Protein AF-A0A5C5VBX7-F1 (afdb_monomer_lite)

Secondary structure (DSSP, 8-state):
-------------HHHHHHHHHHHHTTS-GGGTTTEEEEE-TTS-GGGHHHHHHHHHHHHHHT----BHHHHSPEESSSSEEEEETTTTT--HHHHHHHGGG-TT-SSSS-SEEEHHHHHHHTTBTTT-SHHHHHHH-GGG---BHHHHHHHTT------TTTGGG-EEEEESS-SSBSSS-EEEEEEE-SSSEEEEEEE-SS-STTT-TTT-TTS-S--SEEEEEEEEEEE-TTT--EEEEEEEEEEETTSBEESEE-TTTB--TT-GGG-SSEETBHHHHHHTTTSSPPPS--HHHHHHHTT-----TT-HHHHHHHHHHHSS--HHHHHHHHHHHHHHHHHHHSS-HHHHHHHHHHHHHHHSSPB-HHHHHHHHTS-HHHHHHHHHHHHHSSSPPPHHHHHHTTT--B-HHHHHHHHHHHHHHHHHHHTT-

Organism: NCBI:txid1938618

Structure (mmCIF, N/CA/C/O backbone):
data_AF-A0A5C5VBX7-F1
#
_entry.id   AF-A0A5C5VBX7-F1
#
loop_
_atom_site.group_PDB
_atom_site.id
_atom_site.type_symbol
_atom_site.label_atom_id
_atom_site.label_alt_id
_atom_site.label_comp_id
_atom_site.label_asym_id
_atom_site.label_entity_id
_atom_site.label_seq_id
_atom_site.pdbx_PDB_ins_code
_atom_site.Cartn_x
_atom_site.Cartn_y
_atom_site.Cartn_z
_atom_site.occupancy
_atom_site.B_iso_or_equiv
_atom_site.auth_seq_id
_atom_site.auth_comp_id
_atom_site.auth_asym_id
_atom_site.auth_atom_id
_atom_site.pdbx_PDB_model_num
ATOM 1 N N . MET A 1 1 ? 29.864 34.421 -25.376 1.00 41.03 1 MET A N 1
ATOM 2 C CA . MET A 1 1 ? 28.891 33.392 -25.796 1.00 41.03 1 MET A CA 1
ATOM 3 C C . MET A 1 1 ? 29.434 32.044 -25.350 1.00 41.03 1 MET A C 1
ATOM 5 O O . MET A 1 1 ? 30.362 31.555 -25.977 1.00 41.03 1 MET A O 1
ATOM 9 N N . LEU A 1 2 ? 28.966 31.514 -24.212 1.00 32.12 2 LEU A N 1
ATOM 10 C CA . LEU A 1 2 ? 29.294 30.143 -23.803 1.00 32.12 2 LEU A CA 1
ATOM 11 C C . LEU A 1 2 ? 28.450 29.164 -24.636 1.00 32.12 2 LEU A C 1
ATOM 13 O O . LEU A 1 2 ? 27.270 29.450 -24.852 1.00 32.12 2 LEU A O 1
ATOM 17 N N . PRO A 1 3 ? 29.011 28.035 -25.095 1.00 45.09 3 PRO A N 1
ATOM 18 C CA . PRO A 1 3 ? 28.238 27.025 -25.795 1.00 45.09 3 PRO A CA 1
ATOM 19 C C . PRO A 1 3 ? 27.308 26.339 -24.790 1.00 45.09 3 PRO A C 1
ATOM 21 O O . PRO A 1 3 ? 27.755 25.787 -23.786 1.00 45.09 3 PRO A O 1
ATOM 24 N N . ILE A 1 4 ? 26.004 26.393 -25.059 1.00 43.44 4 ILE A N 1
ATOM 25 C CA . ILE A 1 4 ? 25.012 25.556 -24.387 1.00 43.44 4 ILE A CA 1
ATOM 26 C C . ILE A 1 4 ? 25.310 24.124 -24.835 1.00 43.44 4 ILE A C 1
ATOM 28 O O . ILE A 1 4 ? 25.002 23.742 -25.963 1.00 43.44 4 ILE A O 1
ATOM 32 N N . ALA A 1 5 ? 25.979 23.355 -23.978 1.00 42.88 5 ALA A N 1
ATOM 33 C CA . ALA A 1 5 ? 26.100 21.919 -24.152 1.00 42.88 5 ALA A CA 1
ATOM 34 C C . ALA A 1 5 ? 24.689 21.329 -24.059 1.00 42.88 5 ALA A C 1
ATOM 36 O O . ALA A 1 5 ? 24.068 21.321 -22.996 1.00 42.88 5 ALA A O 1
ATOM 37 N N . MET A 1 6 ? 24.163 20.898 -25.201 1.00 39.47 6 MET A N 1
ATOM 38 C CA . MET A 1 6 ? 22.913 20.160 -25.297 1.00 39.47 6 MET A CA 1
ATOM 39 C C . MET A 1 6 ? 23.151 18.800 -24.627 1.00 39.47 6 MET A C 1
ATOM 41 O O . MET A 1 6 ? 23.728 17.899 -25.233 1.00 39.47 6 MET A O 1
ATOM 45 N N . LEU A 1 7 ? 22.787 18.665 -23.347 1.00 40.69 7 LEU A N 1
ATOM 46 C CA . LEU A 1 7 ? 22.714 17.355 -22.708 1.00 40.69 7 LEU A CA 1
ATOM 47 C C . LEU A 1 7 ? 21.612 16.575 -23.432 1.00 40.69 7 LEU A C 1
ATOM 49 O O . LEU A 1 7 ? 20.428 16.874 -23.280 1.00 40.69 7 LEU A O 1
ATOM 53 N N . LEU A 1 8 ? 22.002 15.597 -24.247 1.00 45.06 8 LEU A N 1
ATOM 54 C CA . LEU A 1 8 ? 21.080 14.573 -24.716 1.00 45.06 8 LEU A CA 1
ATOM 55 C C . LEU A 1 8 ? 20.598 13.815 -23.479 1.00 45.06 8 LEU A C 1
ATOM 57 O O . LEU A 1 8 ? 21.381 13.138 -22.814 1.00 45.06 8 LEU A O 1
ATOM 61 N N . ALA A 1 9 ? 19.321 13.974 -23.141 1.00 54.25 9 ALA A N 1
ATOM 62 C CA . ALA A 1 9 ? 18.688 13.178 -22.105 1.00 54.25 9 ALA A CA 1
ATOM 63 C C . ALA A 1 9 ? 18.659 11.722 -22.586 1.00 54.25 9 ALA A C 1
ATOM 65 O O . ALA A 1 9 ? 17.887 11.372 -23.479 1.00 54.25 9 ALA A O 1
ATOM 66 N N . VAL A 1 10 ? 19.535 10.885 -22.033 1.00 61.38 10 VAL A N 1
ATOM 67 C CA . VAL A 1 10 ? 19.459 9.436 -22.223 1.00 61.38 10 VAL A CA 1
ATOM 68 C C . VAL A 1 10 ? 18.149 8.978 -21.586 1.00 61.38 10 VAL A C 1
ATOM 70 O O . VAL A 1 10 ? 17.918 9.222 -20.401 1.00 61.38 10 VAL A O 1
ATOM 73 N N . ALA A 1 11 ? 17.259 8.384 -22.382 1.00 74.12 11 ALA A N 1
ATOM 74 C CA . ALA A 1 11 ? 15.988 7.877 -21.881 1.00 74.12 11 ALA A CA 1
ATOM 75 C C . ALA A 1 11 ? 16.240 6.754 -20.865 1.00 74.12 11 ALA A C 1
ATOM 77 O O . ALA A 1 11 ? 17.064 5.874 -21.112 1.00 74.12 11 ALA A O 1
ATOM 78 N N . ALA A 1 12 ? 15.525 6.778 -19.738 1.00 76.88 12 ALA A N 1
ATOM 79 C CA . ALA A 1 12 ? 15.598 5.711 -18.750 1.00 76.88 12 ALA A CA 1
ATOM 80 C C . ALA A 1 12 ? 15.018 4.415 -19.340 1.00 76.88 12 ALA A C 1
ATOM 82 O O . ALA A 1 12 ? 13.825 4.323 -19.627 1.00 76.88 12 ALA A O 1
ATOM 83 N N . THR A 1 13 ? 15.882 3.427 -19.531 1.00 83.06 13 THR A N 1
ATOM 84 C CA . THR A 1 13 ? 15.557 2.042 -19.884 1.00 83.06 13 THR A CA 1
ATOM 85 C C . THR A 1 13 ? 16.009 1.101 -18.763 1.00 83.06 13 THR A C 1
ATOM 87 O O . THR A 1 13 ? 16.899 1.470 -17.985 1.00 83.06 13 THR A O 1
ATOM 90 N N . PRO A 1 14 ? 15.496 -0.144 -18.706 1.00 82.81 14 PRO A N 1
ATOM 91 C CA . PRO A 1 14 ? 15.979 -1.152 -17.763 1.00 82.81 14 PRO A CA 1
ATOM 92 C C . PRO A 1 14 ? 17.506 -1.333 -17.784 1.00 82.81 14 PRO A C 1
ATOM 94 O O . PRO A 1 14 ? 18.115 -1.533 -16.736 1.00 82.81 14 PRO A O 1
ATOM 97 N N . ALA A 1 15 ? 18.145 -1.217 -18.956 1.00 82.88 15 ALA A N 1
ATOM 98 C CA . ALA A 1 15 ? 19.600 -1.304 -19.080 1.00 82.88 15 ALA A CA 1
ATOM 99 C C . ALA A 1 15 ? 20.304 -0.110 -18.416 1.00 82.88 15 ALA A C 1
ATOM 101 O O . ALA A 1 15 ? 21.187 -0.300 -17.581 1.00 82.88 15 ALA A O 1
ATOM 102 N N . THR A 1 16 ? 19.866 1.117 -18.715 1.00 89.94 16 THR A N 1
ATOM 103 C CA . THR A 1 16 ? 20.460 2.327 -18.116 1.00 89.94 16 THR A CA 1
ATOM 104 C C . THR A 1 16 ? 20.242 2.396 -16.602 1.00 89.94 16 THR A C 1
ATOM 106 O O . THR A 1 16 ? 21.104 2.879 -15.871 1.00 89.94 16 THR A O 1
ATOM 109 N N . GLU A 1 17 ? 19.121 1.869 -16.101 1.00 93.25 17 GLU A N 1
ATOM 110 C CA . GLU A 1 17 ? 18.861 1.793 -14.664 1.00 93.25 17 GLU A CA 1
ATOM 111 C C . GLU A 1 17 ? 19.711 0.726 -13.977 1.00 93.25 17 GLU A C 1
ATOM 113 O O . GLU A 1 17 ? 20.200 0.966 -12.876 1.00 93.25 17 GLU A O 1
ATOM 118 N N . ALA A 1 18 ? 19.958 -0.417 -14.626 1.00 94.00 18 ALA A N 1
ATOM 119 C CA . ALA A 1 18 ? 20.890 -1.419 -14.117 1.00 94.00 18 ALA A CA 1
ATOM 120 C C . ALA A 1 18 ? 22.324 -0.868 -14.025 1.00 94.00 18 ALA A C 1
ATOM 122 O O . ALA A 1 18 ? 23.011 -1.095 -13.027 1.00 94.00 18 ALA A O 1
ATOM 123 N N . GLU A 1 19 ? 22.770 -0.099 -15.021 1.00 95.31 19 GLU A N 1
ATOM 124 C CA . GLU A 1 19 ? 24.070 0.579 -14.990 1.00 95.31 19 GLU A CA 1
ATOM 125 C C . GLU A 1 19 ? 24.149 1.623 -13.869 1.00 95.31 19 GLU A C 1
ATOM 127 O O . GLU A 1 19 ? 25.114 1.622 -13.100 1.00 95.31 19 GLU A O 1
ATOM 132 N N . ALA A 1 20 ? 23.121 2.467 -13.723 1.00 96.69 20 ALA A N 1
ATOM 133 C CA . ALA A 1 20 ? 23.041 3.454 -12.647 1.00 96.69 20 ALA A CA 1
ATOM 134 C C . ALA A 1 20 ? 23.026 2.792 -11.257 1.00 96.69 20 ALA A C 1
ATOM 136 O O . ALA A 1 20 ? 23.752 3.225 -10.360 1.00 96.69 20 ALA A O 1
ATOM 137 N N . ALA A 1 21 ? 22.276 1.698 -11.093 1.00 97.69 21 ALA A N 1
ATOM 138 C CA . ALA A 1 21 ? 22.244 0.899 -9.871 1.00 97.69 21 ALA A CA 1
ATOM 139 C C . ALA A 1 21 ? 23.619 0.301 -9.539 1.00 97.69 21 ALA A C 1
ATOM 141 O O . ALA A 1 21 ? 24.077 0.372 -8.398 1.00 97.69 21 ALA A O 1
ATOM 142 N N . LEU A 1 22 ? 24.320 -0.261 -10.530 1.00 97.50 22 LEU A N 1
ATOM 143 C CA . LEU A 1 22 ? 25.671 -0.797 -10.348 1.00 97.50 22 LEU A CA 1
ATOM 144 C C . LEU A 1 22 ? 26.681 0.300 -9.994 1.00 97.50 22 LEU A C 1
ATOM 146 O O . LEU A 1 22 ? 27.523 0.089 -9.120 1.00 97.50 22 LEU A O 1
ATOM 150 N N . ALA A 1 23 ? 26.601 1.461 -10.647 1.00 97.94 23 ALA A N 1
ATOM 151 C CA . ALA A 1 23 ? 27.464 2.604 -10.368 1.00 97.94 23 ALA A CA 1
ATOM 152 C C . ALA A 1 23 ? 27.245 3.149 -8.950 1.00 97.94 23 ALA A C 1
ATOM 154 O O . ALA A 1 23 ? 28.217 3.388 -8.235 1.00 97.94 23 ALA A O 1
ATOM 155 N N . HIS A 1 24 ? 25.988 3.280 -8.518 1.00 98.31 24 HIS A N 1
ATOM 156 C CA . HIS A 1 24 ? 25.652 3.690 -7.156 1.00 98.31 24 HIS A CA 1
ATOM 157 C C . HIS A 1 24 ? 26.093 2.641 -6.125 1.00 98.31 24 HIS A C 1
ATOM 159 O O . HIS A 1 24 ? 26.745 2.979 -5.142 1.00 98.31 24 HIS A O 1
ATOM 165 N N . ARG A 1 25 ? 25.860 1.344 -6.380 1.00 97.94 25 ARG A N 1
ATOM 166 C CA . ARG A 1 25 ? 26.237 0.264 -5.449 1.00 97.94 25 ARG A CA 1
ATOM 167 C C . ARG A 1 25 ? 27.747 0.187 -5.198 1.00 97.94 25 ARG A C 1
ATOM 169 O O . ARG A 1 25 ? 28.163 -0.157 -4.099 1.00 97.94 25 ARG A O 1
ATOM 176 N N . ARG A 1 26 ? 28.576 0.534 -6.188 1.00 98.00 26 ARG A N 1
ATOM 177 C CA . ARG A 1 26 ? 30.047 0.569 -6.053 1.00 98.00 26 ARG A CA 1
ATOM 178 C C . ARG A 1 26 ? 30.557 1.616 -5.055 1.00 98.00 26 ARG A C 1
ATOM 180 O O . ARG A 1 26 ? 31.740 1.585 -4.733 1.00 98.00 26 ARG A O 1
ATOM 187 N N . GLN A 1 27 ? 29.701 2.520 -4.579 1.00 97.81 27 GLN A N 1
ATOM 188 C CA . GLN A 1 27 ? 30.035 3.478 -3.520 1.00 97.81 27 GLN A CA 1
ATOM 189 C C . GLN A 1 27 ? 30.039 2.831 -2.123 1.00 97.81 27 GLN A C 1
ATOM 191 O O . GLN A 1 27 ? 30.579 3.418 -1.190 1.00 97.81 27 GLN A O 1
ATOM 196 N N . PHE A 1 28 ? 29.478 1.624 -1.988 1.00 97.81 28 PHE A N 1
ATOM 197 C CA . PHE A 1 28 ? 29.408 0.867 -0.738 1.00 97.81 28 PHE A CA 1
ATOM 198 C C . PHE A 1 28 ? 30.426 -0.285 -0.716 1.00 97.81 28 PHE A C 1
ATOM 200 O O . PHE A 1 28 ? 30.777 -0.811 -1.785 1.00 97.81 28 PHE A O 1
ATOM 207 N N . PRO A 1 29 ? 30.869 -0.727 0.477 1.00 98.12 29 PRO A N 1
ATOM 208 C CA . PRO A 1 29 ? 31.749 -1.883 0.611 1.00 98.12 29 PRO A CA 1
ATOM 209 C C . PRO A 1 29 ? 31.143 -3.154 -0.024 1.00 98.12 29 PRO A C 1
ATOM 211 O O . PRO A 1 29 ? 29.933 -3.372 0.098 1.00 98.12 29 PRO A O 1
ATOM 214 N N . PRO A 1 30 ? 31.936 -4.007 -0.705 1.00 98.00 30 PRO A N 1
ATOM 215 C CA . PRO A 1 30 ? 31.435 -5.220 -1.363 1.00 98.00 30 PRO A CA 1
ATOM 216 C C . PRO A 1 30 ? 30.645 -6.171 -0.456 1.00 98.00 30 PRO A C 1
ATOM 218 O O . PRO A 1 30 ? 29.683 -6.795 -0.902 1.00 98.00 30 PRO A O 1
ATOM 221 N N . GLU A 1 31 ? 31.018 -6.262 0.817 1.00 97.62 31 GLU A N 1
ATOM 222 C CA . GLU A 1 31 ? 30.337 -7.052 1.842 1.00 97.62 31 GLU A CA 1
ATOM 223 C C . GLU A 1 31 ? 28.913 -6.559 2.152 1.00 97.62 31 GLU A C 1
ATOM 225 O O . GLU A 1 31 ? 28.099 -7.317 2.679 1.00 97.62 31 GLU A O 1
ATOM 230 N N . GLU A 1 32 ? 28.580 -5.321 1.778 1.00 97.56 32 GLU A N 1
ATOM 231 C CA . GLU A 1 32 ? 27.259 -4.722 1.986 1.00 97.56 32 GLU A CA 1
ATOM 232 C C . GLU A 1 32 ? 26.348 -4.831 0.756 1.00 97.56 32 GLU A C 1
ATOM 234 O O . GLU A 1 32 ? 25.147 -4.576 0.835 1.00 97.56 32 GLU A O 1
ATOM 239 N N . TRP A 1 33 ? 26.872 -5.262 -0.397 1.00 96.75 33 TRP A N 1
ATOM 240 C CA . TRP A 1 33 ? 26.118 -5.274 -1.657 1.00 96.75 33 TRP A CA 1
ATOM 241 C C . TRP A 1 33 ? 24.852 -6.137 -1.626 1.00 96.75 33 TRP A C 1
ATOM 243 O O . TRP A 1 33 ? 23.956 -5.904 -2.435 1.00 96.75 33 TRP A O 1
ATOM 253 N N . GLY A 1 34 ? 24.767 -7.105 -0.709 1.00 96.62 34 GLY A N 1
ATOM 254 C CA . GLY A 1 34 ? 23.581 -7.939 -0.495 1.00 96.62 34 GLY A CA 1
ATOM 255 C C . GLY A 1 34 ? 22.394 -7.220 0.160 1.00 96.62 34 GLY A C 1
ATOM 256 O O . GLY A 1 34 ? 21.308 -7.795 0.190 1.00 96.62 34 GLY A O 1
ATOM 257 N N . TYR A 1 35 ? 22.580 -5.993 0.660 1.00 98.12 35 TYR A N 1
ATOM 258 C CA . TYR A 1 35 ? 21.538 -5.192 1.317 1.00 98.12 35 TYR A CA 1
ATOM 259 C C . TYR A 1 35 ? 21.018 -4.035 0.459 1.00 98.12 35 TYR A C 1
ATOM 261 O O . TYR A 1 35 ? 19.981 -3.464 0.784 1.00 98.12 35 TYR A O 1
ATOM 269 N N . HIS A 1 36 ? 21.706 -3.686 -0.631 1.00 98.31 36 HIS A N 1
ATOM 270 C CA . HIS A 1 36 ? 21.347 -2.545 -1.472 1.00 98.31 36 HIS A CA 1
ATOM 271 C C . HIS A 1 36 ? 20.587 -2.987 -2.723 1.00 98.31 36 HIS A C 1
ATOM 273 O O . HIS A 1 36 ? 21.157 -3.637 -3.605 1.00 98.31 36 HIS A O 1
ATOM 279 N N . TYR A 1 37 ? 19.327 -2.566 -2.821 1.00 98.56 37 TYR A N 1
ATOM 280 C CA . TYR A 1 37 ? 18.447 -2.821 -3.962 1.00 98.56 37 TYR A CA 1
ATOM 281 C C . TYR A 1 37 ? 17.889 -1.514 -4.511 1.00 98.56 37 TYR A C 1
ATOM 283 O O . TYR A 1 37 ? 17.983 -0.459 -3.878 1.00 98.56 37 TYR A O 1
ATOM 291 N N . TYR A 1 38 ? 17.327 -1.588 -5.715 1.00 98.75 38 TYR A N 1
ATOM 292 C CA . TYR A 1 38 ? 16.844 -0.416 -6.424 1.00 98.75 38 TYR A CA 1
ATOM 293 C C . TYR A 1 38 ? 15.434 -0.635 -6.956 1.00 98.75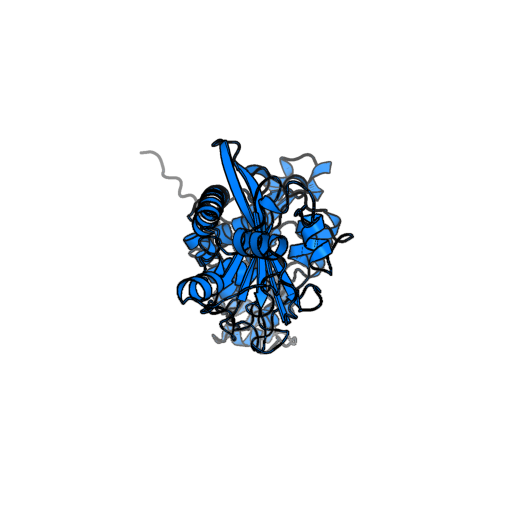 38 TYR A C 1
ATOM 295 O O . TYR A 1 38 ? 15.117 -1.714 -7.451 1.00 98.75 38 TYR A O 1
ATOM 303 N N . LEU A 1 39 ? 14.603 0.401 -6.871 1.00 98.75 39 LEU A N 1
ATOM 304 C CA . LEU A 1 39 ? 13.226 0.406 -7.344 1.00 98.75 39 LEU A CA 1
ATOM 305 C C . LEU A 1 39 ? 13.112 1.314 -8.571 1.00 98.75 39 LEU A C 1
ATOM 307 O O . LEU A 1 39 ? 13.376 2.513 -8.492 1.00 98.75 39 LEU A O 1
ATOM 311 N N . SER A 1 40 ? 12.727 0.734 -9.702 1.00 98.44 40 SER A N 1
ATOM 312 C CA . SER A 1 40 ? 12.572 1.420 -10.984 1.00 98.44 40 SER A CA 1
ATOM 313 C C . SER A 1 40 ? 11.154 1.941 -11.181 1.00 98.44 40 SER A C 1
ATOM 315 O O . SER A 1 40 ? 10.183 1.186 -11.102 1.00 98.44 40 SER A O 1
ATOM 317 N N . CYS A 1 41 ? 11.042 3.218 -11.529 1.00 98.25 41 CYS A N 1
ATOM 318 C CA . CYS A 1 41 ? 9.816 3.844 -12.007 1.00 98.25 41 CYS A CA 1
ATOM 319 C C . CYS A 1 41 ? 9.771 3.951 -13.543 1.00 98.25 41 CYS A C 1
ATOM 321 O O . CYS A 1 41 ? 8.756 4.391 -14.076 1.00 98.25 41 CYS A O 1
ATOM 323 N N . ALA A 1 42 ? 10.825 3.564 -14.275 1.00 96.25 42 ALA A N 1
ATOM 324 C CA . ALA A 1 42 ? 10.929 3.784 -15.725 1.00 96.25 42 ALA A CA 1
ATOM 325 C C . ALA A 1 42 ? 9.882 3.022 -16.559 1.00 96.25 42 ALA A C 1
ATOM 327 O O . ALA A 1 42 ? 9.554 3.443 -17.670 1.00 96.25 42 ALA A O 1
ATOM 328 N N . ALA A 1 43 ? 9.316 1.941 -16.015 1.00 94.38 43 ALA A N 1
ATOM 329 C CA . ALA A 1 43 ? 8.203 1.216 -16.631 1.00 94.38 43 ALA A CA 1
ATOM 330 C C . ALA A 1 43 ? 6.902 2.044 -16.694 1.00 94.38 43 ALA A C 1
ATOM 332 O O . ALA A 1 43 ? 6.040 1.777 -17.532 1.00 94.38 43 ALA A O 1
ATOM 333 N N . ALA A 1 44 ? 6.753 3.073 -15.853 1.00 96.56 44 ALA A N 1
ATOM 334 C CA . ALA A 1 44 ? 5.647 4.018 -15.951 1.00 96.56 44 ALA A CA 1
ATOM 335 C C . ALA A 1 44 ? 5.902 5.060 -17.054 1.00 96.56 44 ALA A C 1
ATOM 337 O O . ALA A 1 44 ? 7.040 5.468 -17.309 1.00 96.56 44 ALA A O 1
ATOM 338 N N . ALA A 1 45 ? 4.824 5.535 -17.688 1.00 95.75 45 ALA A N 1
ATOM 339 C CA . ALA A 1 45 ? 4.900 6.681 -18.593 1.00 95.75 45 ALA A CA 1
ATOM 340 C C . ALA A 1 45 ? 5.491 7.908 -17.860 1.00 95.75 45 ALA A C 1
ATOM 342 O O . ALA A 1 45 ? 5.220 8.056 -16.665 1.00 95.75 45 ALA A O 1
ATOM 343 N N . PRO A 1 46 ? 6.288 8.770 -18.524 1.00 95.19 46 PRO A N 1
ATOM 344 C CA . PRO A 1 46 ? 7.014 9.872 -17.880 1.00 95.19 46 PRO A CA 1
ATOM 345 C C . PRO A 1 46 ? 6.169 10.738 -16.936 1.00 95.19 46 PRO A C 1
ATOM 347 O O . PRO A 1 46 ? 6.574 11.029 -15.814 1.00 95.19 46 PRO A O 1
ATOM 350 N N . GLU A 1 47 ? 4.953 11.077 -17.351 1.00 96.50 47 GLU A N 1
ATOM 351 C CA . GLU A 1 47 ? 3.968 11.859 -16.600 1.00 96.50 47 GLU A CA 1
ATOM 352 C C . GLU A 1 47 ? 3.441 11.171 -15.325 1.00 96.50 47 GLU A C 1
ATOM 354 O O . GLU A 1 47 ? 2.745 11.790 -14.524 1.00 96.50 47 GLU A O 1
ATOM 359 N N . HIS A 1 48 ? 3.754 9.891 -15.123 1.00 97.81 48 HIS A N 1
ATOM 360 C CA . HIS A 1 48 ? 3.275 9.061 -14.017 1.00 97.81 48 HIS A CA 1
ATOM 361 C C . HIS A 1 48 ? 4.392 8.556 -13.097 1.00 97.81 48 HIS A C 1
ATOM 363 O O . HIS A 1 48 ? 4.105 7.922 -12.078 1.00 97.81 48 HIS A O 1
ATOM 369 N N . GLN A 1 49 ? 5.655 8.826 -13.43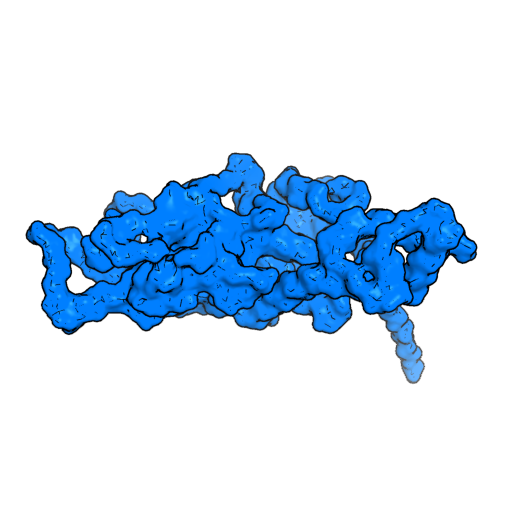3 1.00 97.81 49 GLN A N 1
ATOM 370 C CA . GLN A 1 49 ? 6.816 8.347 -12.676 1.00 97.81 49 GLN A CA 1
ATOM 371 C C . GLN A 1 49 ? 6.885 8.977 -11.281 1.00 97.81 49 GLN A C 1
ATOM 373 O O . GLN A 1 49 ? 7.152 8.277 -10.306 1.00 97.81 49 GLN A O 1
ATOM 378 N N . ALA A 1 50 ? 6.575 10.273 -11.165 1.00 97.94 50 ALA A N 1
ATOM 379 C CA . ALA A 1 50 ? 6.553 10.973 -9.881 1.00 97.94 50 ALA A CA 1
ATOM 380 C C . ALA A 1 50 ? 5.475 10.414 -8.934 1.00 97.94 50 ALA A C 1
ATOM 382 O O . ALA A 1 50 ? 5.764 10.140 -7.771 1.00 97.94 50 ALA A O 1
ATOM 383 N N . ASP A 1 51 ? 4.264 10.167 -9.443 1.00 98.31 51 ASP A N 1
ATOM 384 C CA . ASP A 1 51 ? 3.182 9.548 -8.665 1.00 98.31 51 ASP A CA 1
ATOM 385 C C . ASP A 1 51 ? 3.565 8.144 -8.181 1.00 98.31 51 ASP A C 1
ATOM 387 O O . ASP A 1 51 ? 3.275 7.772 -7.046 1.00 98.31 51 ASP A O 1
ATOM 391 N N . LEU A 1 52 ? 4.223 7.350 -9.034 1.00 98.75 52 LEU A N 1
ATOM 392 C CA . LEU A 1 52 ? 4.690 6.019 -8.650 1.00 98.75 52 LEU A CA 1
ATOM 393 C C . LEU A 1 52 ? 5.760 6.097 -7.551 1.00 98.75 52 LEU A C 1
ATOM 395 O O . LEU A 1 52 ? 5.698 5.333 -6.589 1.00 98.75 52 LEU A O 1
ATOM 399 N N . ALA A 1 53 ? 6.691 7.050 -7.647 1.00 98.75 53 ALA A N 1
ATOM 400 C CA . ALA A 1 53 ? 7.690 7.283 -6.609 1.00 98.75 53 ALA A CA 1
ATOM 401 C C . ALA A 1 53 ? 7.048 7.690 -5.268 1.00 98.75 53 ALA A C 1
ATOM 403 O O . ALA A 1 53 ? 7.470 7.214 -4.216 1.00 98.75 53 ALA A O 1
ATOM 404 N N . VAL A 1 54 ? 6.005 8.527 -5.290 1.00 98.81 54 VAL A N 1
ATOM 405 C CA . VAL A 1 54 ? 5.215 8.882 -4.096 1.00 98.81 54 VAL A CA 1
ATOM 406 C C . VAL A 1 54 ? 4.554 7.642 -3.488 1.00 98.81 54 VAL A C 1
ATOM 408 O O . VAL A 1 54 ? 4.704 7.388 -2.292 1.00 98.81 54 VAL A O 1
ATOM 411 N N . ALA A 1 55 ? 3.865 6.848 -4.311 1.00 98.81 55 ALA A N 1
ATOM 412 C CA . ALA A 1 55 ? 3.149 5.654 -3.871 1.00 98.81 55 ALA A CA 1
ATOM 413 C C . ALA A 1 55 ? 4.080 4.610 -3.237 1.00 98.81 55 ALA A C 1
ATOM 415 O O . ALA A 1 55 ? 3.786 4.082 -2.164 1.00 98.81 55 ALA A O 1
ATOM 416 N N . VAL A 1 56 ? 5.221 4.330 -3.876 1.00 98.75 56 VAL A N 1
ATOM 417 C CA . VAL A 1 56 ? 6.165 3.324 -3.375 1.00 98.75 56 VAL A CA 1
ATOM 418 C C . VAL A 1 56 ? 6.885 3.802 -2.116 1.00 98.75 56 VAL A C 1
ATOM 420 O O . VAL A 1 56 ? 7.096 2.999 -1.214 1.00 98.75 56 VAL A O 1
ATOM 423 N N . LYS A 1 57 ? 7.189 5.104 -1.984 1.00 98.81 57 LYS A N 1
ATOM 424 C CA . LYS A 1 57 ? 7.741 5.657 -0.736 1.00 98.81 57 LYS A CA 1
ATOM 425 C C . LYS A 1 57 ? 6.794 5.456 0.441 1.00 98.81 57 LYS A C 1
ATOM 427 O O . LYS A 1 57 ? 7.242 5.009 1.492 1.00 98.81 57 LYS A O 1
ATOM 432 N N . LEU A 1 58 ? 5.500 5.727 0.246 1.00 98.69 58 LEU A N 1
ATOM 433 C CA . LEU A 1 58 ? 4.482 5.485 1.267 1.00 98.69 58 LEU A CA 1
ATOM 434 C C . LEU A 1 58 ? 4.457 4.007 1.681 1.00 98.69 58 LEU A C 1
ATOM 436 O O . LEU A 1 58 ? 4.606 3.699 2.861 1.00 98.69 58 LEU A O 1
ATOM 440 N N . MET A 1 59 ? 4.317 3.090 0.719 1.00 98.62 59 MET A N 1
ATOM 441 C CA . MET A 1 59 ? 4.158 1.667 1.034 1.00 98.62 59 MET A CA 1
ATOM 442 C C . MET A 1 59 ? 5.423 1.024 1.609 1.00 98.62 59 MET A C 1
ATOM 444 O O . MET A 1 59 ? 5.319 0.222 2.538 1.00 98.62 59 MET A O 1
ATOM 448 N N . VAL A 1 60 ? 6.614 1.388 1.126 1.00 98.69 60 VAL A N 1
ATOM 449 C CA . VAL A 1 60 ? 7.886 0.887 1.677 1.00 98.69 60 VAL A CA 1
ATOM 450 C C . VAL A 1 60 ? 8.079 1.366 3.118 1.00 98.69 60 VAL A C 1
ATOM 452 O O . VAL A 1 60 ? 8.396 0.563 3.994 1.00 98.69 60 VAL A O 1
ATOM 455 N N . ALA A 1 61 ? 7.812 2.644 3.406 1.00 98.31 61 ALA A N 1
ATOM 456 C CA . ALA A 1 61 ? 7.952 3.176 4.759 1.00 98.31 61 ALA A CA 1
ATOM 457 C C . ALA A 1 61 ? 6.919 2.583 5.739 1.00 98.31 61 ALA A C 1
ATOM 459 O O . ALA A 1 61 ? 7.253 2.331 6.904 1.00 98.31 61 ALA A O 1
ATOM 460 N N . SER A 1 62 ? 5.686 2.334 5.275 1.00 97.12 62 SER A N 1
ATOM 461 C CA . SER A 1 62 ? 4.622 1.689 6.062 1.00 97.12 62 SER A CA 1
ATOM 462 C C . SER A 1 62 ? 4.853 0.193 6.291 1.00 97.12 62 SER A C 1
ATOM 464 O O . SER A 1 62 ? 4.414 -0.334 7.305 1.00 97.12 62 SER A O 1
ATOM 466 N N . SER A 1 63 ? 5.569 -0.500 5.401 1.00 97.00 63 SER A N 1
ATOM 467 C CA . SER A 1 63 ? 5.947 -1.917 5.570 1.00 97.00 63 SER A CA 1
ATOM 468 C C . SER A 1 63 ? 7.288 -2.107 6.292 1.00 97.00 63 SER A C 1
ATOM 470 O O . SER A 1 63 ? 7.878 -3.183 6.260 1.00 97.00 63 SER A O 1
ATOM 472 N N . SER A 1 64 ? 7.778 -1.071 6.977 1.00 96.75 64 SER A N 1
ATOM 473 C CA . SER A 1 64 ? 9.011 -1.100 7.760 1.00 96.75 64 SER A CA 1
ATOM 474 C C . SER A 1 64 ? 8.751 -0.716 9.219 1.00 96.75 64 SER A C 1
ATOM 476 O O . SER A 1 64 ? 8.109 0.297 9.504 1.00 96.75 64 SER A O 1
ATOM 478 N N . LEU A 1 65 ? 9.322 -1.476 10.162 1.00 94.00 65 LEU A N 1
ATOM 479 C CA . LEU A 1 65 ? 9.307 -1.149 11.597 1.00 94.00 65 LEU A CA 1
ATOM 480 C C . LEU A 1 65 ? 10.355 -0.093 11.992 1.00 94.00 65 LEU A C 1
ATOM 482 O O . LEU A 1 65 ? 10.398 0.331 13.147 1.00 94.00 65 LEU A O 1
ATOM 486 N N . GLN A 1 66 ? 11.187 0.365 11.054 1.00 96.56 66 GLN A N 1
ATOM 487 C CA . GLN A 1 66 ? 12.190 1.397 11.300 1.00 96.56 66 GLN A CA 1
ATOM 488 C C . GLN A 1 66 ? 11.525 2.717 11.728 1.00 96.56 66 GLN A C 1
ATOM 490 O O . GLN A 1 66 ? 10.732 3.268 10.958 1.00 96.56 66 GLN A O 1
ATOM 495 N N . PRO A 1 67 ? 11.855 3.266 12.912 1.00 96.38 67 PRO A N 1
ATOM 496 C CA . PRO A 1 67 ? 11.274 4.524 13.374 1.00 96.38 67 PRO A CA 1
ATOM 497 C C . PRO A 1 67 ? 11.829 5.763 12.660 1.00 96.38 67 PRO A C 1
ATOM 499 O O . PRO A 1 67 ? 11.168 6.792 12.659 1.00 96.38 67 PRO A O 1
ATOM 502 N N . ILE A 1 68 ? 13.029 5.712 12.077 1.00 98.12 68 ILE A N 1
ATOM 503 C CA . ILE A 1 68 ? 13.653 6.889 11.453 1.00 98.12 68 ILE A CA 1
ATOM 504 C C . ILE A 1 68 ? 13.206 7.030 9.994 1.00 98.12 68 ILE A C 1
ATOM 506 O O . ILE A 1 68 ? 13.500 6.155 9.178 1.00 98.12 68 ILE A O 1
ATOM 510 N N . VAL A 1 69 ? 12.537 8.139 9.660 1.00 98.19 69 VAL A N 1
ATOM 511 C CA . VAL A 1 69 ? 11.959 8.397 8.324 1.00 98.19 69 VAL A CA 1
ATOM 512 C C . VAL A 1 69 ? 13.016 8.321 7.224 1.00 98.19 69 VAL A C 1
ATOM 514 O O . VAL A 1 69 ? 12.810 7.676 6.198 1.00 98.19 69 VAL A O 1
ATOM 517 N N . GLU A 1 70 ? 14.183 8.910 7.455 1.00 97.75 70 GLU A N 1
ATOM 518 C CA . GLU A 1 70 ? 15.292 8.960 6.504 1.00 97.75 70 GLU A CA 1
ATOM 519 C C . GLU A 1 70 ? 15.874 7.572 6.200 1.00 97.75 70 GLU A C 1
ATOM 521 O O . GLU A 1 70 ? 16.468 7.375 5.143 1.00 97.75 70 GLU A O 1
ATOM 526 N N . ARG A 1 71 ? 15.671 6.601 7.101 1.00 98.00 71 ARG A N 1
ATOM 527 C CA . ARG A 1 71 ? 16.110 5.206 6.942 1.00 98.00 71 ARG A CA 1
ATOM 528 C C . ARG A 1 71 ? 15.034 4.312 6.322 1.00 98.00 71 ARG A C 1
ATOM 530 O O . ARG A 1 71 ? 15.359 3.287 5.742 1.00 98.00 71 ARG A O 1
ATOM 537 N N . CYS A 1 72 ? 13.754 4.674 6.408 1.00 97.38 72 CYS A N 1
ATOM 538 C CA . CYS A 1 72 ? 12.681 3.881 5.794 1.00 97.38 72 CYS A CA 1
ATOM 539 C C . CYS A 1 72 ? 12.108 4.462 4.498 1.00 97.38 72 CYS A C 1
ATOM 541 O O . CYS A 1 72 ? 11.237 3.848 3.886 1.00 97.38 72 CYS A O 1
ATOM 543 N N . THR A 1 73 ? 12.598 5.622 4.060 1.00 98.31 73 THR A N 1
ATOM 544 C CA . THR A 1 73 ? 12.158 6.261 2.818 1.00 98.31 73 THR A CA 1
ATOM 545 C C . THR A 1 73 ? 13.106 5.903 1.668 1.00 98.31 73 THR A C 1
ATOM 547 O O . THR A 1 73 ? 14.298 6.198 1.768 1.00 98.31 73 THR A O 1
ATOM 550 N N . PRO A 1 74 ? 12.610 5.329 0.554 1.00 98.62 74 PRO A N 1
ATOM 551 C CA . PRO A 1 74 ? 13.397 5.148 -0.666 1.00 98.62 74 PRO A CA 1
ATOM 552 C C . PRO A 1 74 ? 14.051 6.449 -1.162 1.00 98.62 74 PRO A C 1
ATOM 554 O O . PRO A 1 74 ? 13.383 7.478 -1.299 1.00 98.62 74 PRO A O 1
ATOM 557 N N . GLN A 1 75 ? 15.346 6.397 -1.482 1.00 98.19 75 GLN A N 1
ATOM 558 C CA . GLN A 1 75 ? 16.156 7.569 -1.847 1.00 98.19 75 GLN A CA 1
ATOM 559 C C . GLN A 1 75 ? 16.362 7.669 -3.360 1.00 98.19 75 GLN A C 1
ATOM 561 O O . GLN A 1 75 ? 16.650 6.672 -4.005 1.00 98.19 75 GLN A O 1
ATOM 566 N N . HIS A 1 76 ? 16.254 8.855 -3.961 1.00 97.88 76 HIS A N 1
ATOM 567 C CA . HIS A 1 76 ? 16.507 8.992 -5.402 1.00 97.88 76 HIS A CA 1
ATOM 568 C C . HIS A 1 76 ? 17.996 8.841 -5.735 1.00 97.88 76 HIS A C 1
ATOM 570 O O . HIS A 1 76 ? 18.832 9.573 -5.215 1.00 97.88 76 HIS A O 1
ATOM 576 N N . VAL A 1 77 ? 18.295 7.948 -6.677 1.00 98.06 77 VAL A N 1
ATOM 577 C CA . VAL A 1 77 ? 19.599 7.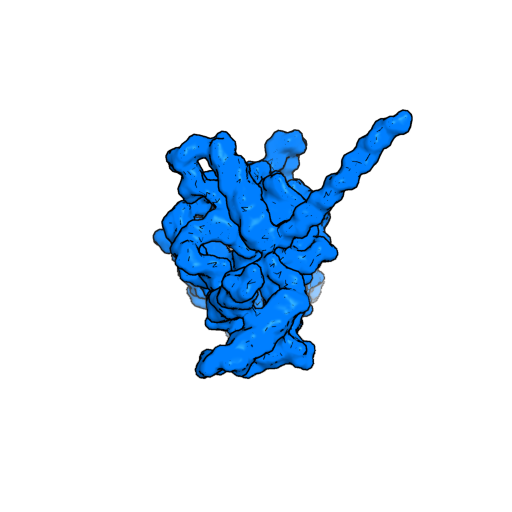832 -7.354 1.00 98.06 77 VAL A CA 1
ATOM 578 C C . VAL A 1 77 ? 19.552 8.580 -8.682 1.00 98.06 77 VAL A C 1
ATOM 580 O O . VAL A 1 77 ? 20.485 9.283 -9.060 1.00 98.06 77 VAL A O 1
ATOM 583 N N . THR A 1 78 ? 18.425 8.446 -9.381 1.00 97.00 78 THR A N 1
ATOM 584 C CA . THR A 1 78 ? 18.063 9.206 -10.580 1.00 97.00 78 THR A CA 1
ATOM 585 C C . THR A 1 78 ? 16.593 9.644 -10.450 1.00 97.00 78 THR A C 1
ATOM 587 O O . THR A 1 78 ? 15.916 9.260 -9.488 1.00 97.00 78 THR A O 1
ATOM 590 N N . PRO A 1 79 ? 16.041 10.427 -11.395 1.00 95.69 79 PRO A N 1
ATOM 591 C CA . PRO A 1 79 ? 14.616 10.757 -11.376 1.00 95.69 79 PRO A CA 1
ATOM 592 C C . PRO A 1 79 ? 13.681 9.534 -11.384 1.00 95.69 79 PRO A C 1
ATOM 594 O O . PRO A 1 79 ? 12.585 9.622 -10.837 1.00 95.69 79 PRO A O 1
ATOM 597 N N . THR A 1 80 ? 14.106 8.400 -11.957 1.00 96.94 80 THR A N 1
ATOM 598 C CA . THR A 1 80 ? 13.288 7.177 -12.068 1.00 96.94 80 THR A CA 1
ATOM 599 C C . THR A 1 80 ? 13.779 6.017 -11.212 1.00 96.94 80 THR A C 1
ATOM 601 O O . THR A 1 80 ? 13.044 5.050 -11.059 1.00 96.94 80 THR A O 1
ATOM 604 N N . LEU A 1 81 ? 14.979 6.100 -10.637 1.00 98.50 81 LEU A N 1
ATOM 605 C CA . LEU A 1 81 ? 15.577 5.021 -9.859 1.00 98.50 81 LEU A CA 1
ATOM 606 C C . LEU A 1 81 ? 15.682 5.414 -8.388 1.00 98.50 81 LEU A C 1
ATOM 608 O O . LEU A 1 81 ? 16.343 6.398 -8.044 1.00 98.50 81 LEU A O 1
ATOM 612 N N . LEU A 1 82 ? 15.064 4.616 -7.524 1.00 98.81 82 LEU A N 1
ATOM 613 C CA . LEU A 1 82 ? 15.127 4.754 -6.074 1.00 98.81 82 LEU A CA 1
ATOM 614 C C . LEU A 1 82 ? 16.054 3.684 -5.490 1.00 98.81 82 LEU A C 1
ATOM 616 O O . LEU A 1 82 ? 16.088 2.567 -5.987 1.00 98.81 82 LEU A O 1
ATOM 620 N N . HIS A 1 83 ? 16.778 4.000 -4.429 1.00 98.81 83 HIS A N 1
ATOM 621 C CA . HIS A 1 83 ? 17.608 3.093 -3.644 1.00 98.81 83 HIS A CA 1
ATOM 622 C C . HIS A 1 83 ? 16.905 2.750 -2.333 1.00 98.81 83 HIS A C 1
ATOM 624 O O . HIS A 1 83 ? 16.280 3.610 -1.708 1.00 98.81 83 HIS A O 1
ATOM 630 N N . ILE A 1 84 ? 17.030 1.487 -1.935 1.00 98.75 84 ILE A N 1
ATOM 631 C CA . ILE A 1 84 ? 16.656 0.991 -0.615 1.00 98.75 84 ILE A CA 1
ATOM 632 C C . ILE A 1 84 ? 17.821 0.207 -0.003 1.00 98.75 84 ILE A C 1
ATOM 634 O O . ILE A 1 84 ? 18.556 -0.499 -0.702 1.00 98.75 84 ILE A O 1
ATOM 638 N N . ASP A 1 85 ? 17.960 0.306 1.316 1.00 98.62 85 ASP A N 1
ATOM 639 C CA . ASP A 1 85 ? 18.830 -0.550 2.117 1.00 98.62 85 ASP A CA 1
ATOM 640 C C . ASP A 1 85 ? 17.966 -1.413 3.040 1.00 98.62 85 ASP A C 1
ATOM 642 O O . ASP A 1 85 ? 17.215 -0.903 3.874 1.00 98.62 85 ASP A O 1
ATOM 646 N N . LEU A 1 86 ? 18.062 -2.734 2.886 1.00 98.44 86 LEU A N 1
ATOM 647 C CA . LEU A 1 86 ? 17.258 -3.676 3.664 1.00 98.44 86 LEU A CA 1
ATOM 648 C C . LEU A 1 86 ? 17.514 -3.563 5.173 1.00 98.44 86 LEU A C 1
ATOM 650 O O . LEU A 1 86 ? 16.601 -3.785 5.963 1.00 98.44 86 LEU A O 1
ATOM 654 N N . ARG A 1 87 ? 18.729 -3.191 5.597 1.00 97.81 87 ARG A N 1
ATOM 655 C CA . ARG A 1 87 ? 19.076 -3.031 7.021 1.00 97.81 87 ARG A CA 1
ATOM 656 C C . ARG A 1 87 ? 18.389 -1.813 7.610 1.00 97.81 87 ARG A C 1
ATOM 658 O O . ARG A 1 87 ? 17.846 -1.886 8.711 1.00 97.81 87 ARG A O 1
ATOM 665 N N . ASP A 1 88 ? 18.391 -0.715 6.860 1.00 97.94 88 ASP A N 1
ATOM 666 C CA . ASP A 1 88 ? 17.720 0.514 7.262 1.00 97.94 88 ASP A CA 1
ATOM 667 C C . ASP A 1 88 ? 16.205 0.312 7.315 1.00 97.94 88 ASP A C 1
ATOM 669 O O . ASP A 1 88 ? 15.572 0.752 8.272 1.00 97.94 88 ASP A O 1
ATOM 673 N N . LEU A 1 89 ? 15.640 -0.464 6.387 1.00 98.06 89 LEU A N 1
ATOM 674 C CA . LEU A 1 89 ? 14.236 -0.881 6.423 1.00 98.06 89 LEU A CA 1
ATOM 675 C C . LEU A 1 89 ? 13.922 -1.927 7.501 1.00 98.06 89 LEU A C 1
ATOM 677 O O . LEU A 1 89 ? 12.748 -2.168 7.784 1.00 98.06 89 LEU A O 1
ATOM 681 N N . GLN A 1 90 ? 14.941 -2.528 8.119 1.00 96.81 90 GLN A N 1
ATOM 682 C CA . GLN A 1 90 ? 14.818 -3.688 9.009 1.00 96.81 90 GLN A CA 1
ATOM 683 C C . GLN A 1 90 ? 14.156 -4.903 8.338 1.00 96.81 90 GLN A C 1
ATOM 685 O O . GLN A 1 90 ? 13.550 -5.740 9.004 1.00 96.81 90 GLN A O 1
ATOM 690 N N . TRP A 1 91 ? 14.290 -5.022 7.019 1.00 97.50 91 TRP A N 1
ATOM 691 C CA . TRP A 1 91 ? 13.822 -6.173 6.261 1.00 97.50 91 TRP A CA 1
ATOM 692 C C . TRP A 1 91 ? 14.864 -7.285 6.287 1.00 97.50 91 TRP A C 1
ATOM 694 O O . TRP A 1 91 ? 16.046 -7.074 6.004 1.00 97.50 91 TRP A O 1
ATOM 704 N N . ASN A 1 92 ? 14.423 -8.502 6.597 1.00 95.62 92 ASN A N 1
ATOM 705 C CA . ASN A 1 92 ? 15.294 -9.667 6.552 1.00 95.62 92 ASN A CA 1
ATOM 706 C C . ASN A 1 92 ? 15.668 -9.985 5.083 1.00 95.62 92 ASN A C 1
ATOM 708 O O . ASN A 1 92 ? 14.773 -10.155 4.252 1.00 95.62 92 ASN A O 1
ATOM 712 N N . PRO A 1 93 ? 16.963 -10.119 4.731 1.00 96.00 93 PRO A N 1
ATOM 713 C CA . PRO A 1 93 ? 17.370 -10.420 3.354 1.00 96.00 93 PRO A CA 1
ATOM 714 C C . PRO A 1 93 ? 16.822 -11.743 2.798 1.00 96.00 93 PRO A C 1
ATOM 716 O O . PRO A 1 93 ? 16.582 -11.858 1.597 1.00 96.00 93 PRO A O 1
ATOM 719 N N . GLY A 1 94 ? 16.624 -12.750 3.651 1.00 95.94 94 GLY A N 1
ATOM 720 C CA . GLY A 1 94 ? 16.030 -14.033 3.273 1.00 95.94 94 GLY A CA 1
ATOM 721 C C . GLY A 1 94 ? 14.540 -13.927 2.952 1.00 95.94 94 GLY A C 1
ATOM 722 O O . GLY A 1 94 ? 14.061 -14.610 2.049 1.00 95.94 94 GLY A O 1
ATOM 723 N N . ASP A 1 95 ? 13.825 -13.040 3.639 1.00 96.56 95 ASP A N 1
ATOM 724 C CA . ASP A 1 95 ? 12.428 -12.723 3.344 1.00 96.56 95 ASP A CA 1
ATOM 725 C C . ASP A 1 95 ? 12.291 -11.889 2.075 1.00 96.56 95 ASP A C 1
ATOM 727 O O . ASP A 1 95 ? 11.461 -12.197 1.225 1.00 96.56 95 ASP A O 1
ATOM 731 N N . TRP A 1 96 ? 13.170 -10.904 1.885 1.00 97.38 96 TRP A N 1
ATOM 732 C CA . TRP A 1 96 ? 13.256 -10.157 0.633 1.00 97.38 96 TRP A CA 1
ATOM 733 C C . TRP A 1 96 ? 13.499 -11.080 -0.567 1.00 97.38 96 TRP A C 1
ATOM 735 O O . TRP A 1 96 ? 12.818 -10.975 -1.584 1.00 97.38 96 TRP A O 1
ATOM 745 N N . LYS A 1 97 ? 14.410 -12.052 -0.435 1.00 96.38 97 LYS A N 1
ATOM 746 C CA . LYS A 1 97 ? 14.637 -13.070 -1.470 1.00 96.38 97 LYS A CA 1
ATOM 747 C C . LYS A 1 97 ? 13.384 -13.901 -1.770 1.00 96.38 97 LYS A C 1
ATOM 749 O O . LYS A 1 97 ? 13.195 -14.275 -2.922 1.00 96.38 97 LYS A O 1
ATOM 754 N N . GLN A 1 98 ? 12.567 -14.212 -0.763 1.00 95.31 98 GLN A N 1
ATOM 755 C CA . GLN A 1 98 ? 11.306 -14.932 -0.967 1.00 95.31 98 GLN A CA 1
ATOM 756 C C . GLN A 1 98 ? 10.298 -14.075 -1.731 1.00 95.31 98 GLN A C 1
ATOM 758 O O . GLN A 1 98 ? 9.724 -14.571 -2.688 1.00 95.31 98 GLN A O 1
ATOM 763 N N . VAL A 1 99 ? 10.168 -12.787 -1.397 1.00 96.00 99 VAL A N 1
ATOM 764 C CA . VAL A 1 99 ? 9.327 -11.852 -2.167 1.00 96.00 99 VAL A CA 1
ATOM 765 C C . VAL A 1 99 ? 9.772 -11.797 -3.631 1.00 96.00 99 VAL A C 1
ATOM 767 O O . VAL A 1 99 ? 8.950 -11.870 -4.536 1.00 96.00 99 VAL A O 1
ATOM 770 N N . LEU A 1 100 ? 11.080 -11.726 -3.890 1.00 96.62 100 LEU A N 1
ATOM 771 C CA . LEU A 1 100 ? 11.614 -11.675 -5.255 1.00 96.62 100 LEU A CA 1
ATOM 772 C C . LEU A 1 100 ? 11.491 -12.984 -6.044 1.00 96.62 100 LEU A C 1
ATOM 774 O O . LEU A 1 100 ? 11.738 -12.962 -7.249 1.00 96.62 100 LEU A O 1
ATOM 778 N N . ALA A 1 101 ? 11.131 -14.104 -5.410 1.00 94.31 101 ALA A N 1
ATOM 779 C CA . ALA A 1 101 ? 10.985 -15.381 -6.106 1.00 94.31 101 ALA A CA 1
ATOM 780 C C . ALA A 1 101 ? 9.889 -15.335 -7.184 1.00 94.31 101 ALA A C 1
ATOM 782 O O . ALA A 1 101 ? 10.029 -16.003 -8.207 1.00 94.31 101 ALA A O 1
ATOM 783 N N . ASP A 1 102 ? 8.872 -14.494 -6.981 1.00 91.69 102 ASP A N 1
ATOM 784 C CA . ASP A 1 102 ? 7.733 -14.329 -7.887 1.00 91.69 102 ASP A CA 1
ATOM 785 C C . ASP A 1 102 ? 7.894 -13.128 -8.839 1.00 91.69 102 ASP A C 1
ATOM 787 O O . ASP A 1 102 ? 6.950 -12.736 -9.522 1.00 91.69 102 ASP A O 1
ATOM 791 N N . TYR A 1 103 ? 9.078 -12.503 -8.899 1.00 96.38 103 TYR A N 1
ATOM 792 C CA . TYR A 1 103 ? 9.310 -11.328 -9.742 1.00 96.38 103 TYR A CA 1
ATOM 793 C C . TYR A 1 103 ? 9.408 -11.699 -11.237 1.00 96.38 103 TYR A C 1
ATOM 795 O O . TYR A 1 103 ? 10.411 -12.287 -11.650 1.00 96.38 103 TYR A O 1
ATOM 803 N N . PRO A 1 104 ? 8.454 -11.287 -12.100 1.00 95.69 104 PRO A N 1
ATOM 804 C CA . PRO A 1 104 ? 8.328 -11.841 -13.454 1.00 95.69 104 PRO A CA 1
ATOM 805 C C . PRO A 1 104 ? 9.149 -11.093 -14.519 1.00 95.69 104 PRO A C 1
ATOM 807 O O . PRO A 1 104 ? 9.006 -11.344 -15.712 1.00 95.69 104 PRO A O 1
ATOM 810 N N . TYR A 1 105 ? 9.978 -10.119 -14.124 1.00 95.12 105 TYR A N 1
ATOM 811 C CA . TYR A 1 105 ? 10.660 -9.215 -15.063 1.00 95.12 105 TYR A CA 1
ATOM 812 C C . TYR A 1 105 ? 12.185 -9.419 -15.128 1.00 95.12 105 TYR A C 1
ATOM 814 O O . TYR A 1 105 ? 12.912 -8.597 -15.696 1.00 95.12 105 TYR A O 1
ATOM 822 N N . SER A 1 106 ? 12.706 -10.499 -14.539 1.00 90.44 106 SER A N 1
ATOM 823 C CA . SER A 1 106 ? 14.140 -10.806 -14.519 1.00 90.44 106 SER A CA 1
ATOM 824 C C . SER A 1 106 ? 14.395 -12.306 -14.460 1.00 90.44 106 SER A C 1
ATOM 826 O O . SER A 1 106 ? 13.834 -12.992 -13.621 1.00 90.44 106 SER A O 1
ATOM 828 N N . ASP A 1 107 ? 15.309 -12.802 -15.299 1.00 84.06 107 ASP A N 1
ATOM 829 C CA . ASP A 1 107 ? 15.785 -14.193 -15.225 1.00 84.06 107 ASP A CA 1
ATOM 830 C C . ASP A 1 107 ? 16.762 -14.416 -14.054 1.00 84.06 107 ASP A C 1
ATOM 832 O O . ASP A 1 107 ? 17.062 -15.547 -13.673 1.00 84.06 107 ASP A O 1
ATOM 836 N N . ALA A 1 108 ? 17.308 -13.337 -13.480 1.00 86.81 108 ALA A N 1
ATOM 837 C CA . ALA A 1 108 ? 18.164 -13.430 -12.306 1.00 86.81 108 ALA A CA 1
ATOM 838 C C . ALA A 1 108 ? 17.324 -13.728 -11.059 1.00 86.81 108 ALA A C 1
ATOM 840 O O . ALA A 1 108 ? 16.394 -12.985 -10.764 1.00 86.81 108 ALA A O 1
ATOM 841 N N . GLN A 1 109 ? 17.733 -14.734 -10.278 1.00 81.19 109 GLN A N 1
ATOM 842 C CA . GLN A 1 109 ? 17.087 -15.111 -9.009 1.00 81.19 109 GLN A CA 1
ATOM 843 C C . GLN A 1 109 ? 17.065 -13.973 -7.971 1.00 81.19 109 GLN A C 1
ATOM 845 O O . GLN A 1 109 ? 16.233 -13.957 -7.071 1.00 81.19 109 GLN A O 1
ATOM 850 N N . LEU A 1 110 ? 18.024 -13.050 -8.057 1.00 90.00 110 LEU A N 1
ATOM 851 C CA . LEU A 1 110 ? 18.141 -11.882 -7.188 1.00 90.00 110 LEU A CA 1
ATOM 852 C C . LEU A 1 110 ? 18.368 -10.645 -8.065 1.00 90.00 110 LEU A C 1
ATOM 854 O O . LEU A 1 110 ? 19.519 -10.237 -8.262 1.00 90.00 110 LEU A O 1
ATOM 858 N N . PRO A 1 111 ? 17.303 -10.079 -8.659 1.00 93.81 111 PRO A N 1
ATOM 859 C CA . PRO A 1 111 ? 17.412 -8.861 -9.448 1.00 93.81 111 PRO A CA 1
ATOM 860 C C . PRO A 1 111 ? 17.924 -7.702 -8.585 1.00 93.81 111 PRO A C 1
ATOM 862 O O . PRO A 1 111 ? 17.429 -7.453 -7.489 1.00 93.81 111 PRO A O 1
ATOM 865 N N . LEU A 1 112 ? 18.906 -6.959 -9.102 1.00 96.19 112 LEU A N 1
ATOM 866 C CA . LEU A 1 112 ? 19.391 -5.739 -8.447 1.00 96.19 112 LEU A CA 1
ATOM 867 C C . LEU A 1 112 ? 18.366 -4.597 -8.535 1.00 96.19 112 LEU A C 1
ATOM 869 O O . LEU A 1 112 ? 18.248 -3.792 -7.612 1.00 96.19 112 LEU A O 1
ATOM 873 N N . VAL A 1 113 ? 17.656 -4.529 -9.662 1.00 97.88 113 VAL A N 1
ATOM 874 C CA . VAL A 1 113 ? 16.633 -3.525 -9.956 1.00 97.88 113 VAL A CA 1
ATOM 875 C C . VAL A 1 113 ? 15.284 -4.223 -10.043 1.00 97.88 113 VAL A C 1
ATOM 877 O O . VAL A 1 113 ? 15.098 -5.139 -10.846 1.00 97.88 113 VAL A O 1
ATOM 880 N N . VAL A 1 114 ? 14.349 -3.770 -9.221 1.00 98.25 114 VAL A N 1
ATOM 881 C CA . VAL A 1 114 ? 12.982 -4.273 -9.118 1.00 98.25 114 VAL A CA 1
ATOM 882 C C . VAL A 1 114 ? 12.041 -3.176 -9.585 1.00 98.25 114 VAL A C 1
ATOM 884 O O . VAL A 1 114 ? 12.245 -2.000 -9.295 1.00 98.25 114 VAL A O 1
ATOM 887 N N . ARG A 1 115 ? 10.995 -3.527 -10.319 1.00 98.12 115 ARG A N 1
ATOM 888 C CA . ARG A 1 115 ? 9.961 -2.569 -10.703 1.00 98.12 115 ARG A CA 1
ATOM 889 C C . ARG A 1 115 ? 9.188 -2.070 -9.484 1.00 98.12 115 ARG A C 1
ATOM 891 O O . ARG A 1 115 ? 8.651 -2.861 -8.710 1.00 98.12 115 ARG A O 1
ATOM 898 N N . ALA A 1 116 ? 9.113 -0.749 -9.336 1.00 98.75 116 ALA A N 1
ATOM 899 C CA . ALA A 1 116 ? 8.453 -0.105 -8.208 1.00 98.75 116 ALA A CA 1
ATOM 900 C C . ALA A 1 116 ? 6.940 -0.363 -8.192 1.00 98.75 116 ALA A C 1
ATOM 902 O O . ALA A 1 116 ? 6.370 -0.513 -7.119 1.00 98.75 116 ALA A O 1
ATOM 903 N N . ASP A 1 117 ? 6.291 -0.440 -9.358 1.00 98.31 117 ASP A N 1
ATOM 904 C CA . ASP A 1 117 ? 4.853 -0.714 -9.469 1.00 98.31 117 ASP A CA 1
ATOM 905 C C . ASP A 1 117 ? 4.498 -2.161 -9.112 1.00 98.31 117 ASP A C 1
ATOM 907 O O . ASP A 1 117 ? 3.486 -2.392 -8.458 1.00 98.31 117 ASP A O 1
ATOM 911 N N . TRP A 1 118 ? 5.356 -3.119 -9.470 1.00 98.19 118 TRP A N 1
ATOM 912 C CA . TRP A 1 118 ? 5.205 -4.506 -9.030 1.00 98.19 118 TRP A CA 1
ATOM 913 C C . TRP A 1 118 ? 5.364 -4.625 -7.511 1.00 98.19 118 TRP A C 1
ATOM 915 O O . TRP A 1 118 ? 4.483 -5.167 -6.849 1.00 98.19 118 TRP A O 1
ATOM 925 N N . LEU A 1 119 ? 6.431 -4.052 -6.934 1.00 98.56 119 LEU A N 1
ATOM 926 C CA . LEU A 1 119 ? 6.623 -4.097 -5.480 1.00 98.56 119 LEU A CA 1
ATOM 927 C C . LEU A 1 119 ? 5.466 -3.403 -4.753 1.00 98.56 119 LEU A C 1
ATOM 929 O O . LEU A 1 119 ? 5.005 -3.891 -3.727 1.00 98.56 119 LEU A O 1
ATOM 933 N N . LEU A 1 120 ? 4.966 -2.289 -5.295 1.00 98.62 120 LEU A N 1
ATOM 934 C CA . LEU A 1 120 ? 3.808 -1.592 -4.745 1.00 98.62 120 LEU A CA 1
ATOM 935 C C . LEU A 1 120 ? 2.601 -2.526 -4.589 1.00 98.62 120 LEU A C 1
ATOM 937 O O . LEU A 1 120 ? 1.951 -2.485 -3.546 1.00 98.62 120 LEU A O 1
ATOM 941 N N . LEU A 1 121 ? 2.314 -3.369 -5.586 1.00 97.69 121 LEU A N 1
ATOM 942 C CA . LEU A 1 121 ? 1.239 -4.358 -5.496 1.00 97.69 121 LEU A CA 1
ATOM 943 C C . LEU A 1 121 ? 1.519 -5.439 -4.459 1.00 97.69 121 LEU A C 1
ATOM 945 O O . LEU A 1 121 ? 0.659 -5.688 -3.622 1.00 97.69 121 LEU A O 1
ATOM 949 N N . GLN A 1 122 ? 2.726 -6.005 -4.448 1.00 97.94 122 GLN A N 1
ATOM 950 C CA . GLN A 1 122 ? 3.105 -7.027 -3.464 1.00 97.94 122 GLN A CA 1
ATOM 951 C C . GLN A 1 122 ? 2.944 -6.526 -2.017 1.00 97.94 122 GLN A C 1
ATOM 953 O O . GLN A 1 122 ? 2.542 -7.264 -1.123 1.00 97.94 122 GLN A O 1
ATOM 958 N N . LEU A 1 123 ? 3.210 -5.239 -1.776 1.00 98.38 123 LEU A N 1
ATOM 959 C CA . LEU A 1 123 ? 3.035 -4.620 -0.459 1.00 98.38 123 LEU A CA 1
ATOM 960 C C . LEU A 1 123 ? 1.594 -4.197 -0.152 1.00 98.38 123 LEU A C 1
ATOM 962 O O . LEU A 1 123 ? 1.319 -3.833 0.991 1.00 98.38 123 LEU A O 1
ATOM 966 N N . SER A 1 124 ? 0.697 -4.176 -1.140 1.00 98.00 124 SER A N 1
ATOM 967 C CA . SER A 1 124 ? -0.652 -3.618 -0.992 1.00 98.00 124 SER A CA 1
ATOM 968 C C . SER A 1 124 ? -1.800 -4.594 -1.213 1.00 98.00 124 SER A C 1
ATOM 970 O O . SER A 1 124 ? -2.926 -4.247 -0.870 1.00 98.00 124 SER A O 1
ATOM 972 N N . ASP A 1 125 ? -1.558 -5.798 -1.717 1.00 97.50 125 ASP A N 1
ATOM 973 C CA . ASP A 1 125 ? -2.607 -6.797 -1.900 1.00 97.50 125 ASP A CA 1
ATOM 974 C C . ASP A 1 125 ? -2.137 -8.165 -1.406 1.00 97.50 125 ASP A C 1
ATOM 976 O O . ASP A 1 125 ? -1.408 -8.873 -2.097 1.00 97.50 125 ASP A O 1
ATOM 980 N N . GLN A 1 126 ? -2.570 -8.559 -0.208 1.00 95.38 126 GLN A N 1
ATOM 981 C CA . GLN A 1 126 ? -2.216 -9.865 0.348 1.00 95.38 126 GLN A CA 1
ATOM 982 C C . GLN A 1 126 ? -2.824 -11.049 -0.407 1.00 95.38 126 GLN A C 1
ATOM 984 O O . GLN A 1 126 ? -2.393 -12.182 -0.206 1.00 95.38 126 GLN A O 1
ATOM 989 N N . THR A 1 127 ? -3.780 -10.812 -1.310 1.00 95.50 127 THR A N 1
ATOM 990 C CA . THR A 1 127 ? -4.272 -11.875 -2.196 1.00 95.50 127 THR A CA 1
ATOM 991 C C . THR A 1 127 ? -3.237 -12.276 -3.255 1.00 95.50 127 THR A C 1
ATOM 993 O O . THR A 1 127 ? -3.340 -13.369 -3.807 1.00 95.50 127 THR A O 1
ATOM 996 N N . GLU A 1 128 ? -2.222 -11.437 -3.504 1.00 92.38 128 GLU A N 1
ATOM 997 C CA . GLU A 1 128 ? -1.090 -11.733 -4.398 1.00 92.38 128 GLU A CA 1
ATOM 998 C C . GLU A 1 128 ? 0.041 -12.493 -3.682 1.00 92.38 128 GLU A C 1
ATOM 1000 O O . GLU A 1 128 ? 0.836 -13.169 -4.329 1.00 92.38 128 GLU A O 1
ATOM 1005 N N . GLY A 1 129 ? 0.120 -12.405 -2.349 1.00 93.31 129 GLY A N 1
ATOM 1006 C CA . GLY A 1 129 ? 1.170 -13.036 -1.554 1.00 93.31 129 GLY A CA 1
ATOM 1007 C C . GLY A 1 129 ? 1.321 -12.433 -0.157 1.00 93.31 129 GLY A C 1
ATOM 1008 O O . GLY A 1 129 ? 0.623 -11.503 0.236 1.00 93.31 129 GLY A O 1
ATOM 1009 N N . ASP A 1 130 ? 2.277 -12.938 0.622 1.00 95.00 130 ASP A N 1
ATOM 1010 C CA . ASP A 1 130 ? 2.472 -12.526 2.020 1.00 95.00 130 ASP A CA 1
ATOM 1011 C C . ASP A 1 130 ? 3.493 -11.388 2.214 1.00 95.00 130 ASP A C 1
ATOM 1013 O O . ASP A 1 130 ? 3.825 -11.049 3.355 1.00 95.00 130 ASP A O 1
ATOM 1017 N N . ALA A 1 131 ? 3.971 -10.766 1.129 1.00 97.19 131 ALA A N 1
ATOM 1018 C CA . ALA A 1 131 ? 5.078 -9.806 1.145 1.00 97.19 131 ALA A CA 1
ATOM 1019 C C . ALA A 1 131 ? 4.882 -8.663 2.158 1.00 97.19 131 ALA A C 1
ATOM 1021 O O . ALA A 1 131 ? 5.828 -8.305 2.861 1.00 97.19 131 ALA A O 1
ATOM 1022 N N . TYR A 1 132 ? 3.659 -8.136 2.298 1.00 97.50 132 TYR A N 1
ATOM 1023 C CA . TYR A 1 132 ? 3.357 -7.082 3.270 1.00 97.50 132 TYR A CA 1
ATOM 1024 C C . TYR A 1 132 ? 3.688 -7.484 4.719 1.00 97.50 132 TYR A C 1
ATOM 1026 O O . TYR A 1 132 ? 4.463 -6.800 5.387 1.00 97.50 132 TYR A O 1
ATOM 1034 N N . PHE A 1 133 ? 3.150 -8.606 5.214 1.00 97.00 133 PHE A N 1
ATOM 1035 C CA . PHE A 1 133 ? 3.438 -9.064 6.582 1.00 97.00 133 PHE A CA 1
ATOM 1036 C C . PHE A 1 133 ? 4.837 -9.650 6.711 1.00 97.00 133 PHE A C 1
ATOM 1038 O O . PHE A 1 133 ? 5.480 -9.481 7.746 1.00 97.00 133 PHE A O 1
ATOM 1045 N N . ARG A 1 134 ? 5.331 -10.299 5.659 1.00 96.62 134 ARG A N 1
ATOM 1046 C CA . ARG A 1 134 ? 6.667 -10.883 5.625 1.00 96.62 134 ARG A CA 1
ATOM 1047 C C . ARG A 1 134 ? 7.747 -9.834 5.820 1.00 96.62 134 ARG A C 1
ATOM 1049 O O . ARG A 1 134 ? 8.639 -10.042 6.635 1.00 96.62 134 ARG A O 1
ATOM 1056 N N . LEU A 1 135 ? 7.669 -8.710 5.117 1.00 96.75 135 LEU A N 1
ATOM 1057 C CA . LEU A 1 135 ? 8.662 -7.647 5.259 1.00 96.75 135 LEU A CA 1
ATOM 1058 C C . LEU A 1 135 ? 8.456 -6.821 6.535 1.00 96.75 135 LEU A C 1
ATOM 1060 O O . LEU A 1 135 ? 9.432 -6.332 7.098 1.00 96.75 135 LEU A O 1
ATOM 1064 N N . LEU A 1 136 ? 7.221 -6.731 7.039 1.00 95.25 136 LEU A N 1
ATOM 1065 C CA . LEU A 1 136 ? 6.934 -6.038 8.294 1.00 95.25 136 LEU A CA 1
ATOM 1066 C C . LEU A 1 136 ? 7.415 -6.817 9.535 1.00 95.25 136 LEU A C 1
ATOM 1068 O O . LEU A 1 136 ? 7.925 -6.203 10.469 1.00 95.25 136 LEU A O 1
ATOM 1072 N N . PHE A 1 137 ? 7.271 -8.149 9.565 1.00 94.12 137 PHE A N 1
ATOM 1073 C CA . PHE A 1 137 ? 7.500 -8.963 10.775 1.00 94.12 137 PHE A CA 1
ATOM 1074 C C . PHE A 1 137 ? 8.579 -10.049 10.652 1.00 94.12 137 PHE A C 1
ATOM 1076 O O . PHE A 1 137 ? 9.081 -10.528 11.675 1.00 94.12 137 PHE A O 1
ATOM 1083 N N . GLY A 1 138 ? 8.953 -10.431 9.432 1.00 87.06 138 GLY A N 1
ATOM 1084 C CA . GLY A 1 138 ? 9.851 -11.549 9.143 1.00 87.06 138 GLY A CA 1
ATOM 1085 C C . GLY A 1 138 ? 9.135 -12.905 9.049 1.00 87.06 138 GLY A C 1
ATOM 1086 O O . GLY A 1 138 ? 8.201 -13.192 9.800 1.00 87.06 138 GLY A O 1
ATOM 1087 N N . GLY A 1 139 ? 9.591 -13.765 8.135 1.00 74.19 139 GLY A N 1
ATOM 1088 C CA . GLY A 1 139 ? 8.909 -14.988 7.687 1.00 74.19 139 GLY A CA 1
ATOM 1089 C C . GLY A 1 139 ? 8.634 -16.039 8.766 1.00 74.19 139 GLY A C 1
ATOM 1090 O O . GLY A 1 139 ? 7.601 -16.703 8.721 1.00 74.19 139 GLY A O 1
ATOM 1091 N N . ASP A 1 140 ? 9.492 -16.154 9.784 1.00 78.00 140 ASP A N 1
ATOM 1092 C CA . ASP A 1 140 ? 9.288 -17.099 10.899 1.00 78.00 140 ASP A CA 1
ATOM 1093 C C . ASP A 1 140 ? 8.197 -16.640 11.887 1.00 78.00 140 ASP A C 1
ATOM 1095 O O . ASP A 1 140 ? 7.818 -17.382 12.795 1.00 78.00 140 ASP A O 1
ATOM 1099 N N . ARG A 1 141 ? 7.709 -15.401 11.744 1.00 78.62 141 ARG A N 1
ATOM 1100 C CA . ARG A 1 141 ? 6.754 -14.751 12.654 1.00 78.62 141 ARG A CA 1
ATOM 1101 C C . ARG A 1 141 ? 5.551 -14.171 11.925 1.00 78.62 141 ARG A C 1
ATOM 1103 O O . ARG A 1 141 ? 4.941 -13.230 12.422 1.00 78.62 141 ARG A O 1
ATOM 1110 N N . LEU A 1 142 ? 5.200 -14.720 10.764 1.00 92.00 142 LEU A N 1
ATOM 1111 C CA . LEU A 1 142 ? 3.985 -14.311 10.067 1.00 92.00 142 LEU A CA 1
ATOM 1112 C C . LEU A 1 142 ? 2.768 -14.548 10.974 1.00 92.00 142 LEU A C 1
ATOM 1114 O O . LEU A 1 142 ? 2.486 -15.706 11.315 1.00 92.00 142 LEU A O 1
ATOM 1118 N N . PRO A 1 143 ? 2.059 -13.485 11.390 1.00 94.75 143 PRO A N 1
ATOM 1119 C CA . PRO A 1 143 ? 0.922 -13.641 12.274 1.00 94.75 143 PRO A CA 1
ATOM 1120 C C . PRO A 1 143 ? -0.211 -14.336 11.520 1.00 94.75 143 PRO A C 1
ATOM 1122 O O . PRO A 1 143 ? -0.442 -14.081 10.340 1.00 94.75 143 PRO A O 1
ATOM 1125 N N . LYS A 1 144 ? -0.908 -15.242 12.207 1.00 95.31 144 LYS A N 1
ATOM 1126 C CA . LYS A 1 144 ? -2.075 -15.961 11.662 1.00 95.31 144 LYS A CA 1
ATOM 1127 C C . LYS A 1 144 ? -3.358 -15.582 12.380 1.00 95.31 144 LYS A C 1
ATOM 1129 O O . LYS A 1 144 ? -4.444 -15.721 11.819 1.00 95.31 144 LYS A O 1
ATOM 1134 N N . GLN A 1 145 ? -3.229 -15.122 13.618 1.00 97.38 145 GLN A N 1
ATOM 1135 C CA . GLN A 1 145 ? -4.313 -14.576 14.410 1.00 97.38 145 GLN A CA 1
ATOM 1136 C C . GLN A 1 145 ? -4.090 -13.079 14.614 1.00 97.38 145 GLN A C 1
ATOM 1138 O O . GLN A 1 145 ? -2.956 -12.609 14.717 1.00 97.38 145 GLN A O 1
ATOM 1143 N N . ARG A 1 146 ? -5.190 -12.340 14.735 1.00 97.00 146 ARG A N 1
ATOM 1144 C CA . ARG A 1 146 ? -5.224 -10.941 15.168 1.00 97.00 146 ARG A CA 1
ATOM 1145 C C . ARG A 1 146 ? -4.387 -10.728 16.421 1.00 97.00 146 ARG A C 1
ATOM 1147 O O . ARG A 1 146 ? -3.638 -9.765 16.503 1.00 97.00 146 ARG A O 1
ATOM 1154 N N . ASP A 1 147 ? -4.515 -11.628 17.385 1.00 95.25 147 ASP A N 1
ATOM 1155 C CA . ASP A 1 147 ? -3.824 -11.528 18.666 1.00 95.25 147 ASP A CA 1
ATOM 1156 C C . ASP A 1 147 ? -2.304 -11.573 18.488 1.00 95.25 147 ASP A C 1
ATOM 1158 O O . ASP A 1 147 ? -1.616 -10.700 19.008 1.00 95.25 147 ASP A O 1
ATOM 1162 N N . ASP A 1 148 ? -1.801 -12.492 17.657 1.00 95.00 148 ASP A N 1
ATOM 1163 C CA . ASP A 1 148 ? -0.377 -12.565 17.312 1.00 95.00 148 ASP A CA 1
ATOM 1164 C C . ASP A 1 148 ? 0.097 -11.264 16.638 1.00 95.00 148 ASP A C 1
ATOM 1166 O O . ASP A 1 148 ? 1.172 -10.750 16.941 1.00 95.00 148 ASP A O 1
ATOM 1170 N N . TRP A 1 149 ? -0.713 -10.709 15.727 1.00 95.62 149 TRP A N 1
ATOM 1171 C CA . TRP A 1 149 ? -0.406 -9.463 15.015 1.00 95.62 149 TRP A CA 1
ATOM 1172 C C . TRP A 1 149 ? -0.337 -8.257 15.961 1.00 95.62 149 TRP A C 1
ATOM 1174 O O . TRP A 1 149 ? 0.615 -7.475 15.911 1.00 95.62 149 TRP A O 1
ATOM 1184 N N . LEU A 1 150 ? -1.311 -8.133 16.866 1.00 94.38 150 LEU A N 1
ATOM 1185 C CA . LEU A 1 150 ? -1.348 -7.081 17.882 1.00 94.38 150 LEU A CA 1
ATOM 1186 C C . LEU A 1 150 ? -0.177 -7.209 18.869 1.00 94.38 150 LEU A C 1
ATOM 1188 O O . LEU A 1 150 ? 0.413 -6.194 19.246 1.00 94.38 150 LEU A O 1
ATOM 1192 N N . ASP A 1 151 ? 0.212 -8.432 19.232 1.00 92.38 151 ASP A N 1
ATOM 1193 C CA . ASP A 1 151 ? 1.338 -8.690 20.133 1.00 92.38 151 ASP A CA 1
ATOM 1194 C C . ASP A 1 151 ? 2.687 -8.346 19.477 1.00 92.38 151 ASP A C 1
ATOM 1196 O O . ASP A 1 151 ? 3.542 -7.718 20.110 1.00 92.38 151 ASP A O 1
ATOM 1200 N N . LEU A 1 152 ? 2.871 -8.660 18.186 1.00 92.44 152 LEU A N 1
ATOM 1201 C CA . LEU A 1 152 ? 4.049 -8.242 17.409 1.00 92.44 152 LEU A CA 1
ATOM 1202 C C . LEU A 1 152 ? 4.195 -6.714 17.359 1.00 92.44 152 LEU A C 1
ATOM 1204 O O . LEU A 1 152 ? 5.314 -6.193 17.380 1.00 92.44 152 LEU A O 1
ATOM 1208 N N . LEU A 1 153 ? 3.069 -6.000 17.348 1.00 92.12 153 LEU A N 1
ATOM 1209 C CA . LEU A 1 153 ? 3.000 -4.539 17.382 1.00 92.12 153 LEU A CA 1
ATOM 1210 C C . LEU A 1 153 ? 2.960 -3.958 18.805 1.00 92.12 153 LEU A C 1
ATOM 1212 O O . LEU A 1 153 ? 2.907 -2.738 18.968 1.00 92.12 153 LEU A O 1
ATOM 1216 N N . LYS A 1 154 ? 3.051 -4.810 19.835 1.00 90.25 154 LYS A N 1
ATOM 1217 C CA . LYS A 1 154 ? 3.066 -4.434 21.258 1.00 90.25 154 LYS A CA 1
ATOM 1218 C C . LYS A 1 154 ? 1.842 -3.611 21.670 1.00 90.25 154 LYS A C 1
ATOM 1220 O O . LYS A 1 154 ? 1.957 -2.665 22.455 1.00 90.25 154 LYS A O 1
ATOM 1225 N N . VAL A 1 155 ? 0.676 -3.951 21.126 1.00 90.00 155 VAL A N 1
ATOM 1226 C CA . VAL A 1 155 ? -0.597 -3.354 21.536 1.00 90.00 155 VAL A CA 1
ATOM 1227 C C . VAL A 1 155 ? -0.975 -3.910 22.906 1.00 90.00 155 VAL A C 1
ATOM 1229 O O . VAL A 1 155 ? -1.037 -5.124 23.092 1.00 90.00 155 VAL A O 1
ATOM 1232 N N . SER A 1 156 ? -1.216 -3.029 23.878 1.00 81.88 156 SER A N 1
ATOM 1233 C CA . SER A 1 156 ? -1.612 -3.454 25.221 1.00 81.88 156 SER A CA 1
ATOM 1234 C C . SER A 1 156 ? -3.083 -3.861 25.226 1.00 81.88 156 SER A C 1
ATOM 1236 O O . SER A 1 156 ? -3.949 -3.042 24.922 1.00 81.88 156 SER A O 1
ATOM 1238 N N . ARG A 1 157 ? -3.358 -5.128 25.558 1.00 77.94 157 ARG A N 1
ATOM 1239 C CA . ARG A 1 157 ? -4.714 -5.713 25.574 1.00 77.94 157 ARG A CA 1
ATOM 1240 C C . ARG A 1 157 ? -5.111 -6.292 26.932 1.00 77.94 157 ARG A C 1
ATOM 1242 O O . ARG A 1 157 ? -6.267 -6.675 27.115 1.00 77.94 157 ARG A O 1
ATOM 1249 N N . GLU A 1 158 ? -4.163 -6.395 27.864 1.00 64.88 158 GLU A N 1
ATOM 1250 C CA . GLU A 1 158 ? -4.406 -6.953 29.192 1.00 64.88 158 GLU A CA 1
ATOM 1251 C C . GLU A 1 158 ? -5.353 -6.057 29.992 1.00 64.88 158 GLU A C 1
ATOM 1253 O O . GLU A 1 158 ? -5.171 -4.841 30.065 1.00 64.88 158 GLU A O 1
ATOM 1258 N N . ARG A 1 159 ? -6.350 -6.687 30.622 1.00 54.19 159 ARG A N 1
ATOM 1259 C CA . ARG A 1 159 ? -7.198 -6.029 31.614 1.00 54.19 159 ARG A CA 1
ATOM 1260 C C . ARG A 1 159 ? -6.420 -5.926 32.922 1.00 54.19 159 ARG A C 1
ATOM 1262 O O . ARG A 1 159 ? -6.079 -6.952 33.509 1.00 54.19 159 ARG A O 1
ATOM 1269 N N . GLY A 1 160 ? -6.110 -4.714 33.364 1.00 50.22 160 GLY A N 1
ATOM 1270 C CA . GLY A 1 160 ? -5.256 -4.471 34.526 1.00 50.22 160 GLY A CA 1
ATOM 1271 C C . GLY A 1 160 ? -5.275 -3.012 34.977 1.00 50.22 160 GLY A C 1
ATOM 1272 O O . GLY A 1 160 ? -5.575 -2.110 34.190 1.00 50.22 160 GLY A O 1
ATOM 1273 N N . GLU A 1 161 ? -4.970 -2.785 36.261 1.00 42.62 161 GLU A N 1
ATOM 1274 C CA . GLU A 1 161 ? -5.038 -1.468 36.905 1.00 42.62 161 GLU A CA 1
ATOM 1275 C C . GLU A 1 161 ? -4.160 -0.437 36.167 1.00 42.62 161 GLU A C 1
ATOM 1277 O O . GLU A 1 161 ? -2.935 -0.447 36.264 1.00 42.62 161 GLU A O 1
ATOM 1282 N N . GLY A 1 162 ? -4.804 0.451 35.400 1.00 53.72 162 GLY A N 1
ATOM 1283 C CA . GLY A 1 162 ? -4.187 1.610 34.746 1.00 53.72 162 GLY A CA 1
ATOM 1284 C C . GLY A 1 162 ? -4.369 1.682 33.225 1.00 53.72 162 GLY A C 1
ATOM 1285 O O . GLY A 1 162 ? -4.612 2.772 32.713 1.00 53.72 162 GLY A O 1
ATOM 1286 N N . PHE A 1 163 ? -4.311 0.557 32.500 1.00 55.72 163 PHE A N 1
ATOM 1287 C CA . PHE A 1 163 ? -4.418 0.557 31.028 1.00 55.72 163 PHE A CA 1
ATOM 1288 C C . PHE A 1 163 ? -5.860 0.483 30.521 1.00 55.72 163 PHE A C 1
ATOM 1290 O O . PHE A 1 163 ? -6.179 1.140 29.531 1.00 55.72 163 PHE A O 1
ATOM 1297 N N . ASP A 1 164 ? -6.751 -0.221 31.228 1.00 63.41 164 ASP A N 1
ATOM 1298 C CA . ASP A 1 164 ? -8.180 -0.254 30.877 1.00 63.41 164 ASP A CA 1
ATOM 1299 C C . ASP A 1 164 ? -8.826 1.136 30.949 1.00 63.41 164 ASP A C 1
ATOM 1301 O O . ASP A 1 164 ? -9.711 1.444 30.160 1.00 63.41 164 ASP A O 1
ATOM 1305 N N . ALA A 1 165 ? -8.337 2.016 31.830 1.00 66.69 165 ALA A N 1
ATOM 1306 C CA . ALA A 1 165 ? -8.833 3.388 31.949 1.00 66.69 165 ALA A CA 1
ATOM 1307 C C . ALA A 1 165 ? -8.519 4.267 30.722 1.00 66.69 165 ALA A C 1
ATOM 1309 O O . ALA A 1 165 ? -9.115 5.330 30.562 1.00 66.69 165 ALA A O 1
ATOM 1310 N N . LEU A 1 166 ? -7.568 3.851 29.877 1.00 77.12 166 LEU A N 1
ATOM 1311 C CA . LEU A 1 166 ? -7.214 4.540 28.633 1.00 77.12 166 LEU A CA 1
ATOM 1312 C C . LEU A 1 166 ? -7.881 3.914 27.406 1.00 77.12 166 LEU A C 1
ATOM 1314 O O . LEU A 1 166 ? -7.739 4.454 26.311 1.00 77.12 166 LEU A O 1
ATOM 1318 N N . ARG A 1 167 ? -8.590 2.793 27.574 1.00 85.44 167 ARG A N 1
ATOM 1319 C CA . ARG A 1 167 ? -9.380 2.181 26.510 1.00 85.44 167 ARG A CA 1
ATOM 1320 C C . ARG A 1 167 ? -10.730 2.868 26.433 1.00 85.44 167 ARG A C 1
ATOM 1322 O O . ARG A 1 167 ? -11.395 3.092 27.440 1.00 85.44 167 ARG A O 1
ATOM 1329 N N . PHE A 1 168 ? -11.136 3.175 25.219 1.00 90.25 168 PHE A N 1
ATOM 1330 C CA . PHE A 1 168 ? -12.424 3.783 24.937 1.00 90.25 168 PHE A CA 1
ATOM 1331 C C . PHE A 1 168 ? -12.871 3.365 23.548 1.00 90.25 168 PHE A C 1
ATOM 1333 O O . PHE A 1 168 ? -12.092 2.845 22.747 1.00 90.25 168 PHE A O 1
ATOM 1340 N N . GLY A 1 169 ? -14.132 3.599 23.258 1.00 93.25 169 GLY A N 1
ATOM 1341 C CA . GLY A 1 169 ? -14.731 3.220 22.002 1.00 93.25 169 GLY A CA 1
ATOM 1342 C C . GLY A 1 169 ? -16.116 3.806 21.880 1.00 93.25 169 GLY A C 1
ATOM 1343 O O . GLY A 1 169 ? -16.480 4.731 22.603 1.00 93.25 169 GLY A O 1
ATOM 1344 N N . LEU A 1 170 ? -16.867 3.286 20.925 1.00 95.25 170 LEU A N 1
ATOM 1345 C CA . LEU A 1 170 ? -18.280 3.587 20.772 1.00 95.25 170 LEU A CA 1
ATOM 1346 C C . LEU A 1 170 ? -18.960 2.505 19.949 1.00 95.25 170 LEU A C 1
ATOM 1348 O O . LEU A 1 170 ? -18.312 1.645 19.347 1.00 95.25 170 LEU A O 1
ATOM 1352 N N . ILE A 1 171 ? -20.280 2.600 19.909 1.00 94.75 171 ILE A N 1
ATOM 1353 C CA . ILE A 1 171 ? -21.123 1.828 19.013 1.00 94.75 171 ILE A CA 1
ATOM 1354 C C . ILE A 1 171 ? -21.656 2.809 17.975 1.00 94.75 171 ILE A C 1
ATOM 1356 O O . ILE A 1 171 ? -22.420 3.714 18.307 1.00 94.75 171 ILE A O 1
ATOM 1360 N N . GLU A 1 172 ? -21.182 2.673 16.744 1.00 93.94 172 GLU A N 1
ATOM 1361 C CA . GLU A 1 172 ? -21.645 3.440 15.591 1.00 93.94 172 GLU A CA 1
ATOM 1362 C C . GLU A 1 172 ? -22.939 2.810 15.062 1.00 93.94 172 GLU A C 1
ATOM 1364 O O . GLU A 1 172 ? -23.032 1.585 15.030 1.00 93.94 172 GLU A O 1
ATOM 1369 N N . SER A 1 173 ? -23.919 3.623 14.648 1.00 87.75 173 SER A N 1
ATOM 1370 C CA . SER A 1 173 ? -25.201 3.148 14.094 1.00 87.75 173 SER A CA 1
ATOM 1371 C C . SER A 1 173 ? -25.454 3.519 12.637 1.00 87.75 173 SER A C 1
ATOM 1373 O O . SER A 1 173 ? -26.499 3.151 12.107 1.00 87.75 173 SER A O 1
ATOM 1375 N N . GLU A 1 174 ? -24.521 4.209 11.977 1.00 88.94 174 GLU A N 1
ATOM 1376 C CA . GLU A 1 174 ? -24.613 4.599 10.563 1.00 88.94 174 GLU A CA 1
ATOM 1377 C C . GLU A 1 174 ? -23.281 4.379 9.824 1.00 88.94 174 GLU A C 1
ATOM 1379 O O . GLU A 1 174 ? -22.802 5.242 9.085 1.00 88.94 174 GLU A O 1
ATOM 1384 N N . SER A 1 175 ? -22.653 3.213 10.021 1.00 87.19 175 SER A N 1
ATOM 1385 C CA . SER A 1 175 ? -21.363 2.927 9.388 1.00 87.19 175 SER A CA 1
ATOM 1386 C C . SER A 1 175 ? -21.426 3.025 7.860 1.00 87.19 175 SER A C 1
ATOM 1388 O O . SER A 1 175 ? -22.238 2.375 7.204 1.00 87.19 175 SER A O 1
ATOM 1390 N N . GLY A 1 176 ? -20.522 3.814 7.273 1.00 84.69 176 GLY A N 1
ATOM 1391 C CA . GLY A 1 176 ? -20.429 3.999 5.819 1.00 84.69 176 GLY A CA 1
ATOM 1392 C C . GLY A 1 176 ? -19.735 2.856 5.066 1.00 84.69 176 GLY A C 1
ATOM 1393 O O . GLY A 1 176 ? -19.633 2.917 3.840 1.00 84.69 176 GLY A O 1
ATOM 1394 N N . VAL A 1 177 ? -19.226 1.848 5.784 1.00 85.19 177 VAL A N 1
ATOM 1395 C CA . VAL A 1 177 ? -18.441 0.726 5.231 1.00 85.19 177 VAL A CA 1
ATOM 1396 C C . VAL A 1 177 ? -19.145 -0.617 5.440 1.00 85.19 177 VAL A C 1
ATOM 1398 O O . VAL A 1 177 ? -19.141 -1.460 4.540 1.00 85.19 177 VAL A O 1
ATOM 1401 N N . ALA A 1 178 ? -19.758 -0.823 6.609 1.00 88.38 178 ALA A N 1
ATOM 1402 C CA . ALA A 1 178 ? -20.457 -2.058 6.944 1.00 88.38 178 ALA A CA 1
ATOM 1403 C C . ALA A 1 178 ? -21.854 -2.129 6.308 1.00 88.38 178 ALA A C 1
ATOM 1405 O O . ALA A 1 178 ? -22.554 -1.129 6.160 1.00 88.38 178 ALA A O 1
ATOM 1406 N N . LYS A 1 179 ? -22.271 -3.339 5.915 1.00 91.69 179 LYS A N 1
ATOM 1407 C CA . LYS A 1 179 ? -23.612 -3.589 5.363 1.00 91.69 179 LYS A CA 1
ATOM 1408 C C . LYS A 1 179 ? -24.699 -3.466 6.417 1.00 91.69 179 LYS A C 1
ATOM 1410 O O . LYS A 1 179 ? -25.767 -2.928 6.127 1.00 91.69 179 LYS A O 1
ATOM 1415 N N . GLN A 1 180 ? -24.425 -3.971 7.617 1.00 92.25 180 GLN A N 1
ATOM 1416 C CA . GLN A 1 180 ? -25.192 -3.606 8.796 1.00 92.25 180 GLN A CA 1
ATOM 1417 C C . GLN A 1 180 ? -24.596 -2.329 9.372 1.00 92.25 180 GLN A C 1
ATOM 1419 O O . GLN A 1 180 ? -23.381 -2.253 9.528 1.00 92.25 180 GLN A O 1
ATOM 1424 N N . PRO A 1 181 ? -25.420 -1.332 9.704 1.00 87.38 181 PRO A N 1
ATOM 1425 C CA . PRO A 1 181 ? -24.896 -0.024 10.054 1.00 87.38 181 PRO A CA 1
ATOM 1426 C C . PRO A 1 181 ? -24.350 0.023 11.494 1.00 87.38 181 PRO A C 1
ATOM 1428 O O . PRO A 1 181 ? -23.594 0.936 11.821 1.00 87.38 181 PRO A O 1
ATOM 1431 N N . ALA A 1 182 ? -24.691 -0.972 12.326 1.00 91.19 182 ALA A N 1
ATOM 1432 C CA . ALA A 1 182 ? -24.179 -1.131 13.681 1.00 91.19 182 ALA A CA 1
ATOM 1433 C C . ALA A 1 182 ? -22.747 -1.691 13.680 1.00 91.19 182 ALA A C 1
ATOM 1435 O O . ALA A 1 182 ? -22.520 -2.827 13.257 1.00 91.19 182 ALA A O 1
ATOM 1436 N N . ARG A 1 183 ? -21.795 -0.918 14.208 1.00 94.38 183 ARG A N 1
ATOM 1437 C CA . ARG A 1 183 ? -20.370 -1.273 14.271 1.00 94.38 183 ARG A CA 1
ATOM 1438 C C . ARG A 1 183 ? -19.796 -0.932 15.637 1.00 94.38 183 ARG A C 1
ATOM 1440 O O . ARG A 1 183 ? -19.972 0.171 16.148 1.00 94.38 183 ARG A O 1
ATOM 1447 N N . TRP A 1 184 ? -19.069 -1.871 16.231 1.00 95.88 184 TRP A N 1
ATOM 1448 C CA . TRP A 1 184 ? -18.294 -1.595 17.438 1.00 95.88 184 TRP A CA 1
ATOM 1449 C C . TRP A 1 184 ? -16.938 -1.023 17.053 1.00 95.88 184 TRP A C 1
ATOM 1451 O O . TRP A 1 184 ? -16.235 -1.610 16.232 1.00 95.88 184 TRP A O 1
ATOM 1461 N N . MET A 1 185 ? -16.544 0.076 17.685 1.00 95.56 185 MET A N 1
ATOM 1462 C CA . MET A 1 185 ? -15.223 0.676 17.534 1.00 95.56 185 MET A CA 1
ATOM 1463 C C . MET A 1 185 ? -14.504 0.673 18.875 1.00 95.56 185 MET A C 1
ATOM 1465 O O . MET A 1 185 ? -15.082 1.048 19.893 1.00 95.56 185 MET A O 1
ATOM 1469 N N . GLU A 1 186 ? -13.229 0.297 18.881 1.00 93.50 186 GLU A N 1
ATOM 1470 C CA . GLU A 1 186 ? -12.398 0.304 20.080 1.00 93.50 186 GLU A CA 1
ATOM 1471 C C . GLU A 1 186 ? -11.009 0.870 19.824 1.00 93.50 186 GLU A C 1
ATOM 1473 O O . GLU A 1 186 ? -10.372 0.591 18.811 1.00 93.50 186 GLU A O 1
ATOM 1478 N N . ASN A 1 187 ? -10.517 1.630 20.794 1.00 92.94 187 ASN A N 1
ATOM 1479 C CA . ASN A 1 187 ? -9.134 2.046 20.888 1.00 92.94 187 ASN A CA 1
ATOM 1480 C C . ASN A 1 187 ? -8.394 1.211 21.938 1.00 92.94 187 ASN A C 1
ATOM 1482 O O . ASN A 1 187 ? -8.921 0.898 23.010 1.00 92.94 187 ASN A O 1
ATOM 1486 N N . HIS A 1 188 ? -7.137 0.903 21.631 1.00 89.31 188 HIS A N 1
ATOM 1487 C CA . HIS A 1 188 ? -6.180 0.323 22.559 1.00 89.31 188 HIS A CA 1
ATOM 1488 C C . HIS A 1 188 ? -4.938 1.219 22.651 1.00 89.31 188 HIS A C 1
ATOM 1490 O O . HIS A 1 188 ? -4.406 1.644 21.615 1.00 89.31 188 HIS A O 1
ATOM 1496 N N . PRO A 1 189 ? -4.447 1.502 23.870 1.00 78.88 189 PRO A N 1
ATOM 1497 C CA . PRO A 1 189 ? -3.234 2.281 24.049 1.00 78.88 189 PRO A CA 1
ATOM 1498 C C . PRO A 1 189 ? -2.010 1.504 23.549 1.00 78.88 189 PRO A C 1
ATOM 1500 O O . PRO A 1 189 ? -1.854 0.303 23.787 1.00 78.88 189 PRO A O 1
ATOM 1503 N N . THR A 1 190 ? -1.094 2.218 22.898 1.00 81.25 190 THR A N 1
ATOM 1504 C CA . THR A 1 190 ? 0.216 1.697 22.488 1.00 81.25 190 THR A CA 1
ATOM 1505 C C . THR A 1 190 ? 1.315 2.654 22.953 1.00 81.25 190 THR A C 1
ATOM 1507 O O . THR A 1 190 ? 1.069 3.837 23.182 1.00 81.25 190 THR A O 1
ATOM 1510 N N . LEU A 1 191 ? 2.547 2.161 23.121 1.00 69.62 191 LEU A N 1
ATOM 1511 C CA . LEU A 1 191 ? 3.663 2.945 23.682 1.00 69.62 191 LEU A CA 1
ATOM 1512 C C . LEU A 1 191 ? 4.105 4.154 22.828 1.00 69.62 191 LEU A C 1
ATOM 1514 O O . LEU A 1 191 ? 4.901 4.960 23.304 1.00 69.62 191 LEU A O 1
ATOM 1518 N N . GLY A 1 192 ? 3.634 4.301 21.587 1.00 65.31 192 GLY A N 1
ATOM 1519 C CA . GLY A 1 192 ? 4.075 5.392 20.709 1.00 65.31 192 GLY A CA 1
ATOM 1520 C C . GLY A 1 192 ? 3.173 5.678 19.510 1.00 65.31 192 GLY A C 1
ATOM 1521 O O . GLY A 1 192 ? 3.648 6.210 18.512 1.00 65.31 192 GLY A O 1
ATOM 1522 N N . GLY A 1 193 ? 1.898 5.311 19.585 1.00 80.56 193 GLY A N 1
ATOM 1523 C CA . GLY A 1 193 ? 0.940 5.547 18.515 1.00 80.56 193 GLY A CA 1
ATOM 1524 C C . GLY A 1 193 ? -0.477 5.270 18.992 1.00 80.56 193 GLY A C 1
ATOM 1525 O O . GLY A 1 193 ? -0.879 5.695 20.073 1.00 80.56 193 GLY A O 1
ATOM 1526 N N . TYR A 1 194 ? -1.225 4.528 18.188 1.00 91.31 194 TYR A N 1
ATOM 1527 C CA . TYR A 1 194 ? -2.581 4.093 18.500 1.00 91.31 194 TYR A CA 1
ATOM 1528 C C . TYR A 1 194 ? -2.826 2.705 17.927 1.00 91.31 194 TYR A C 1
ATOM 1530 O O . TYR A 1 194 ? -2.157 2.299 16.978 1.00 91.31 194 TYR A O 1
ATOM 1538 N N . ALA A 1 195 ? -3.814 2.006 18.468 1.00 95.06 195 ALA A N 1
ATOM 1539 C CA . ALA A 1 195 ? -4.417 0.850 17.833 1.00 95.06 195 ALA A CA 1
ATOM 1540 C C . ALA A 1 195 ? -5.932 1.043 17.847 1.00 95.06 195 ALA A C 1
ATOM 1542 O O . ALA A 1 195 ? -6.519 1.255 18.906 1.00 95.06 195 ALA A O 1
ATOM 1543 N N . TRP A 1 196 ? -6.546 1.011 16.673 1.00 96.19 196 TRP A N 1
ATOM 1544 C CA . TRP A 1 196 ? -7.991 1.060 16.509 1.00 96.19 196 TRP A CA 1
ATOM 1545 C C . TRP A 1 196 ? -8.464 -0.254 15.919 1.00 96.19 196 TRP A C 1
ATOM 1547 O O . TRP A 1 196 ? -7.901 -0.729 14.937 1.00 96.19 196 TRP A O 1
ATOM 1557 N N . GLY A 1 197 ? -9.469 -0.836 16.553 1.00 96.06 197 GLY A N 1
ATOM 1558 C CA . GLY A 1 197 ? -10.133 -2.050 16.127 1.00 96.06 197 GLY A CA 1
ATOM 1559 C C . GLY A 1 197 ? -11.600 -1.770 15.873 1.00 96.06 197 GLY A C 1
ATOM 1560 O O . GLY A 1 197 ? -12.209 -0.889 16.488 1.00 96.06 197 GLY A O 1
ATOM 1561 N N . THR A 1 198 ? -12.176 -2.539 14.970 1.00 96.75 198 THR A N 1
ATOM 1562 C CA . THR A 1 198 ? -13.606 -2.516 14.698 1.00 96.75 198 THR A CA 1
ATOM 1563 C C . THR A 1 198 ? -14.143 -3.930 14.655 1.00 96.75 198 THR A C 1
ATOM 1565 O O . THR A 1 198 ? -13.390 -4.864 14.386 1.00 96.75 198 THR A O 1
ATOM 1568 N N . ARG A 1 199 ? -15.427 -4.101 14.967 1.00 97.31 199 ARG A N 1
ATOM 1569 C CA . ARG A 1 199 ? -16.099 -5.399 14.890 1.00 97.31 199 ARG A CA 1
ATOM 1570 C C . ARG A 1 199 ? -17.448 -5.222 14.217 1.00 97.31 199 ARG A C 1
ATOM 1572 O O . ARG A 1 199 ? -18.281 -4.449 14.696 1.00 97.31 199 ARG A O 1
ATOM 1579 N N . ASP A 1 200 ? -17.629 -5.955 13.129 1.00 96.94 200 ASP A N 1
ATOM 1580 C CA . ASP A 1 200 ? -18.792 -5.889 12.251 1.00 96.94 200 ASP A CA 1
ATOM 1581 C C . ASP A 1 200 ? -19.622 -7.170 12.352 1.00 96.94 200 ASP A C 1
ATOM 1583 O O . ASP A 1 200 ? -19.100 -8.258 12.624 1.00 96.94 200 ASP A O 1
ATOM 1587 N N . VAL A 1 201 ? -20.924 -7.050 12.098 1.00 96.56 201 VAL A N 1
ATOM 1588 C CA . VAL A 1 201 ? -21.873 -8.170 12.119 1.00 96.56 201 VAL A CA 1
ATOM 1589 C C . VAL A 1 201 ? -22.629 -8.266 10.799 1.00 96.56 201 VAL A C 1
ATOM 1591 O O . VAL A 1 201 ? -22.974 -7.253 10.197 1.00 96.56 201 VAL A O 1
ATOM 1594 N N . LEU A 1 202 ? -22.939 -9.484 10.359 1.00 95.25 202 LEU A N 1
ATOM 1595 C CA . LEU A 1 202 ? -23.805 -9.720 9.196 1.00 95.25 202 LEU A CA 1
ATOM 1596 C C . LEU A 1 202 ? -25.274 -9.400 9.502 1.00 95.25 202 LEU A C 1
ATOM 1598 O O . LEU A 1 202 ? -26.043 -9.027 8.612 1.00 95.25 202 LEU A O 1
ATOM 1602 N N . GLU A 1 203 ? -25.675 -9.557 10.765 1.00 94.31 203 GLU A N 1
ATOM 1603 C CA . GLU A 1 203 ? -27.048 -9.371 11.224 1.00 94.31 203 GLU A CA 1
ATOM 1604 C C . GLU A 1 203 ? -27.077 -8.845 12.664 1.00 94.31 203 GLU A C 1
ATOM 1606 O O . GLU A 1 203 ? -26.481 -9.435 13.572 1.00 94.31 203 GLU A O 1
ATOM 1611 N N . VAL A 1 204 ? -27.827 -7.763 12.883 1.00 92.81 204 VAL A N 1
ATOM 1612 C CA . VAL A 1 204 ? -28.100 -7.216 14.217 1.00 92.81 204 VAL A CA 1
ATOM 1613 C C . VAL A 1 204 ? -29.279 -7.969 14.827 1.00 92.81 204 VAL A C 1
ATOM 1615 O O . VAL A 1 204 ? -30.413 -7.866 14.359 1.00 92.81 204 VAL A O 1
ATOM 1618 N N . ARG A 1 205 ? -29.006 -8.770 15.858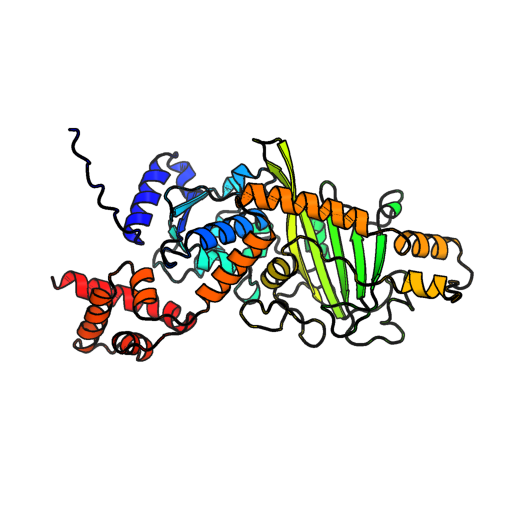 1.00 93.50 205 ARG A N 1
ATOM 1619 C CA . ARG A 1 205 ? -30.010 -9.519 16.620 1.00 93.50 205 ARG A CA 1
ATOM 1620 C C . ARG A 1 205 ? -29.472 -9.901 17.991 1.00 93.50 205 ARG A C 1
ATOM 1622 O O . ARG A 1 205 ? -28.298 -9.698 18.301 1.00 93.50 205 ARG A O 1
ATOM 1629 N N . ARG A 1 206 ? -30.310 -10.567 18.787 1.00 90.25 206 ARG A N 1
ATOM 1630 C CA . ARG A 1 206 ? -29.916 -11.033 20.115 1.00 90.25 206 ARG A CA 1
ATOM 1631 C C . ARG A 1 206 ? -28.607 -11.830 20.098 1.00 90.25 206 ARG A C 1
ATOM 1633 O O . ARG A 1 206 ? -28.515 -12.872 19.441 1.00 90.25 206 ARG A O 1
ATOM 1640 N N . GLY A 1 207 ? -27.623 -11.349 20.857 1.00 90.44 207 GLY A N 1
ATOM 1641 C CA . GLY A 1 207 ? -26.281 -11.936 20.994 1.00 90.44 207 GLY A CA 1
ATOM 1642 C C . GLY A 1 207 ? -25.247 -11.530 19.930 1.00 90.44 207 GLY A C 1
ATOM 1643 O O . GLY A 1 207 ? -24.077 -11.883 20.079 1.00 90.44 207 GLY A O 1
ATOM 1644 N N . THR A 1 208 ? -25.647 -10.810 18.879 1.00 93.94 208 THR A N 1
ATOM 1645 C CA . THR A 1 208 ? -24.739 -10.157 17.913 1.00 93.94 208 THR A CA 1
ATOM 1646 C C . THR A 1 208 ? -24.837 -8.636 17.972 1.00 93.94 208 THR A C 1
ATOM 1648 O O . THR A 1 208 ? -23.921 -7.955 17.537 1.00 93.94 208 THR A O 1
ATOM 1651 N N . ASP A 1 209 ? -25.915 -8.091 18.535 1.00 93.56 209 ASP A N 1
ATOM 1652 C CA . ASP A 1 209 ? -26.092 -6.653 18.686 1.00 93.56 209 ASP A CA 1
ATOM 1653 C C . ASP A 1 209 ? -25.105 -6.073 19.728 1.00 93.56 209 ASP A C 1
ATOM 1655 O O . ASP A 1 209 ? -25.147 -6.478 20.904 1.00 93.56 209 ASP A O 1
ATOM 1659 N N . PRO A 1 210 ? -24.220 -5.133 19.332 1.00 93.50 210 PRO A N 1
ATOM 1660 C CA . PRO A 1 210 ? -23.321 -4.461 20.262 1.00 93.50 210 PRO A CA 1
ATOM 1661 C C . PRO A 1 210 ? -24.062 -3.619 21.313 1.00 93.50 210 PRO A C 1
ATOM 1663 O O . PRO A 1 210 ? -23.531 -3.452 22.408 1.00 93.50 210 PRO A O 1
ATOM 1666 N N . LEU A 1 211 ? -25.279 -3.128 21.047 1.00 91.81 211 LEU A N 1
ATOM 1667 C CA . LEU A 1 211 ? -26.079 -2.380 22.028 1.00 91.81 211 LEU A CA 1
ATOM 1668 C C . LEU A 1 211 ? -26.652 -3.275 23.127 1.00 91.81 211 LEU A C 1
ATOM 1670 O O . LEU A 1 211 ? -26.808 -2.828 24.262 1.00 91.81 211 LEU A O 1
ATOM 1674 N N . GLU A 1 212 ? -26.936 -4.543 22.821 1.00 89.94 212 GLU A N 1
ATOM 1675 C CA . GLU A 1 212 ? -27.350 -5.519 23.834 1.00 89.94 212 GLU A CA 1
ATOM 1676 C C . GLU A 1 212 ? -26.170 -6.020 24.681 1.00 89.94 212 GLU A C 1
ATOM 1678 O O . GLU A 1 212 ? -26.368 -6.474 25.809 1.00 89.94 212 GLU A O 1
ATOM 1683 N N . ASN A 1 213 ? -24.941 -5.947 24.154 1.00 90.44 213 ASN A N 1
ATOM 1684 C CA . ASN A 1 213 ? -23.718 -6.369 24.846 1.00 90.44 213 ASN A CA 1
ATOM 1685 C C . ASN A 1 213 ? -22.631 -5.283 24.753 1.00 90.44 213 ASN A C 1
ATOM 1687 O O . ASN A 1 213 ? -21.563 -5.507 24.169 1.00 90.44 213 ASN A O 1
ATOM 1691 N N . PRO A 1 214 ? -22.867 -4.100 25.349 1.00 90.50 214 PRO A N 1
ATOM 1692 C CA . PRO A 1 214 ? -21.973 -2.957 25.219 1.00 90.50 214 PRO A CA 1
ATOM 1693 C C . PRO A 1 214 ? -20.699 -3.097 26.071 1.00 90.50 214 PRO A C 1
ATOM 1695 O O . PRO A 1 214 ? -19.898 -2.175 26.149 1.00 90.50 214 PRO A O 1
ATOM 1698 N N . ASP A 1 215 ? -20.474 -4.257 26.691 1.00 88.12 215 ASP A N 1
ATOM 1699 C CA . ASP A 1 215 ? -19.191 -4.676 27.263 1.00 88.12 215 ASP A CA 1
ATOM 1700 C C . ASP A 1 215 ? -18.266 -5.356 26.231 1.00 88.12 215 ASP A C 1
ATOM 1702 O O . ASP A 1 215 ? -17.175 -5.824 26.576 1.00 88.12 215 ASP A O 1
ATOM 1706 N N . GLY A 1 216 ? -18.697 -5.422 24.966 1.00 89.69 216 GLY A N 1
ATOM 1707 C CA . GLY A 1 216 ? -17.969 -6.044 23.863 1.00 89.69 216 GLY A CA 1
ATOM 1708 C C . GLY A 1 216 ? -18.082 -7.571 23.832 1.00 89.69 216 GLY A C 1
ATOM 1709 O O . GLY A 1 216 ? -17.324 -8.214 23.104 1.00 89.69 216 GLY A O 1
ATOM 1710 N N . GLY A 1 217 ? -18.988 -8.157 24.626 1.00 90.50 217 GLY A N 1
ATOM 1711 C CA . GLY A 1 217 ? -19.223 -9.599 24.747 1.00 90.50 217 GLY A CA 1
ATOM 1712 C C . GLY A 1 217 ? -20.183 -10.200 23.712 1.00 90.50 217 GLY A C 1
ATOM 1713 O O . GLY A 1 217 ? -20.785 -11.238 23.985 1.00 90.50 217 GLY A O 1
ATOM 1714 N N . PHE A 1 218 ? -20.362 -9.565 22.553 1.00 94.38 218 PHE A N 1
ATOM 1715 C CA . PHE A 1 218 ? -21.199 -10.076 21.461 1.00 94.38 218 PHE A CA 1
ATOM 1716 C C . PHE A 1 218 ? -20.388 -10.913 20.464 1.00 94.38 218 PHE A C 1
ATOM 1718 O O . PHE A 1 218 ? -19.161 -10.828 20.399 1.00 94.38 218 PHE A O 1
ATOM 1725 N N . ARG A 1 219 ? -21.084 -11.732 19.667 1.00 96.50 219 ARG A N 1
ATOM 1726 C CA . ARG A 1 219 ? -20.477 -12.408 18.514 1.00 96.50 219 ARG A CA 1
ATOM 1727 C C . ARG A 1 219 ? -20.456 -11.464 17.314 1.00 96.50 219 ARG A C 1
ATOM 1729 O O . ARG A 1 219 ? -21.505 -10.959 16.927 1.00 96.50 219 ARG A O 1
ATOM 1736 N N . HIS A 1 220 ? -19.297 -11.336 16.685 1.00 97.19 220 HIS A N 1
ATOM 1737 C CA . HIS A 1 220 ? -19.086 -10.603 15.439 1.00 97.19 220 HIS A CA 1
ATOM 1738 C C . HIS A 1 220 ? -18.540 -11.509 14.334 1.00 97.19 220 HIS A C 1
ATOM 1740 O O . HIS A 1 220 ? -18.099 -12.628 14.599 1.00 97.19 220 HIS A O 1
ATOM 1746 N N . ASP A 1 221 ? -18.605 -11.033 13.093 1.00 97.88 221 ASP A N 1
ATOM 1747 C CA . ASP A 1 221 ? -18.302 -11.818 11.890 1.00 97.88 221 ASP A CA 1
ATOM 1748 C C . ASP A 1 221 ? -16.989 -11.387 11.218 1.00 97.88 221 ASP A C 1
ATOM 1750 O O . ASP A 1 221 ? -16.346 -12.195 10.539 1.00 97.88 221 ASP A O 1
ATOM 1754 N N . GLY A 1 222 ? -16.532 -10.158 11.472 1.00 97.75 222 GLY A N 1
ATOM 1755 C CA . GLY A 1 222 ? -15.244 -9.664 10.997 1.00 97.75 222 GLY A CA 1
ATOM 1756 C C . GLY A 1 222 ? -14.760 -8.428 11.740 1.00 97.75 222 GLY A C 1
ATOM 1757 O O . GLY A 1 222 ? -15.491 -7.826 12.528 1.00 97.75 222 GLY A O 1
ATOM 1758 N N . GLU A 1 223 ? -13.493 -8.103 11.518 1.00 97.88 223 GLU A N 1
ATOM 1759 C CA . GLU A 1 223 ? -12.771 -7.036 12.193 1.00 97.88 223 GLU A CA 1
ATOM 1760 C C . GLU A 1 223 ? -11.783 -6.364 11.239 1.00 97.88 223 GLU A C 1
ATOM 1762 O O . GLU A 1 223 ? -11.101 -7.035 10.461 1.00 97.88 223 GLU A O 1
ATOM 1767 N N . GLU A 1 224 ? -11.638 -5.050 11.376 1.00 97.94 224 GLU A N 1
ATOM 1768 C CA . GLU A 1 224 ? -10.510 -4.289 10.838 1.00 97.94 224 GLU A CA 1
ATOM 1769 C C . GLU A 1 224 ? -9.697 -3.702 11.990 1.00 97.94 224 GLU A C 1
ATOM 1771 O O . GLU A 1 224 ? -10.262 -3.147 12.939 1.00 97.94 224 GLU A O 1
ATOM 1776 N N . TRP A 1 225 ? -8.372 -3.800 11.871 1.00 98.00 225 TRP A N 1
ATOM 1777 C CA . TRP A 1 225 ? -7.411 -3.235 12.806 1.00 98.00 225 TRP A CA 1
ATOM 1778 C C . TRP A 1 225 ? -6.427 -2.304 12.110 1.00 98.00 225 TRP A C 1
ATOM 1780 O O . TRP A 1 225 ? -5.840 -2.650 11.085 1.00 98.00 225 TRP A O 1
ATOM 1790 N N . ILE A 1 226 ? -6.204 -1.142 12.722 1.00 97.88 226 ILE A N 1
ATOM 1791 C CA . ILE A 1 226 ? -5.288 -0.102 12.254 1.00 97.88 226 ILE A CA 1
ATOM 1792 C C . ILE A 1 226 ? -4.366 0.281 13.400 1.00 97.88 226 ILE A C 1
ATOM 1794 O O . ILE A 1 226 ? -4.817 0.765 14.441 1.00 97.88 226 ILE A O 1
ATOM 1798 N N . VAL A 1 227 ? -3.064 0.098 13.208 1.00 97.31 227 VAL A N 1
ATOM 1799 C CA . VAL A 1 227 ? -2.053 0.439 14.211 1.00 97.31 227 VAL A CA 1
ATOM 1800 C C . VAL A 1 227 ? -1.118 1.505 13.660 1.00 97.31 227 VAL A C 1
ATOM 1802 O O . VAL A 1 227 ? -0.550 1.360 12.580 1.00 97.31 227 VAL A O 1
ATOM 1805 N N . GLY A 1 228 ? -0.947 2.585 14.417 1.00 96.19 228 GLY A N 1
ATOM 1806 C CA . GLY A 1 228 ? 0.039 3.619 14.140 1.00 96.19 228 GLY A CA 1
ATOM 1807 C C . GLY A 1 228 ? 1.427 3.186 14.610 1.00 96.19 228 GLY A C 1
ATOM 1808 O O . GLY A 1 228 ? 1.666 3.056 15.811 1.00 96.19 228 GLY A O 1
ATOM 1809 N N . ILE A 1 229 ? 2.353 2.999 13.672 1.00 94.62 229 ILE A N 1
ATOM 1810 C CA . ILE A 1 229 ? 3.772 2.748 13.928 1.00 94.62 229 ILE A CA 1
ATOM 1811 C C . ILE A 1 229 ? 4.487 4.092 14.113 1.00 94.62 229 ILE A C 1
ATOM 1813 O O . ILE A 1 229 ? 4.472 4.900 13.180 1.00 94.62 229 ILE A O 1
ATOM 1817 N N . PRO A 1 230 ? 5.151 4.329 15.259 1.00 95.06 230 PRO A N 1
ATOM 1818 C CA . PRO A 1 230 ? 5.849 5.580 15.524 1.00 95.06 230 PRO A CA 1
ATOM 1819 C C . PRO A 1 230 ? 6.954 5.845 14.502 1.00 95.06 230 PRO A C 1
ATOM 1821 O O . PRO A 1 230 ? 7.788 4.973 14.246 1.00 95.06 230 PRO A O 1
ATOM 1824 N N . LYS A 1 231 ? 7.003 7.073 13.984 1.00 96.75 231 LYS A N 1
ATOM 1825 C CA . LYS A 1 231 ? 8.068 7.576 13.112 1.00 96.75 231 LYS A CA 1
ATOM 1826 C C . LYS A 1 231 ? 8.622 8.906 13.622 1.00 96.75 231 LYS A C 1
ATOM 1828 O O . LYS A 1 231 ? 7.917 9.682 14.270 1.00 96.75 231 LYS A O 1
ATOM 1833 N N . VAL A 1 232 ? 9.888 9.161 13.311 1.00 97.25 232 VAL A N 1
ATOM 1834 C CA . VAL A 1 232 ? 10.612 10.393 13.626 1.00 97.25 232 VAL A CA 1
ATOM 1835 C C . VAL A 1 232 ? 11.421 10.815 12.407 1.00 97.25 232 VAL A C 1
ATOM 1837 O O . VAL A 1 232 ? 12.233 10.037 11.906 1.00 97.25 232 VAL A O 1
ATOM 1840 N N . ASP A 1 233 ? 11.208 12.045 11.955 1.00 97.81 233 ASP A N 1
ATOM 1841 C CA . ASP A 1 233 ? 12.072 12.717 10.986 1.00 97.81 233 ASP A CA 1
ATOM 1842 C C . ASP A 1 233 ? 13.167 13.446 11.767 1.00 97.81 233 ASP A C 1
ATOM 1844 O O . ASP A 1 233 ? 12.894 14.400 12.500 1.00 97.81 233 ASP A O 1
ATOM 1848 N N . ILE A 1 234 ? 14.406 12.960 11.693 1.00 97.06 234 ILE A N 1
ATOM 1849 C CA . ILE A 1 234 ? 15.497 13.512 12.511 1.00 97.06 234 ILE A CA 1
ATOM 1850 C C . ILE A 1 234 ? 15.927 14.900 12.035 1.00 97.06 234 ILE A C 1
ATOM 1852 O O . ILE A 1 234 ? 16.449 15.675 12.836 1.00 97.06 234 ILE A O 1
ATOM 1856 N N . ALA A 1 235 ? 15.704 15.224 10.760 1.00 94.56 235 ALA A N 1
ATOM 1857 C CA . ALA A 1 235 ? 16.051 16.519 10.195 1.00 94.56 235 ALA A CA 1
ATOM 1858 C C . ALA A 1 235 ? 15.176 17.660 10.745 1.00 94.56 235 ALA A C 1
ATOM 1860 O O . ALA A 1 235 ? 15.696 18.727 11.075 1.00 94.56 235 ALA A O 1
ATOM 1861 N N . SER A 1 236 ? 13.861 17.453 10.848 1.00 95.25 236 SER A N 1
ATOM 1862 C CA . SER A 1 236 ? 12.915 18.455 11.364 1.00 95.25 236 SER A CA 1
ATOM 1863 C C . SER A 1 236 ? 12.578 18.291 12.844 1.00 95.25 236 SER A C 1
ATOM 1865 O O . SER A 1 236 ? 12.180 19.262 13.486 1.00 95.25 236 SER A O 1
ATOM 1867 N N . GLY A 1 237 ? 12.745 17.087 13.394 1.00 94.81 237 GLY A N 1
ATOM 1868 C CA . GLY A 1 237 ? 12.266 16.726 14.726 1.00 94.81 237 GLY A CA 1
ATOM 1869 C C . GLY A 1 237 ? 10.782 16.351 14.770 1.00 94.81 237 GLY A C 1
ATOM 1870 O O . GLY A 1 237 ? 10.279 16.070 15.862 1.00 94.81 237 GLY A O 1
ATOM 1871 N N . ASP A 1 238 ? 10.092 16.323 13.623 1.00 95.12 238 ASP A N 1
ATOM 1872 C CA . ASP A 1 238 ? 8.696 15.903 13.540 1.00 95.12 238 ASP A CA 1
ATOM 1873 C C . ASP A 1 238 ? 8.543 14.454 14.009 1.00 95.12 238 ASP A C 1
ATOM 1875 O O . ASP A 1 238 ? 9.342 13.565 13.694 1.00 95.12 238 ASP A O 1
ATOM 1879 N N . ARG A 1 239 ? 7.475 14.219 14.767 1.00 94.69 239 ARG A N 1
ATOM 1880 C CA . ARG A 1 239 ? 7.073 12.903 15.257 1.00 94.69 239 ARG A CA 1
ATOM 1881 C C . ARG A 1 239 ? 5.641 12.643 14.840 1.00 94.69 239 ARG A C 1
ATOM 1883 O O . ARG A 1 239 ? 4.841 13.568 14.793 1.00 94.69 239 ARG A O 1
ATOM 1890 N N . GLY A 1 240 ? 5.335 11.386 14.573 1.00 95.75 240 GLY A N 1
ATOM 1891 C CA . GLY A 1 240 ? 3.977 10.958 14.281 1.00 95.75 240 GLY A CA 1
ATOM 1892 C C . GLY A 1 240 ? 3.936 9.473 13.971 1.00 95.75 240 GLY A C 1
ATOM 1893 O O . GLY A 1 240 ? 4.742 8.710 14.509 1.00 95.75 240 GLY A O 1
ATOM 1894 N N . THR A 1 241 ? 3.024 9.050 13.095 1.00 96.31 241 THR A N 1
ATOM 1895 C CA . THR A 1 241 ? 2.831 7.622 12.802 1.00 96.31 241 THR A CA 1
ATOM 1896 C C . THR A 1 241 ? 2.652 7.326 11.316 1.00 96.31 241 THR A C 1
ATOM 1898 O O . THR A 1 241 ? 2.170 8.158 10.558 1.00 96.31 241 THR A O 1
ATOM 1901 N N . LEU A 1 242 ? 3.015 6.115 10.894 1.00 97.31 242 LEU A N 1
ATOM 1902 C CA . LEU A 1 242 ? 2.461 5.498 9.684 1.00 97.31 242 LEU A CA 1
ATOM 1903 C C . LEU A 1 242 ? 1.527 4.363 10.084 1.00 97.31 242 LEU A C 1
ATOM 1905 O O . LEU A 1 242 ? 1.748 3.715 11.100 1.00 97.31 242 LEU A O 1
ATOM 1909 N N . GLN A 1 243 ? 0.496 4.118 9.286 1.00 96.94 243 GLN A N 1
ATOM 1910 C CA . GLN A 1 243 ? -0.505 3.098 9.582 1.00 96.94 243 GLN A CA 1
ATOM 1911 C C . GLN A 1 243 ? -0.118 1.739 8.996 1.00 96.94 243 GLN A C 1
ATOM 1913 O O . GLN A 1 243 ? 0.344 1.649 7.854 1.00 96.94 243 GLN A O 1
ATOM 1918 N N . VAL A 1 244 ? -0.360 0.688 9.779 1.00 97.06 244 VAL A N 1
ATOM 1919 C CA . VAL A 1 244 ? -0.393 -0.703 9.321 1.00 97.06 244 VAL A CA 1
ATOM 1920 C C . VAL A 1 244 ? -1.739 -1.332 9.622 1.00 97.06 244 VAL A C 1
ATOM 1922 O O . VAL A 1 244 ? -2.396 -0.963 10.597 1.00 97.06 244 VAL A O 1
ATOM 1925 N N . TYR A 1 245 ? -2.133 -2.273 8.772 1.00 98.12 245 TYR A N 1
ATOM 1926 C CA . TYR A 1 245 ? -3.506 -2.752 8.699 1.00 98.12 245 TYR A CA 1
ATOM 1927 C C . TYR A 1 245 ? -3.572 -4.274 8.784 1.00 98.12 245 TYR A C 1
ATOM 1929 O O . TYR A 1 245 ? -2.659 -4.981 8.342 1.00 98.12 245 TYR A O 1
ATOM 1937 N N . ALA A 1 246 ? -4.665 -4.767 9.350 1.00 98.25 246 ALA A N 1
ATOM 1938 C CA . ALA A 1 246 ? -5.025 -6.172 9.318 1.00 98.25 246 ALA A CA 1
ATOM 1939 C C . ALA A 1 246 ? -6.544 -6.334 9.271 1.00 98.25 246 ALA A C 1
ATOM 1941 O O . ALA A 1 246 ? -7.282 -5.595 9.925 1.00 98.25 246 ALA A O 1
ATOM 1942 N N . LEU A 1 247 ? -6.991 -7.350 8.537 1.00 98.56 247 LEU A N 1
ATOM 1943 C CA . LEU A 1 247 ? -8.366 -7.833 8.561 1.00 98.56 247 LEU A CA 1
ATOM 1944 C C . LEU A 1 247 ? -8.393 -9.179 9.281 1.00 98.56 247 LEU A C 1
ATOM 1946 O O . LEU A 1 247 ? -7.498 -10.006 9.090 1.00 98.56 247 LEU A O 1
ATOM 1950 N N . ALA A 1 248 ? -9.417 -9.409 10.096 1.00 98.50 248 ALA A N 1
ATOM 1951 C CA . ALA A 1 248 ? -9.646 -10.693 10.744 1.00 98.50 248 ALA A CA 1
ATOM 1952 C C . ALA A 1 248 ? -11.116 -11.108 10.637 1.00 98.50 248 ALA A C 1
ATOM 1954 O O . ALA A 1 248 ? -12.010 -10.271 10.582 1.00 98.50 248 ALA A O 1
ATOM 1955 N N . ASN A 1 249 ? -11.382 -12.411 10.612 1.00 98.25 249 ASN A N 1
ATOM 1956 C CA . ASN A 1 249 ? -12.751 -12.926 10.708 1.00 98.25 249 ASN A CA 1
ATOM 1957 C C . ASN A 1 249 ? -13.236 -12.983 12.168 1.00 98.25 249 ASN A C 1
ATOM 1959 O O . ASN A 1 249 ? -12.459 -12.778 13.097 1.00 98.25 249 ASN A O 1
ATOM 1963 N N . GLY A 1 250 ? -14.502 -13.346 12.390 1.00 96.81 250 GLY A N 1
ATOM 1964 C CA . GLY A 1 250 ? -15.098 -13.467 13.730 1.00 96.81 250 GLY A CA 1
ATOM 1965 C C . GLY A 1 250 ? -14.422 -14.471 14.680 1.00 96.81 250 GLY A C 1
ATOM 1966 O O . GLY A 1 250 ? -14.685 -14.465 15.881 1.00 96.81 250 GLY A O 1
ATOM 1967 N N . ALA A 1 251 ? -13.527 -15.330 14.176 1.00 97.62 251 ALA A N 1
ATOM 1968 C CA . ALA A 1 251 ? -12.691 -16.216 14.992 1.00 97.62 251 ALA A CA 1
ATOM 1969 C C . ALA A 1 251 ? -11.305 -15.617 15.310 1.00 97.62 251 ALA A C 1
ATOM 1971 O O . ALA A 1 251 ? -10.463 -16.308 15.882 1.00 97.62 251 ALA A O 1
ATOM 1972 N N . GLY A 1 252 ? -11.051 -14.367 14.915 1.00 97.69 252 GLY A N 1
ATOM 1973 C CA . GLY A 1 252 ? -9.775 -13.676 15.069 1.00 97.69 252 GLY A CA 1
ATOM 1974 C C . GLY A 1 252 ? -8.699 -14.110 14.073 1.00 97.69 252 GLY A C 1
ATOM 1975 O O . GLY A 1 252 ? -7.562 -13.664 14.198 1.00 97.69 252 GLY A O 1
ATOM 1976 N N . ARG A 1 253 ? -9.019 -14.956 13.085 1.00 98.38 253 ARG A N 1
ATOM 1977 C CA . ARG A 1 253 ? -8.041 -15.406 12.085 1.00 98.38 253 ARG A CA 1
ATOM 1978 C C . ARG A 1 253 ? -7.820 -14.303 11.070 1.00 98.38 253 ARG A C 1
ATOM 1980 O O . ARG A 1 253 ? -8.806 -13.785 10.547 1.00 98.38 253 ARG A O 1
ATOM 1987 N N . LEU A 1 254 ? -6.561 -13.980 10.789 1.00 98.19 254 LEU A N 1
ATOM 1988 C CA . LEU A 1 254 ? -6.241 -13.003 9.756 1.00 98.19 254 LEU A CA 1
ATOM 1989 C C . LEU A 1 254 ? -6.733 -13.498 8.396 1.00 98.19 254 LEU A C 1
ATOM 1991 O O . LEU A 1 254 ? -6.676 -14.698 8.112 1.00 98.19 254 LEU A O 1
ATOM 1995 N N . VAL A 1 255 ? -7.239 -12.566 7.597 1.00 98.06 255 VAL A N 1
ATOM 1996 C CA . VAL A 1 255 ? -7.729 -12.806 6.239 1.00 98.06 255 VAL A CA 1
ATOM 1997 C C . VAL A 1 255 ? -7.185 -11.736 5.303 1.00 98.06 255 VAL A C 1
ATOM 1999 O O . VAL A 1 255 ? -6.951 -10.596 5.701 1.00 98.06 255 VAL A O 1
ATOM 2002 N N . GLU A 1 256 ? -6.985 -12.107 4.048 1.00 97.75 256 GLU A N 1
ATOM 2003 C CA . GLU A 1 256 ? -6.470 -11.216 3.010 1.00 97.75 256 GLU A CA 1
ATOM 2004 C C . GLU A 1 256 ? -7.573 -10.298 2.454 1.00 97.75 256 GLU A C 1
ATOM 2006 O O . GLU A 1 256 ? -7.301 -9.188 1.993 1.00 97.75 256 GLU A O 1
ATOM 2011 N N . GLU A 1 257 ? -8.828 -10.752 2.526 1.00 97.69 257 GLU A N 1
ATOM 2012 C CA . GLU A 1 257 ? -10.011 -10.084 1.985 1.00 97.69 257 GLU A CA 1
ATOM 2013 C C . GLU A 1 257 ? -11.221 -10.267 2.919 1.00 97.69 257 GLU A C 1
ATOM 2015 O O . GLU A 1 257 ? -11.464 -11.364 3.431 1.00 97.69 257 GLU A O 1
ATOM 2020 N N . ALA A 1 258 ? -11.995 -9.198 3.135 1.00 97.00 258 ALA A N 1
ATOM 2021 C CA . ALA A 1 258 ? -13.249 -9.260 3.883 1.00 97.00 258 ALA A CA 1
ATOM 2022 C C . ALA A 1 258 ? -14.452 -9.583 2.967 1.00 97.00 258 ALA A C 1
ATOM 2024 O O . ALA A 1 258 ? -14.515 -9.079 1.840 1.00 97.00 258 ALA A O 1
ATOM 2025 N N . PRO A 1 259 ? -15.444 -10.365 3.441 1.00 95.31 259 PRO A N 1
ATOM 2026 C CA . PRO A 1 259 ? -16.648 -10.672 2.668 1.00 95.31 259 PRO A CA 1
ATOM 2027 C C . PRO A 1 259 ? -17.469 -9.422 2.301 1.00 95.31 259 PRO A C 1
ATOM 2029 O O . PRO A 1 259 ? -17.755 -8.581 3.152 1.00 95.31 259 PRO A O 1
ATOM 2032 N N . VAL A 1 260 ? -17.904 -9.323 1.037 1.00 96.19 260 VAL A N 1
ATOM 2033 C CA . VAL A 1 260 ? -18.672 -8.170 0.506 1.00 96.19 260 VAL A CA 1
ATOM 2034 C C . VAL A 1 260 ? -20.090 -8.035 1.072 1.00 96.19 260 VAL A C 1
ATOM 2036 O O . VAL A 1 260 ? -20.717 -6.980 0.972 1.00 96.19 260 VAL A O 1
ATOM 2039 N N . ASP A 1 261 ? -20.628 -9.117 1.628 1.00 95.88 261 ASP A N 1
ATOM 2040 C CA . ASP A 1 261 ? -21.892 -9.137 2.361 1.00 95.88 261 ASP A CA 1
ATOM 2041 C C . ASP A 1 261 ? -21.746 -8.629 3.805 1.00 95.88 261 ASP A C 1
ATOM 2043 O O . ASP A 1 261 ? -22.757 -8.299 4.423 1.00 95.88 261 ASP A O 1
ATOM 2047 N N . LEU A 1 262 ? -20.512 -8.490 4.306 1.00 96.44 262 LEU A N 1
ATOM 2048 C CA . LEU A 1 262 ? -20.194 -7.870 5.592 1.00 96.44 262 LEU A CA 1
ATOM 2049 C C . LEU A 1 262 ? -19.817 -6.389 5.434 1.00 96.44 262 LEU A C 1
ATOM 2051 O O . LEU A 1 262 ? -20.428 -5.527 6.066 1.00 96.44 262 LEU A O 1
ATOM 2055 N N . VAL A 1 263 ? -18.839 -6.088 4.576 1.00 96.31 263 VAL A N 1
ATOM 2056 C CA . VAL A 1 263 ? -18.294 -4.736 4.340 1.00 96.31 263 VAL A CA 1
ATOM 2057 C C . VAL A 1 263 ? -17.986 -4.527 2.857 1.00 96.31 263 VAL A C 1
ATOM 2059 O O . VAL A 1 263 ? -17.604 -5.464 2.162 1.00 96.31 263 VAL A O 1
ATOM 2062 N N . GLU A 1 264 ? -18.113 -3.298 2.353 1.00 95.50 264 GLU A N 1
ATOM 2063 C CA . GLU A 1 264 ? -17.745 -2.963 0.968 1.00 95.50 264 GLU A CA 1
ATOM 2064 C C . GLU A 1 264 ? -16.698 -1.848 0.889 1.00 95.50 264 GLU A C 1
ATOM 2066 O O . GLU A 1 264 ? -16.801 -0.806 1.535 1.00 95.50 264 GLU A O 1
ATOM 2071 N N . ASP A 1 265 ? -15.723 -2.035 0.000 1.00 95.62 265 ASP A N 1
ATOM 2072 C CA . ASP A 1 265 ? -14.768 -1.006 -0.390 1.00 95.62 265 ASP A CA 1
ATOM 2073 C C . ASP A 1 265 ? -15.411 -0.034 -1.391 1.00 95.62 265 ASP A C 1
ATOM 2075 O O . ASP A 1 265 ? -15.488 -0.285 -2.599 1.00 95.62 265 ASP A O 1
ATOM 2079 N N . SER A 1 266 ? -15.849 1.122 -0.892 1.00 93.94 266 SER A N 1
ATOM 2080 C CA . SER A 1 266 ? -16.389 2.203 -1.726 1.00 93.94 266 SER A CA 1
ATOM 2081 C C . SER A 1 266 ? -15.328 2.889 -2.600 1.00 93.94 266 SER A C 1
ATOM 2083 O O . SER A 1 266 ? -15.663 3.536 -3.597 1.00 93.94 266 SER A O 1
ATOM 2085 N N . THR A 1 267 ? -14.041 2.732 -2.274 1.00 94.06 267 THR A N 1
ATOM 2086 C CA . THR A 1 267 ? -12.929 3.268 -3.066 1.00 94.06 267 THR A CA 1
ATOM 2087 C C . THR A 1 267 ? -12.598 2.381 -4.263 1.00 94.06 267 THR A C 1
ATOM 2089 O O . THR A 1 267 ? -12.012 2.875 -5.232 1.00 94.06 267 THR A O 1
ATOM 2092 N N . LEU A 1 268 ? -13.052 1.126 -4.259 1.00 95.25 268 LEU A N 1
ATOM 2093 C CA . LEU A 1 268 ? -12.838 0.142 -5.312 1.00 95.25 268 LEU A CA 1
ATOM 2094 C C . LEU A 1 268 ? -11.346 -0.118 -5.577 1.00 95.25 268 LEU A C 1
ATOM 2096 O O . LEU A 1 268 ? -10.875 0.057 -6.712 1.00 95.25 268 LEU A O 1
ATOM 2100 N N . PHE A 1 269 ? -10.588 -0.519 -4.550 1.00 96.62 269 PHE A N 1
ATOM 2101 C CA . PHE A 1 269 ? -9.211 -0.987 -4.719 1.00 96.62 269 PHE A CA 1
ATOM 2102 C C . PHE A 1 269 ? -9.162 -2.074 -5.802 1.00 96.62 269 PHE A C 1
ATOM 2104 O O . PHE A 1 269 ? -9.953 -3.018 -5.807 1.00 96.62 269 PHE A O 1
ATOM 2111 N N . ARG A 1 270 ? -8.295 -1.878 -6.806 1.00 94.56 270 ARG A N 1
ATOM 2112 C CA . ARG A 1 270 ? -8.190 -2.740 -8.003 1.00 94.56 270 ARG A CA 1
ATOM 2113 C C . ARG A 1 270 ? -9.526 -3.005 -8.711 1.00 94.56 270 ARG A C 1
ATOM 2115 O O . ARG A 1 270 ? -9.705 -4.022 -9.377 1.00 94.56 270 ARG A O 1
ATOM 2122 N N . ARG A 1 271 ? -10.464 -2.053 -8.614 1.00 93.88 271 ARG A N 1
ATOM 2123 C CA . ARG A 1 271 ? -11.822 -2.106 -9.190 1.00 93.88 271 ARG A CA 1
ATOM 2124 C C . ARG A 1 271 ? -12.699 -3.214 -8.599 1.00 93.88 271 ARG A C 1
ATOM 2126 O O . ARG A 1 271 ? -13.614 -3.688 -9.272 1.00 93.88 271 ARG A O 1
ATOM 2133 N N . GLN A 1 272 ? -12.436 -3.611 -7.358 1.00 94.88 272 GLN A N 1
ATOM 2134 C CA . GLN A 1 272 ? -13.177 -4.656 -6.656 1.00 94.88 272 GLN A CA 1
ATOM 2135 C C . GLN A 1 272 ? -13.939 -4.071 -5.470 1.00 94.88 272 GLN A C 1
ATOM 2137 O O . GLN A 1 272 ? -13.518 -3.081 -4.888 1.00 94.88 272 GLN A O 1
ATOM 2142 N N . ARG A 1 273 ? -15.091 -4.665 -5.140 1.00 96.12 273 ARG A N 1
ATOM 2143 C CA . ARG A 1 273 ? -15.910 -4.243 -3.989 1.00 96.12 273 ARG A CA 1
ATOM 2144 C C . ARG A 1 273 ? -15.435 -4.826 -2.664 1.00 96.12 273 ARG A C 1
ATOM 2146 O O . ARG A 1 273 ? -15.851 -4.344 -1.619 1.00 96.12 273 ARG A O 1
ATOM 2153 N N . ALA A 1 274 ? -14.646 -5.891 -2.711 1.00 96.94 274 ALA A N 1
ATOM 2154 C CA . ALA A 1 274 ? -14.134 -6.523 -1.511 1.00 96.94 274 ALA A CA 1
ATOM 2155 C C . ALA A 1 274 ? -13.034 -5.658 -0.892 1.00 96.94 274 ALA A C 1
ATOM 2157 O O . ALA A 1 274 ? -12.205 -5.099 -1.612 1.00 96.94 274 ALA A O 1
ATOM 2158 N N . VAL A 1 275 ? -13.036 -5.551 0.436 1.00 97.81 275 VAL A N 1
ATOM 2159 C CA . VAL A 1 275 ? -11.980 -4.856 1.178 1.00 97.81 275 VAL A CA 1
ATOM 2160 C C . VAL A 1 275 ? -10.765 -5.778 1.237 1.00 97.81 275 VAL A C 1
ATOM 2162 O O . VAL A 1 275 ? -10.852 -6.863 1.811 1.00 97.81 275 VAL A O 1
ATOM 2165 N N . ARG A 1 276 ? -9.643 -5.359 0.644 1.00 97.81 276 ARG A N 1
ATOM 2166 C CA . ARG A 1 276 ? -8.394 -6.132 0.568 1.00 97.81 276 ARG A CA 1
ATOM 2167 C C . ARG A 1 276 ? -7.290 -5.520 1.409 1.00 97.81 276 ARG A C 1
ATOM 2169 O O . ARG A 1 276 ? -7.033 -4.316 1.336 1.00 97.81 276 ARG A O 1
ATOM 2176 N N . ASN A 1 277 ? -6.605 -6.363 2.170 1.00 97.38 277 ASN A N 1
ATOM 2177 C CA . ASN A 1 277 ? -5.544 -5.939 3.069 1.00 97.38 277 ASN A CA 1
ATOM 2178 C C . ASN A 1 277 ? -4.191 -5.782 2.335 1.00 97.38 277 ASN A C 1
ATOM 2180 O O . ASN A 1 277 ? -3.807 -6.687 1.596 1.00 97.38 277 ASN A O 1
ATOM 2184 N N . PRO A 1 278 ? -3.405 -4.715 2.581 1.00 97.88 278 PRO A N 1
ATOM 2185 C CA . PRO A 1 278 ? -3.786 -3.442 3.206 1.00 97.88 278 PRO A CA 1
ATOM 2186 C C . PRO A 1 278 ? -4.324 -2.396 2.207 1.00 97.88 278 PRO A C 1
ATOM 2188 O O . PRO A 1 278 ? -4.626 -1.269 2.597 1.00 97.88 278 PRO A O 1
ATOM 2191 N N . GLY A 1 279 ? -4.384 -2.706 0.911 1.00 98.06 279 GLY A N 1
ATOM 2192 C CA . GLY A 1 279 ? -4.576 -1.729 -0.160 1.00 98.06 279 GLY A CA 1
ATOM 2193 C C . GLY A 1 279 ? -5.891 -0.954 -0.109 1.00 98.06 279 GLY A C 1
ATOM 2194 O O . GLY A 1 279 ? -5.876 0.259 -0.339 1.00 98.06 279 GLY A O 1
ATOM 2195 N N . SER A 1 280 ? -7.006 -1.605 0.233 1.00 98.19 280 SER A N 1
ATOM 2196 C CA . SER A 1 280 ? -8.284 -0.915 0.460 1.00 98.19 280 SER A CA 1
ATOM 2197 C C . SER A 1 280 ? -8.185 0.037 1.649 1.00 98.19 280 SER A C 1
ATOM 2199 O O . SER A 1 280 ? -8.592 1.193 1.544 1.00 98.19 280 SER A O 1
ATOM 2201 N N . CYS A 1 281 ? -7.561 -0.396 2.747 1.00 97.88 281 CYS A N 1
ATOM 2202 C CA . CYS A 1 281 ? -7.399 0.417 3.949 1.00 97.88 281 CYS A CA 1
ATOM 2203 C C . CYS A 1 281 ? -6.574 1.685 3.661 1.00 97.88 281 CYS A C 1
ATOM 2205 O O . CYS A 1 281 ? -6.981 2.781 4.032 1.00 97.88 281 CYS A O 1
ATOM 2207 N N . VAL A 1 282 ? -5.480 1.580 2.896 1.00 98.00 282 VAL A N 1
ATOM 2208 C CA . VAL A 1 282 ? -4.662 2.738 2.471 1.00 98.00 282 VAL A CA 1
ATOM 2209 C C . VAL A 1 282 ? -5.464 3.756 1.638 1.00 98.00 282 VAL A C 1
ATOM 2211 O O . VAL A 1 282 ? -5.204 4.963 1.711 1.00 98.00 282 VAL A O 1
ATOM 2214 N N . GLN A 1 283 ? -6.443 3.308 0.842 1.00 97.12 283 GLN A N 1
ATOM 2215 C CA . GLN A 1 283 ? -7.323 4.211 0.087 1.00 97.12 283 GLN A CA 1
ATOM 2216 C C . GLN A 1 283 ? -8.414 4.830 0.963 1.00 97.12 283 GLN A C 1
ATOM 2218 O O . GLN A 1 283 ? -8.638 6.038 0.885 1.00 97.12 283 GLN A O 1
ATOM 2223 N N . CYS A 1 284 ? -9.070 4.028 1.805 1.00 96.50 284 CYS A N 1
ATOM 2224 C CA . CYS A 1 284 ? -10.116 4.488 2.719 1.00 96.50 284 CYS A CA 1
ATOM 2225 C C . CYS A 1 284 ? -9.582 5.461 3.778 1.00 96.50 284 CYS A C 1
ATOM 2227 O O . CYS A 1 284 ? -10.292 6.384 4.166 1.00 96.50 284 CYS A O 1
ATOM 2229 N N . HIS A 1 285 ? -8.329 5.292 4.203 1.00 97.12 285 HIS A N 1
ATOM 2230 C CA . HIS A 1 285 ? -7.669 6.098 5.232 1.00 97.12 285 HIS A CA 1
ATOM 2231 C C . HIS A 1 285 ? -6.712 7.143 4.650 1.00 97.12 285 HIS A C 1
ATOM 2233 O O . HIS A 1 285 ? -5.690 7.495 5.240 1.00 97.12 285 HIS A O 1
ATOM 2239 N N . ALA A 1 286 ? -7.064 7.701 3.487 1.00 97.06 286 ALA A N 1
ATOM 2240 C CA . ALA A 1 286 ? -6.259 8.693 2.775 1.00 97.06 286 ALA A CA 1
ATOM 2241 C C . ALA A 1 286 ? -5.872 9.919 3.627 1.00 97.06 286 ALA A C 1
ATOM 2243 O O . ALA A 1 286 ? -4.815 10.508 3.413 1.00 97.06 286 ALA A O 1
ATOM 2244 N N . ALA A 1 287 ? -6.709 10.315 4.590 1.00 95.81 287 ALA A N 1
ATOM 2245 C CA . ALA A 1 287 ? -6.465 11.438 5.502 1.00 95.81 287 ALA A CA 1
ATOM 2246 C C . ALA A 1 287 ? -6.183 10.999 6.954 1.00 95.81 287 ALA A C 1
ATOM 2248 O O . ALA A 1 287 ? -6.120 11.845 7.848 1.00 95.81 287 ALA A O 1
ATOM 2249 N N . GLY A 1 288 ? -6.006 9.694 7.182 1.00 96.12 288 GLY A N 1
ATOM 2250 C CA . GLY A 1 288 ? -5.929 9.066 8.497 1.00 96.12 288 GLY A CA 1
ATOM 2251 C C . GLY A 1 288 ? -7.189 8.261 8.834 1.00 96.12 288 GLY A C 1
ATOM 2252 O O . GLY A 1 288 ? -7.930 7.819 7.958 1.00 96.12 288 GLY A O 1
ATOM 2253 N N . LEU A 1 289 ? -7.423 8.042 10.123 1.00 95.56 289 LEU A N 1
ATOM 2254 C CA . LEU A 1 289 ? -8.587 7.335 10.649 1.00 95.56 289 LEU A CA 1
ATOM 2255 C C . LEU A 1 289 ? -9.883 8.081 10.315 1.00 95.56 289 LEU A C 1
ATOM 2257 O O . LEU A 1 289 ? -9.973 9.300 10.485 1.00 95.56 289 LEU A O 1
ATOM 2261 N N . ASN A 1 290 ? -10.893 7.330 9.878 1.00 93.31 290 ASN A N 1
ATOM 2262 C CA . ASN A 1 290 ? -12.208 7.880 9.573 1.00 93.31 290 ASN A CA 1
ATOM 2263 C C . ASN A 1 290 ? -12.962 8.189 10.867 1.00 93.31 290 ASN A C 1
ATOM 2265 O O . ASN A 1 290 ? -12.937 7.405 11.816 1.00 93.31 290 ASN A O 1
ATOM 2269 N N . ALA A 1 291 ? -13.618 9.348 10.901 1.00 90.75 291 ALA A N 1
ATOM 2270 C CA . ALA A 1 291 ? -14.466 9.705 12.022 1.00 90.75 291 ALA A CA 1
ATOM 2271 C C . ALA A 1 291 ? -15.757 8.866 11.995 1.00 90.75 291 ALA A C 1
ATOM 2273 O O . ALA A 1 291 ? -16.325 8.680 10.917 1.00 90.75 291 ALA A O 1
ATOM 2274 N N . PRO A 1 292 ? -16.224 8.391 13.158 1.00 89.50 292 PRO A N 1
ATOM 2275 C CA . PRO A 1 292 ? -17.524 7.747 13.288 1.00 89.50 292 PRO A CA 1
ATOM 2276 C C . PRO A 1 292 ? -18.642 8.742 12.970 1.00 89.50 292 PRO A C 1
ATOM 2278 O O . PRO A 1 292 ? -18.534 9.933 13.270 1.00 89.50 292 PRO A O 1
ATOM 2281 N N . SER A 1 293 ? -19.724 8.240 12.390 1.00 87.06 293 SER A N 1
ATOM 2282 C CA . SER A 1 293 ? -20.926 9.016 12.064 1.00 87.06 293 SER A CA 1
ATOM 2283 C C . SER A 1 293 ? -21.734 9.398 13.311 1.00 87.06 293 SER A C 1
ATOM 2285 O O . SER A 1 293 ? -22.088 10.565 13.497 1.00 87.06 293 SER A O 1
ATOM 2287 N N . THR A 1 294 ? -21.997 8.424 14.184 1.00 89.56 294 THR A N 1
ATOM 2288 C CA . THR A 1 294 ? -22.845 8.550 15.378 1.00 89.56 294 THR A CA 1
ATOM 2289 C C . THR A 1 294 ? -22.299 7.720 16.547 1.00 89.56 294 THR A C 1
ATOM 2291 O O . THR A 1 294 ? -21.425 6.870 16.385 1.00 89.56 294 THR A O 1
ATOM 2294 N N . ASN A 1 295 ? -22.813 7.975 17.755 1.00 93.31 295 ASN A N 1
ATOM 2295 C CA . ASN A 1 295 ? -22.606 7.122 18.927 1.00 93.31 295 ASN A CA 1
ATOM 2296 C C . ASN A 1 295 ? -23.975 6.727 19.481 1.00 93.31 295 ASN A C 1
ATOM 2298 O O . ASN A 1 295 ? -24.613 7.495 20.205 1.00 93.31 295 ASN A O 1
ATOM 2302 N N . ASP A 1 296 ? -24.419 5.536 19.111 1.00 92.44 296 ASP A N 1
ATOM 2303 C CA . ASP A 1 296 ? -25.775 5.065 19.358 1.00 92.44 296 ASP A CA 1
ATOM 2304 C C . ASP A 1 296 ? -26.017 4.766 20.838 1.00 92.44 296 ASP A C 1
ATOM 2306 O O . ASP A 1 296 ? -27.069 5.084 21.385 1.00 92.44 296 ASP A O 1
ATOM 2310 N N . PHE A 1 297 ? -24.993 4.274 21.542 1.00 93.00 297 PHE A N 1
ATOM 2311 C CA . PHE A 1 297 ? -25.069 4.069 22.988 1.00 93.00 297 PHE A CA 1
ATOM 2312 C C . PHE A 1 297 ? -25.298 5.389 23.740 1.00 93.00 297 PHE A C 1
ATOM 2314 O O . PHE A 1 297 ? -26.124 5.464 24.651 1.00 93.00 297 PHE A O 1
ATOM 2321 N N . ARG A 1 298 ? -24.612 6.465 23.327 1.00 92.81 298 ARG A N 1
ATOM 2322 C CA . ARG A 1 298 ? -24.858 7.814 23.860 1.00 92.81 298 ARG A CA 1
ATOM 2323 C C . ARG A 1 298 ? -26.279 8.284 23.549 1.00 92.81 298 ARG A C 1
ATOM 2325 O O . ARG A 1 298 ? -26.900 8.895 24.419 1.00 92.81 298 ARG A O 1
ATOM 2332 N N . GLN A 1 299 ? -26.767 8.032 22.336 1.00 92.56 299 GLN A N 1
ATOM 2333 C CA . GLN A 1 299 ? -28.101 8.450 21.910 1.00 92.56 299 GLN A CA 1
ATOM 2334 C C . GLN A 1 299 ? -29.198 7.739 22.717 1.00 92.56 299 GLN A C 1
ATOM 2336 O O . GLN A 1 299 ? -30.069 8.413 23.257 1.00 92.56 299 GLN A O 1
ATOM 2341 N N . LEU A 1 300 ? -29.091 6.421 22.926 1.00 91.25 300 LEU A N 1
ATOM 2342 C CA . LEU A 1 300 ? -30.026 5.656 23.762 1.00 91.25 300 LEU A CA 1
ATOM 2343 C C . LEU A 1 300 ? -30.143 6.219 25.184 1.00 91.25 300 LEU A C 1
ATOM 2345 O O . LEU A 1 300 ? -31.249 6.383 25.702 1.00 91.25 300 LEU A O 1
ATOM 2349 N N . ILE A 1 301 ? -29.010 6.551 25.812 1.00 90.12 301 ILE A N 1
ATOM 2350 C CA . ILE A 1 301 ? -29.002 7.164 27.147 1.00 90.12 301 ILE A CA 1
ATOM 2351 C C . ILE A 1 301 ? -29.676 8.541 27.114 1.00 90.12 301 ILE A C 1
ATOM 2353 O O . ILE A 1 301 ? -30.464 8.862 28.004 1.00 90.12 301 ILE A O 1
ATOM 2357 N N . ALA A 1 302 ? -29.387 9.358 26.096 1.00 90.94 302 ALA A N 1
ATOM 2358 C CA . ALA A 1 302 ? -29.990 10.681 25.941 1.00 90.94 302 ALA A CA 1
ATOM 2359 C C . ALA A 1 302 ? -31.515 10.616 25.738 1.00 90.94 302 ALA A C 1
ATOM 2361 O O . ALA A 1 302 ? -32.229 11.492 26.229 1.00 90.94 302 ALA A O 1
ATOM 2362 N N . ASP A 1 303 ? -32.007 9.559 25.091 1.00 92.56 303 ASP A N 1
ATOM 2363 C CA . ASP A 1 303 ? -33.434 9.293 24.874 1.00 92.56 303 ASP A CA 1
ATOM 2364 C C . ASP A 1 303 ? -34.144 8.720 26.117 1.00 92.56 303 ASP A C 1
ATOM 2366 O O . ASP A 1 303 ? -35.358 8.504 26.105 1.00 92.56 303 ASP A O 1
ATOM 2370 N N . GLY A 1 304 ? -33.413 8.512 27.218 1.00 88.19 304 GLY A N 1
ATOM 2371 C CA . GLY A 1 304 ? -33.957 8.034 28.489 1.00 88.19 304 GLY A CA 1
ATOM 2372 C C . GLY A 1 304 ? -34.134 6.518 28.560 1.00 88.19 304 GLY A C 1
ATOM 2373 O O . GLY A 1 304 ? -34.922 6.039 29.375 1.00 88.19 304 GLY A O 1
ATOM 2374 N N . VAL A 1 305 ? -33.428 5.755 27.717 1.00 86.88 305 VAL A N 1
ATOM 2375 C CA . VAL A 1 305 ? -33.408 4.293 27.809 1.00 86.88 305 VAL A CA 1
ATOM 2376 C C . VAL A 1 305 ? -32.560 3.875 29.009 1.00 86.88 305 VAL A C 1
ATOM 2378 O O . VAL A 1 305 ? -31.354 4.120 29.059 1.00 86.88 305 VAL A O 1
ATOM 2381 N N . ASP A 1 306 ? -33.193 3.200 29.969 1.00 74.44 306 ASP A N 1
ATOM 2382 C CA . ASP A 1 306 ? -32.511 2.595 31.112 1.00 74.44 306 ASP A CA 1
ATOM 2383 C C . ASP A 1 306 ? -31.632 1.421 30.649 1.00 74.44 306 ASP A C 1
ATOM 2385 O O . ASP A 1 306 ? -32.063 0.271 30.582 1.00 74.44 306 ASP A O 1
ATOM 2389 N N . VAL A 1 307 ? -30.357 1.697 30.381 1.00 68.75 307 VAL A N 1
ATOM 2390 C CA . VAL A 1 307 ? -29.306 0.694 30.104 1.00 68.75 307 VAL A CA 1
ATOM 2391 C C . VAL A 1 307 ? -28.792 0.009 31.378 1.00 68.75 307 VAL A C 1
ATOM 2393 O O . VAL A 1 307 ? -27.658 -0.457 31.438 1.00 68.75 307 VAL A O 1
ATOM 2396 N N . VAL A 1 308 ? -29.609 -0.047 32.435 1.00 58.59 308 VAL A N 1
ATOM 2397 C CA . VAL A 1 308 ? -29.216 -0.587 33.741 1.00 58.59 308 VAL A CA 1
ATOM 2398 C C . VAL A 1 308 ? -28.795 -2.048 33.572 1.00 58.59 308 VAL A C 1
ATOM 2400 O O . VAL A 1 308 ? -29.635 -2.931 33.394 1.00 58.59 308 VAL A O 1
ATOM 2403 N N . PHE A 1 309 ? -27.489 -2.316 33.673 1.00 64.69 309 PHE A N 1
ATOM 2404 C CA . PHE A 1 309 ? -26.915 -3.663 33.739 1.00 64.69 309 PHE A CA 1
ATOM 2405 C C . PHE A 1 309 ? -27.286 -4.307 35.079 1.00 64.69 309 PHE A C 1
ATOM 2407 O O . PHE A 1 309 ? -26.459 -4.413 35.977 1.00 64.69 309 PHE A O 1
ATOM 2414 N N . LEU A 1 310 ? -28.571 -4.644 35.227 1.00 55.03 310 LEU A N 1
ATOM 2415 C CA . LEU A 1 310 ? -29.221 -5.439 36.273 1.00 55.03 310 LEU A CA 1
ATOM 2416 C C . LEU A 1 310 ? -28.462 -5.506 37.616 1.00 55.03 310 LEU A C 1
ATOM 2418 O O . LEU A 1 310 ? -28.143 -6.586 38.106 1.00 55.03 310 LEU A O 1
ATOM 2422 N N . GLY A 1 311 ? -28.202 -4.344 38.225 1.00 65.31 311 GLY A N 1
ATOM 2423 C CA . GLY A 1 311 ? -27.685 -4.234 39.594 1.00 65.31 311 GLY A CA 1
ATOM 2424 C C . GLY A 1 311 ? -26.163 -4.143 39.770 1.00 65.31 311 GLY A C 1
ATOM 2425 O O . GLY A 1 311 ? -25.724 -4.059 40.915 1.00 65.31 311 GLY A O 1
ATOM 2426 N N . ASP A 1 312 ? -25.360 -4.109 38.701 1.00 84.88 312 ASP A N 1
ATOM 2427 C CA . ASP A 1 312 ? -23.902 -3.928 38.790 1.00 84.88 312 ASP A CA 1
ATOM 2428 C C . ASP A 1 312 ? -23.479 -2.504 38.390 1.00 84.88 312 ASP A C 1
ATOM 2430 O O . ASP A 1 312 ? -23.212 -2.198 37.224 1.00 84.88 312 ASP A O 1
ATOM 2434 N N . LYS A 1 313 ? -23.411 -1.613 39.388 1.00 85.75 313 LYS A N 1
ATOM 2435 C CA . LYS A 1 313 ? -23.009 -0.213 39.186 1.00 85.75 313 LYS A CA 1
ATOM 2436 C C . LYS A 1 313 ? -21.567 -0.083 38.685 1.00 85.75 313 LYS A C 1
ATOM 2438 O O . LYS A 1 313 ? -21.298 0.792 37.870 1.00 85.75 313 LYS A O 1
ATOM 2443 N N . ALA A 1 314 ? -20.660 -0.955 39.128 1.00 86.06 314 ALA A N 1
ATOM 2444 C CA . ALA A 1 314 ? -19.263 -0.905 38.705 1.00 86.06 314 ALA A CA 1
ATOM 2445 C C . ALA A 1 314 ? -19.125 -1.266 37.220 1.00 86.06 314 ALA A C 1
ATOM 2447 O O . ALA A 1 314 ? -18.398 -0.598 36.485 1.00 86.06 314 ALA A O 1
ATOM 2448 N N . LYS A 1 315 ? -19.875 -2.273 36.757 1.00 85.00 315 LYS A N 1
ATOM 2449 C CA . LYS A 1 315 ? -19.950 -2.614 35.332 1.00 85.00 315 LYS A CA 1
ATOM 2450 C C . LYS A 1 315 ? -20.561 -1.480 34.506 1.00 85.00 315 LYS A C 1
ATOM 2452 O O . LYS A 1 315 ? -20.041 -1.166 33.438 1.00 85.00 315 LYS A O 1
ATOM 2457 N N . GLN A 1 316 ? -21.624 -0.847 35.002 1.00 86.75 316 GLN A N 1
ATOM 2458 C CA . GLN A 1 316 ? -22.217 0.318 34.342 1.00 86.75 316 GLN A CA 1
ATOM 2459 C C . GLN A 1 316 ? -21.202 1.462 34.193 1.00 86.75 316 GLN A C 1
ATOM 2461 O O . GLN A 1 316 ? -21.043 1.979 33.091 1.00 86.75 316 GLN A O 1
ATOM 2466 N N . ASP A 1 317 ? -20.472 1.806 35.259 1.00 87.06 317 ASP A N 1
ATOM 2467 C CA . ASP A 1 317 ? -19.450 2.862 35.228 1.00 87.06 317 ASP A CA 1
ATOM 2468 C C . ASP A 1 317 ? -18.353 2.570 34.194 1.00 87.06 317 ASP A C 1
ATOM 2470 O O . ASP A 1 317 ? -17.908 3.475 33.492 1.00 87.06 317 ASP A O 1
ATOM 2474 N N . GLN A 1 318 ? -17.938 1.306 34.058 1.00 86.75 318 GLN A N 1
ATOM 2475 C CA . GLN A 1 318 ? -16.946 0.893 33.059 1.00 86.75 318 GLN A CA 1
ATOM 2476 C C . GLN A 1 318 ? -17.461 1.043 31.623 1.00 86.75 318 GLN A C 1
ATOM 2478 O O . GLN A 1 318 ? -16.744 1.557 30.766 1.00 86.75 318 GLN A O 1
ATOM 2483 N N . ILE A 1 319 ? -18.698 0.617 31.356 1.00 89.00 319 ILE A N 1
ATOM 2484 C CA . ILE A 1 319 ? -19.317 0.704 30.025 1.00 89.00 319 ILE A CA 1
ATOM 2485 C C . ILE A 1 319 ? -19.536 2.169 29.635 1.00 89.00 319 ILE A C 1
ATOM 2487 O O . ILE A 1 319 ? -19.197 2.575 28.524 1.00 89.00 319 ILE A O 1
ATOM 2491 N N . GLU A 1 320 ? -20.046 2.986 30.557 1.00 89.62 320 GLU A N 1
ATOM 2492 C CA . GLU A 1 320 ? -20.223 4.422 30.337 1.00 89.62 320 GLU A CA 1
ATOM 2493 C C . GLU A 1 320 ? -18.881 5.127 30.109 1.00 89.62 320 GLU A C 1
ATOM 2495 O O . GLU A 1 320 ? -18.758 5.906 29.164 1.00 89.62 320 GLU A O 1
ATOM 2500 N N . ALA A 1 321 ? -17.853 4.830 30.912 1.00 88.44 321 ALA A N 1
ATOM 2501 C CA . ALA A 1 321 ? -16.518 5.397 30.726 1.00 88.44 321 ALA A CA 1
ATOM 2502 C C . ALA A 1 321 ? -15.916 5.031 29.360 1.00 88.44 321 ALA A C 1
ATOM 2504 O O . ALA A 1 321 ? -15.284 5.876 28.724 1.00 88.44 321 ALA A O 1
ATOM 2505 N N . PHE A 1 322 ? -16.149 3.801 28.895 1.00 90.50 322 PHE A N 1
ATOM 2506 C CA . PHE A 1 322 ? -15.666 3.332 27.602 1.00 90.50 322 PHE A CA 1
ATOM 2507 C C . PHE A 1 322 ? -16.372 4.030 26.428 1.00 90.50 322 PHE A C 1
ATOM 2509 O O . PHE A 1 322 ? -15.692 4.513 25.524 1.00 90.50 322 PHE A O 1
ATOM 2516 N N . HIS A 1 323 ? -17.710 4.116 26.444 1.00 92.38 323 HIS A N 1
ATOM 2517 C CA . HIS A 1 323 ? -18.508 4.585 25.296 1.00 92.38 323 HIS A CA 1
ATOM 2518 C C . HIS A 1 323 ? -18.805 6.082 25.273 1.00 92.38 323 HIS A C 1
ATOM 2520 O O . HIS A 1 323 ? -19.042 6.652 24.210 1.00 92.38 323 HIS A O 1
ATOM 2526 N N . LEU A 1 324 ? -18.851 6.744 26.431 1.00 90.69 324 LEU A N 1
ATOM 2527 C CA . LEU A 1 324 ? -19.282 8.145 26.536 1.00 90.69 324 LEU A CA 1
ATOM 2528 C C . LEU A 1 324 ? -18.114 9.138 26.509 1.00 90.69 324 LEU A C 1
ATOM 2530 O O . LEU A 1 324 ? -18.314 10.348 26.682 1.00 90.69 324 LEU A O 1
ATOM 2534 N N . GLY A 1 325 ? -16.903 8.659 26.225 1.00 85.50 325 GLY A N 1
ATOM 2535 C CA . GLY A 1 325 ? -15.759 9.497 25.887 1.00 85.50 325 GLY A CA 1
ATOM 2536 C C . GLY A 1 325 ? -15.961 10.281 24.582 1.00 85.50 325 GLY A C 1
ATOM 2537 O O . GLY A 1 325 ? -16.825 9.973 23.760 1.00 85.50 325 GLY A O 1
ATOM 2538 N N . ARG A 1 326 ? -15.158 11.334 24.394 1.00 84.56 326 ARG A N 1
ATOM 2539 C CA . ARG A 1 326 ? -15.055 12.062 23.118 1.00 84.56 326 ARG A CA 1
ATOM 2540 C C . ARG A 1 326 ? -13.910 11.488 22.300 1.00 84.56 326 ARG A C 1
ATOM 2542 O O . ARG A 1 326 ? -12.750 11.818 22.558 1.00 84.56 326 ARG A O 1
ATOM 2549 N N . VAL A 1 327 ? -14.237 10.637 21.335 1.00 89.94 327 VAL A N 1
ATOM 2550 C CA . VAL A 1 327 ? -13.234 9.945 20.517 1.00 89.94 327 VAL A CA 1
ATOM 2551 C C . VAL A 1 327 ? -12.572 10.874 19.498 1.00 89.94 327 VAL A C 1
ATOM 2553 O O . VAL A 1 327 ? -11.411 10.669 19.147 1.00 89.94 327 VAL A O 1
ATOM 2556 N N . GLU A 1 328 ? -13.262 11.944 19.089 1.00 90.75 328 GLU A N 1
ATOM 2557 C CA . GLU A 1 328 ? -12.849 12.826 17.989 1.00 90.75 328 GLU A CA 1
ATOM 2558 C C . GLU A 1 328 ? -11.484 13.454 18.264 1.00 90.75 328 GLU A C 1
ATOM 2560 O O . GLU A 1 328 ? -10.614 13.443 17.407 1.00 90.75 328 GLU A O 1
ATOM 2565 N N . ARG A 1 329 ? -11.234 13.895 19.504 1.00 89.62 329 ARG A N 1
ATOM 2566 C CA . ARG A 1 329 ? -9.946 14.497 19.889 1.00 89.62 329 ARG A CA 1
ATOM 2567 C C . ARG A 1 329 ? -8.770 13.516 19.771 1.00 89.62 329 ARG A C 1
ATOM 2569 O O . ARG A 1 329 ? -7.623 13.933 19.608 1.00 89.62 329 ARG A O 1
ATOM 2576 N N . SER A 1 330 ? -9.012 12.220 19.959 1.00 90.25 330 SER A N 1
ATOM 2577 C CA . SER A 1 330 ? -7.972 11.206 19.760 1.00 90.25 330 SER A CA 1
ATOM 2578 C C . SER A 1 330 ? -7.738 10.947 18.277 1.00 90.25 330 SER A C 1
ATOM 2580 O O . SER A 1 330 ? -6.590 10.780 17.875 1.00 90.25 330 SER A O 1
ATOM 2582 N N . LEU A 1 331 ? -8.806 10.940 17.476 1.00 93.12 331 LEU A N 1
ATOM 2583 C CA . LEU A 1 331 ? -8.725 10.765 16.027 1.00 93.12 331 LEU A CA 1
ATOM 2584 C C . LEU A 1 331 ? -8.025 11.955 15.366 1.00 93.12 331 LEU A C 1
ATOM 2586 O O . LEU A 1 331 ? -7.128 11.751 14.561 1.00 93.12 331 LEU A O 1
ATOM 2590 N N . GLU A 1 332 ? -8.360 13.184 15.762 1.00 94.62 332 GLU A N 1
ATOM 2591 C CA . GLU A 1 332 ? -7.713 14.416 15.293 1.00 94.62 332 GLU A CA 1
ATOM 2592 C C . GLU A 1 332 ? -6.196 14.353 15.496 1.00 94.62 332 GLU A C 1
ATOM 2594 O O . GLU A 1 332 ? -5.447 14.498 14.537 1.00 94.62 332 GLU A O 1
ATOM 2599 N N . ARG A 1 333 ? -5.738 14.028 16.713 1.00 92.38 333 ARG A N 1
ATOM 2600 C CA . ARG A 1 333 ? -4.303 13.902 17.020 1.00 92.38 333 ARG A CA 1
ATOM 2601 C C . ARG A 1 333 ? -3.624 12.780 16.236 1.00 92.38 333 ARG A C 1
ATOM 2603 O O . ARG A 1 333 ? -2.558 12.987 15.669 1.00 92.38 333 ARG A O 1
ATOM 2610 N N . ALA A 1 334 ? -4.259 11.610 16.160 1.00 94.19 334 ALA A N 1
ATOM 2611 C CA . ALA A 1 334 ? -3.760 10.493 15.360 1.00 94.19 334 ALA A CA 1
ATOM 2612 C C . ALA A 1 334 ? -3.620 10.861 13.870 1.00 94.19 334 ALA A C 1
ATOM 2614 O O . ALA A 1 334 ? -2.658 10.453 13.216 1.00 94.19 334 ALA A O 1
ATOM 2615 N N . ASN A 1 335 ? -4.564 11.645 13.347 1.00 96.69 335 ASN A N 1
ATOM 2616 C CA . ASN A 1 335 ? -4.594 12.076 11.955 1.00 96.69 335 ASN A CA 1
ATOM 2617 C C . ASN A 1 335 ? -3.585 13.194 11.677 1.00 96.69 335 ASN A C 1
ATOM 2619 O O . ASN A 1 335 ? -2.936 13.157 10.635 1.00 96.69 335 ASN A O 1
ATOM 2623 N N . GLU A 1 336 ? -3.399 14.141 12.599 1.00 96.25 336 GLU A N 1
ATOM 2624 C CA . GLU A 1 336 ? -2.332 15.149 12.535 1.00 96.25 336 GLU A CA 1
ATOM 2625 C C . GLU A 1 336 ? -0.950 14.480 12.466 1.00 96.25 336 GLU A C 1
ATOM 2627 O O . GLU A 1 336 ? -0.171 14.758 11.550 1.00 96.25 336 GLU A O 1
ATOM 2632 N N . ASP A 1 337 ? -0.686 13.530 13.368 1.00 95.50 337 ASP A N 1
ATOM 2633 C CA . ASP A 1 337 ? 0.558 12.754 13.417 1.00 95.50 337 ASP A CA 1
ATOM 2634 C C . ASP A 1 337 ? 0.788 11.946 12.129 1.00 95.50 337 ASP A C 1
ATOM 2636 O O . ASP A 1 337 ? 1.907 11.878 11.611 1.00 95.50 337 ASP A O 1
ATOM 2640 N N . PHE A 1 338 ? -0.267 11.319 11.601 1.00 97.56 338 PHE A N 1
ATOM 2641 C CA . PHE A 1 338 ? -0.205 10.573 10.345 1.00 97.56 338 PHE A CA 1
ATOM 2642 C C . PHE A 1 338 ? 0.114 11.486 9.159 1.00 97.56 338 PHE A C 1
ATOM 2644 O O . PHE A 1 338 ? 1.057 11.237 8.407 1.00 97.56 338 PHE A O 1
ATOM 2651 N N . GLN A 1 339 ? -0.632 12.579 9.006 1.00 97.62 339 GLN A N 1
ATOM 2652 C CA . GLN A 1 339 ? -0.461 13.516 7.898 1.00 97.62 339 GLN A CA 1
ATOM 2653 C C . GLN A 1 339 ? 0.926 14.166 7.903 1.00 97.62 339 GLN A C 1
ATOM 2655 O O . GLN A 1 339 ? 1.541 14.303 6.839 1.00 97.62 339 GLN A O 1
ATOM 2660 N N . ALA A 1 340 ? 1.443 14.525 9.084 1.00 96.56 340 ALA A N 1
ATOM 2661 C CA . ALA A 1 340 ? 2.782 15.082 9.231 1.00 96.56 340 ALA A CA 1
ATOM 2662 C C . ALA A 1 340 ? 3.850 14.116 8.695 1.00 96.56 340 ALA A C 1
ATOM 2664 O O . ALA A 1 340 ? 4.662 14.493 7.846 1.00 96.56 340 ALA A O 1
ATOM 2665 N N . ILE A 1 341 ? 3.812 12.850 9.117 1.00 97.94 341 ILE A N 1
ATOM 2666 C CA . ILE A 1 341 ? 4.808 11.853 8.710 1.00 97.94 341 ILE A CA 1
ATOM 2667 C C . ILE A 1 341 ? 4.653 11.436 7.249 1.00 97.94 341 ILE A C 1
ATOM 2669 O O . ILE A 1 341 ? 5.663 11.320 6.552 1.00 97.94 341 ILE A O 1
ATOM 2673 N N . VAL A 1 342 ? 3.429 11.279 6.734 1.00 98.56 342 VAL A N 1
ATOM 2674 C CA . VAL A 1 342 ? 3.226 10.988 5.304 1.00 98.56 342 VAL A CA 1
ATOM 2675 C C . VAL A 1 342 ? 3.856 12.078 4.439 1.00 98.56 342 VAL A C 1
ATOM 2677 O O . VAL A 1 342 ? 4.518 11.766 3.445 1.00 98.56 342 VAL A O 1
ATOM 2680 N N . ARG A 1 343 ? 3.744 13.348 4.844 1.00 98.31 343 ARG A N 1
ATOM 2681 C CA . ARG A 1 343 ? 4.391 14.459 4.140 1.00 98.31 343 ARG A CA 1
ATOM 2682 C C . ARG A 1 343 ? 5.911 14.400 4.191 1.00 98.31 343 ARG A C 1
ATOM 2684 O O . ARG A 1 343 ? 6.546 14.730 3.191 1.00 98.31 343 ARG A O 1
ATOM 2691 N N . ARG A 1 344 ? 6.502 13.960 5.304 1.00 98.00 344 ARG A N 1
ATOM 2692 C CA . ARG A 1 344 ? 7.960 13.770 5.413 1.00 98.00 344 ARG A CA 1
ATOM 2693 C C . ARG A 1 344 ? 8.465 12.645 4.514 1.00 98.00 344 ARG A C 1
ATOM 2695 O O . ARG A 1 344 ? 9.453 12.830 3.814 1.00 98.00 344 ARG A O 1
ATOM 2702 N N . VAL A 1 345 ? 7.742 11.530 4.463 1.00 98.06 345 VAL A N 1
ATOM 2703 C CA . VAL A 1 345 ? 8.095 10.362 3.639 1.00 98.06 345 VAL A CA 1
ATOM 2704 C C . VAL A 1 345 ? 7.922 10.642 2.144 1.00 98.06 345 VAL A C 1
ATOM 2706 O O . VAL A 1 345 ? 8.764 10.279 1.324 1.00 98.06 345 VAL A O 1
ATOM 2709 N N . THR A 1 346 ? 6.807 11.264 1.760 1.00 98.38 346 THR A N 1
ATOM 2710 C CA . THR A 1 346 ? 6.393 11.337 0.349 1.00 98.38 346 THR A CA 1
ATOM 2711 C C . THR A 1 346 ? 6.639 12.694 -0.304 1.00 98.38 346 THR A C 1
ATOM 2713 O O . THR A 1 346 ? 6.693 12.780 -1.530 1.00 98.38 346 THR A O 1
ATOM 2716 N N . GLY A 1 347 ? 6.794 13.756 0.490 1.00 97.88 347 GLY A N 1
ATOM 2717 C CA . GLY A 1 347 ? 6.874 15.139 0.020 1.00 97.88 347 GLY A CA 1
ATOM 2718 C C . GLY A 1 347 ? 5.521 15.787 -0.305 1.00 97.88 347 GLY A C 1
ATOM 2719 O O . GLY A 1 347 ? 5.491 16.977 -0.621 1.00 97.88 347 GLY A O 1
ATOM 2720 N N . VAL A 1 348 ? 4.408 15.052 -0.207 1.00 98.62 348 VAL A N 1
ATOM 2721 C CA . VAL A 1 348 ? 3.043 15.537 -0.482 1.00 98.62 348 VAL A CA 1
ATOM 2722 C C . VAL A 1 348 ? 2.113 15.256 0.698 1.00 98.62 348 VAL A C 1
ATOM 2724 O O . VAL A 1 348 ? 2.457 14.493 1.594 1.00 98.62 348 VAL A O 1
ATOM 2727 N N . ASP A 1 349 ? 0.941 15.888 0.744 1.00 98.31 349 ASP A N 1
ATOM 2728 C CA . ASP A 1 349 ? -0.056 15.542 1.762 1.00 98.31 349 ASP A CA 1
ATOM 2729 C C . ASP A 1 349 ? -0.584 14.104 1.587 1.00 98.31 349 ASP A C 1
ATOM 2731 O O . ASP A 1 349 ? -0.436 13.474 0.535 1.00 98.31 349 ASP A O 1
ATOM 2735 N N . SER A 1 350 ? -1.191 13.561 2.644 1.00 98.19 350 SER A N 1
ATOM 2736 C CA . SER A 1 350 ? -1.600 12.156 2.668 1.00 98.19 350 SER A CA 1
ATOM 2737 C C . SER A 1 350 ? -2.701 11.825 1.659 1.00 98.19 350 SER A C 1
ATOM 2739 O O . SER A 1 350 ? -2.689 10.745 1.068 1.00 98.19 350 SER A O 1
ATOM 2741 N N . ALA A 1 351 ? -3.606 12.769 1.386 1.00 97.69 351 ALA A N 1
ATOM 2742 C CA . ALA A 1 351 ? -4.670 12.589 0.406 1.00 97.69 351 ALA A CA 1
ATOM 2743 C C . ALA A 1 351 ? -4.106 12.498 -1.021 1.00 97.69 351 ALA A C 1
ATOM 2745 O O . ALA A 1 351 ? -4.512 11.634 -1.804 1.00 97.69 351 ALA A O 1
ATOM 2746 N N . ALA A 1 352 ? -3.128 13.343 -1.356 1.00 98.50 352 ALA A N 1
ATOM 2747 C CA . ALA A 1 352 ? -2.388 13.280 -2.607 1.00 98.50 352 ALA A CA 1
ATOM 2748 C C . ALA A 1 352 ? -1.559 11.993 -2.707 1.00 98.50 352 ALA A C 1
ATOM 2750 O O . ALA A 1 352 ? -1.570 11.355 -3.762 1.00 98.50 352 ALA A O 1
ATOM 2751 N N . ALA A 1 353 ? -0.907 11.564 -1.620 1.00 98.62 353 ALA A N 1
ATOM 2752 C CA . ALA A 1 353 ? -0.169 10.303 -1.584 1.00 98.62 353 ALA A CA 1
ATOM 2753 C C . ALA A 1 353 ? -1.084 9.091 -1.837 1.00 98.62 353 ALA A C 1
ATOM 2755 O O . ALA A 1 353 ? -0.770 8.245 -2.674 1.00 98.62 353 ALA A O 1
ATOM 2756 N N . SER A 1 354 ? -2.254 9.040 -1.193 1.00 98.19 354 SER A N 1
ATOM 2757 C CA . SER A 1 354 ? -3.252 7.981 -1.397 1.00 98.19 354 SER A CA 1
ATOM 2758 C C . SER A 1 354 ? -3.848 8.007 -2.815 1.00 98.19 354 SER A C 1
ATOM 2760 O O . SER A 1 354 ? -4.025 6.967 -3.456 1.00 98.19 354 SER A O 1
ATOM 2762 N N . LYS A 1 355 ? -4.067 9.197 -3.391 1.00 98.25 355 LYS A N 1
ATOM 2763 C CA . LYS A 1 355 ? -4.474 9.337 -4.799 1.00 98.25 355 LYS A CA 1
ATOM 2764 C C . LYS A 1 355 ? -3.402 8.814 -5.762 1.00 98.25 355 LYS A C 1
ATOM 2766 O O . LYS A 1 355 ? -3.744 8.113 -6.717 1.00 98.25 355 LYS A O 1
ATOM 2771 N N . ALA A 1 356 ? -2.131 9.135 -5.522 1.00 98.62 356 ALA A N 1
ATOM 2772 C CA . ALA A 1 356 ? -1.004 8.639 -6.311 1.00 98.62 356 ALA A CA 1
ATOM 2773 C C . ALA A 1 356 ? -0.874 7.111 -6.198 1.00 98.62 356 ALA A C 1
ATOM 2775 O O . ALA A 1 356 ? -0.714 6.435 -7.215 1.00 98.62 356 ALA A O 1
ATOM 2776 N N . PHE A 1 357 ? -1.052 6.568 -4.988 1.00 98.69 357 PHE A N 1
ATOM 2777 C CA . PHE A 1 357 ? -1.142 5.134 -4.718 1.00 98.69 357 PHE A CA 1
ATOM 2778 C C . PHE A 1 357 ? -2.234 4.461 -5.555 1.00 98.69 357 PHE A C 1
ATOM 2780 O O . PHE A 1 357 ? -1.942 3.575 -6.360 1.00 98.69 357 PHE A O 1
ATOM 2787 N N . LYS A 1 358 ? -3.479 4.942 -5.457 1.00 97.94 358 LYS A N 1
ATOM 2788 C CA . LYS A 1 358 ? -4.608 4.421 -6.238 1.00 97.94 358 LYS A CA 1
ATOM 2789 C C . LYS A 1 358 ? -4.343 4.478 -7.740 1.00 97.94 358 LYS A C 1
ATOM 2791 O O . LYS A 1 358 ? -4.663 3.538 -8.468 1.00 97.94 358 LYS A O 1
ATOM 2796 N N . ALA A 1 359 ? -3.787 5.588 -8.222 1.00 98.00 359 ALA A N 1
ATOM 2797 C CA . ALA A 1 359 ? -3.473 5.758 -9.633 1.00 98.00 359 ALA A CA 1
ATOM 2798 C C . ALA A 1 359 ? -2.391 4.771 -10.096 1.00 98.00 359 ALA A C 1
ATOM 2800 O O . ALA A 1 359 ? -2.536 4.191 -11.169 1.00 98.00 359 ALA A O 1
ATOM 2801 N N . ALA A 1 360 ? -1.343 4.550 -9.300 1.00 98.38 360 ALA A N 1
ATOM 2802 C CA . ALA A 1 360 ? -0.274 3.605 -9.607 1.00 98.38 360 ALA A CA 1
ATOM 2803 C C . ALA A 1 360 ? -0.779 2.157 -9.678 1.00 98.38 360 ALA A C 1
ATOM 2805 O O . ALA A 1 360 ? -0.539 1.490 -10.683 1.00 98.38 360 ALA A O 1
ATOM 2806 N N . VAL A 1 361 ? -1.561 1.723 -8.687 1.00 98.06 361 VAL A N 1
ATOM 2807 C CA . VAL A 1 361 ? -2.211 0.401 -8.660 1.00 98.06 361 VAL A CA 1
ATOM 2808 C C . VAL A 1 361 ? -3.104 0.201 -9.890 1.00 98.06 361 VAL A C 1
ATOM 2810 O O . VAL A 1 361 ? -2.926 -0.742 -10.657 1.00 98.06 361 VAL A O 1
ATOM 2813 N N . ASN A 1 362 ? -4.010 1.147 -10.161 1.00 97.00 362 ASN A N 1
ATOM 2814 C CA . ASN A 1 362 ? -4.921 1.057 -11.306 1.00 97.00 362 ASN A CA 1
ATOM 2815 C C . ASN A 1 362 ? -4.206 1.072 -12.663 1.00 97.00 362 ASN A C 1
ATOM 2817 O O . ASN A 1 362 ? -4.730 0.519 -13.632 1.00 97.00 362 ASN A O 1
ATOM 2821 N N . ARG A 1 363 ? -3.057 1.753 -12.756 1.00 96.62 363 ARG A N 1
ATOM 2822 C CA . ARG A 1 363 ? -2.219 1.774 -13.960 1.00 96.62 363 ARG A CA 1
ATOM 2823 C C . ARG A 1 363 ? -1.512 0.443 -14.168 1.00 96.62 363 ARG A C 1
ATOM 2825 O O . ARG A 1 363 ? -1.423 0.004 -15.309 1.00 96.62 363 ARG A O 1
ATOM 2832 N N . HIS A 1 364 ? -1.052 -0.201 -13.099 1.00 96.62 364 HIS A N 1
ATOM 2833 C CA . HIS A 1 364 ? -0.446 -1.521 -13.202 1.00 96.62 364 HIS A CA 1
ATOM 2834 C C . HIS A 1 364 ? -1.444 -2.557 -13.745 1.00 96.62 364 HIS A C 1
ATOM 2836 O O . HIS A 1 364 ? -1.114 -3.278 -14.686 1.00 96.62 364 HIS A O 1
ATOM 2842 N N . ASP A 1 365 ? -2.679 -2.566 -13.232 1.00 95.75 365 ASP A N 1
ATOM 2843 C CA . ASP A 1 365 ? -3.742 -3.488 -13.668 1.00 95.75 365 ASP A CA 1
ATOM 2844 C C . ASP A 1 365 ? -4.331 -3.161 -15.054 1.00 95.75 365 ASP A C 1
ATOM 2846 O O . ASP A 1 365 ? -5.082 -3.957 -15.630 1.00 95.75 365 ASP A O 1
ATOM 2850 N N . ALA A 1 366 ? -4.057 -1.971 -15.598 1.00 96.56 366 ALA A N 1
ATOM 2851 C CA . ALA A 1 366 ? -4.617 -1.559 -16.876 1.00 96.56 366 ALA A CA 1
ATOM 2852 C C . ALA A 1 366 ? -4.108 -2.454 -18.027 1.00 96.56 366 ALA A C 1
ATOM 2854 O O . ALA A 1 366 ? -2.938 -2.841 -18.040 1.00 96.56 366 ALA A O 1
ATOM 2855 N N . PRO A 1 367 ? -4.952 -2.757 -19.036 1.00 97.38 367 PRO A N 1
ATOM 2856 C CA . PRO A 1 367 ? -4.488 -3.412 -20.252 1.00 97.38 367 PRO A CA 1
ATOM 2857 C C . PRO A 1 367 ? -3.360 -2.615 -20.911 1.00 97.38 367 PRO A C 1
ATOM 2859 O O . PRO A 1 367 ? -3.440 -1.392 -21.029 1.00 97.38 367 PRO A O 1
ATOM 2862 N N . LEU A 1 368 ? -2.341 -3.324 -21.378 1.00 98.31 368 LEU A N 1
ATOM 2863 C CA . LEU A 1 368 ? -1.142 -2.744 -21.963 1.00 98.31 368 LEU A CA 1
ATOM 2864 C C . LEU A 1 368 ? -1.256 -2.705 -23.476 1.00 98.31 368 LEU A C 1
ATOM 2866 O O . LEU A 1 368 ? -1.663 -3.681 -24.107 1.00 98.31 368 LEU A O 1
ATOM 2870 N N . ASP A 1 369 ? -0.870 -1.579 -24.057 1.00 98.06 369 ASP A N 1
ATOM 2871 C CA . ASP A 1 369 ? -0.721 -1.426 -25.496 1.00 98.06 369 ASP A CA 1
ATOM 2872 C C . ASP A 1 369 ? 0.735 -1.668 -25.939 1.00 98.06 369 ASP A C 1
ATOM 2874 O O . ASP A 1 369 ? 1.621 -2.043 -25.159 1.00 98.06 369 ASP A O 1
ATOM 2878 N N . LEU A 1 370 ? 0.990 -1.467 -27.233 1.00 98.19 370 LEU A N 1
ATOM 2879 C CA . LEU A 1 370 ? 2.320 -1.598 -27.824 1.00 98.19 370 LEU A CA 1
ATOM 2880 C C . LEU A 1 370 ? 3.346 -0.646 -27.179 1.00 98.19 370 LEU A C 1
ATOM 2882 O O . LEU A 1 370 ? 4.502 -1.022 -27.010 1.00 98.19 370 LEU A O 1
ATOM 2886 N N . ALA A 1 371 ? 2.947 0.578 -26.824 1.00 97.56 371 ALA A N 1
ATOM 2887 C CA . ALA A 1 371 ? 3.864 1.571 -26.274 1.00 97.56 371 ALA A CA 1
ATOM 2888 C C . ALA A 1 371 ? 4.232 1.254 -24.818 1.00 97.56 371 ALA A C 1
ATOM 2890 O O . ALA A 1 371 ? 5.393 1.394 -24.435 1.00 97.56 371 ALA A O 1
ATOM 2891 N N . ALA A 1 372 ? 3.267 0.798 -24.019 1.00 97.62 372 ALA A N 1
ATOM 2892 C CA . ALA A 1 372 ? 3.492 0.334 -22.657 1.00 97.62 372 ALA A CA 1
ATOM 2893 C C . ALA A 1 372 ? 4.406 -0.899 -22.636 1.00 97.62 372 ALA A C 1
ATOM 2895 O O . ALA A 1 372 ? 5.429 -0.889 -21.959 1.00 97.62 372 ALA A O 1
ATOM 2896 N N . THR A 1 373 ? 4.096 -1.921 -23.438 1.00 97.88 373 THR A N 1
ATOM 2897 C CA . THR A 1 373 ? 4.912 -3.149 -23.521 1.00 97.88 373 THR A CA 1
ATOM 2898 C C . THR A 1 373 ? 6.329 -2.868 -24.029 1.00 97.88 373 THR A C 1
ATOM 2900 O O . THR A 1 373 ? 7.289 -3.369 -23.449 1.00 97.88 373 THR A O 1
ATOM 2903 N N . ALA A 1 374 ? 6.493 -1.997 -25.032 1.00 97.38 374 ALA A N 1
ATOM 2904 C CA . ALA A 1 374 ? 7.813 -1.566 -25.497 1.00 97.38 374 ALA A CA 1
ATOM 2905 C C . ALA A 1 374 ? 8.619 -0.866 -24.390 1.00 97.38 374 ALA A C 1
ATOM 2907 O O . ALA A 1 374 ? 9.798 -1.163 -24.209 1.00 97.38 374 ALA A O 1
ATOM 2908 N N . ARG A 1 375 ? 7.982 0.009 -23.600 1.00 96.00 375 ARG A N 1
ATOM 2909 C CA . ARG A 1 375 ? 8.628 0.689 -22.467 1.00 96.00 375 ARG A CA 1
ATOM 2910 C C . ARG A 1 375 ? 9.107 -0.297 -21.405 1.00 96.00 375 ARG A C 1
ATOM 2912 O O . ARG A 1 375 ? 10.233 -0.178 -20.937 1.00 96.00 375 ARG A O 1
ATOM 2919 N N . GLU A 1 376 ? 8.286 -1.288 -21.065 1.00 95.50 376 GLU A N 1
ATOM 2920 C CA . GLU A 1 376 ? 8.644 -2.340 -20.104 1.00 95.50 376 GLU A CA 1
ATOM 2921 C C . GLU A 1 376 ? 9.777 -3.254 -20.606 1.00 95.50 376 GLU A C 1
ATOM 2923 O O . GLU A 1 376 ? 10.511 -3.834 -19.803 1.00 95.50 376 GLU A O 1
ATOM 2928 N N . LEU A 1 377 ? 9.950 -3.360 -21.927 1.00 95.06 377 LEU A N 1
ATOM 2929 C CA . LEU A 1 377 ? 11.089 -4.029 -22.559 1.00 95.06 377 LEU A CA 1
ATOM 2930 C C . LEU A 1 377 ? 12.323 -3.123 -22.720 1.00 95.06 377 LEU A C 1
ATOM 2932 O O . LEU A 1 377 ? 13.400 -3.621 -23.034 1.00 95.06 377 LEU A O 1
ATOM 2936 N N . GLY A 1 378 ? 12.195 -1.810 -22.508 1.00 93.81 378 GLY A N 1
ATOM 2937 C CA . GLY A 1 378 ? 13.273 -0.850 -22.753 1.00 93.81 378 GLY A CA 1
ATOM 2938 C C . GLY A 1 378 ? 13.496 -0.493 -24.223 1.00 93.81 378 GLY A C 1
ATOM 2939 O O . GLY A 1 378 ? 14.582 -0.026 -24.556 1.00 93.81 378 GLY A O 1
ATOM 2940 N N . ALA A 1 379 ? 12.501 -0.702 -25.087 1.00 95.38 379 ALA A N 1
ATOM 2941 C CA . ALA A 1 379 ? 12.588 -0.486 -26.529 1.00 95.38 379 ALA A CA 1
ATOM 2942 C C . ALA A 1 379 ? 11.721 0.680 -27.017 1.00 95.38 379 ALA A C 1
ATOM 2944 O O . ALA A 1 379 ? 10.744 1.085 -26.379 1.00 95.38 379 ALA A O 1
ATOM 2945 N N . ALA A 1 380 ? 12.036 1.182 -28.213 1.00 95.44 380 ALA A N 1
ATOM 2946 C CA . ALA A 1 380 ? 11.120 2.046 -28.943 1.00 95.44 380 ALA A CA 1
ATOM 2947 C C . ALA A 1 380 ? 9.902 1.233 -29.442 1.00 95.44 380 ALA A C 1
ATOM 2949 O O . ALA A 1 380 ? 10.064 0.080 -29.854 1.00 95.44 380 ALA A O 1
ATOM 2950 N N . PRO A 1 381 ? 8.684 1.814 -29.478 1.00 97.00 381 PRO A N 1
ATOM 2951 C CA . PRO A 1 381 ? 7.491 1.105 -29.952 1.00 97.00 381 PRO A CA 1
ATOM 2952 C C . PRO A 1 381 ? 7.620 0.546 -31.373 1.00 97.00 381 PRO A C 1
ATOM 2954 O O . PRO A 1 381 ? 7.112 -0.539 -31.655 1.00 97.00 381 PRO A O 1
ATOM 2957 N N . ASP A 1 382 ? 8.319 1.259 -32.259 1.00 97.25 382 ASP A N 1
ATOM 2958 C CA . ASP A 1 382 ? 8.543 0.813 -33.636 1.00 97.25 382 ASP A CA 1
ATOM 2959 C C . ASP A 1 382 ? 9.480 -0.395 -33.710 1.00 97.25 382 ASP A C 1
ATOM 2961 O O . ASP A 1 382 ? 9.204 -1.326 -34.468 1.00 97.25 382 ASP A O 1
ATOM 2965 N N . ASP A 1 383 ? 10.543 -0.427 -32.906 1.00 96.94 383 ASP A N 1
ATOM 2966 C CA . ASP A 1 383 ? 11.452 -1.575 -32.855 1.00 96.94 383 ASP A CA 1
ATOM 2967 C C . ASP A 1 383 ? 10.740 -2.793 -32.277 1.00 96.94 383 ASP A C 1
ATOM 2969 O O . ASP A 1 383 ? 10.798 -3.875 -32.861 1.00 96.94 383 ASP A O 1
ATOM 2973 N N . TRP A 1 384 ? 9.952 -2.604 -31.214 1.00 97.38 384 TRP A N 1
ATOM 2974 C CA . TRP A 1 384 ? 9.148 -3.685 -30.654 1.00 97.38 384 TRP A CA 1
ATOM 2975 C C . TRP A 1 384 ? 8.107 -4.219 -31.651 1.00 97.38 384 TRP A C 1
ATOM 2977 O O . TRP A 1 384 ? 7.976 -5.429 -31.848 1.00 97.38 384 TRP A O 1
ATOM 2987 N N . LYS A 1 385 ? 7.413 -3.332 -32.373 1.00 97.44 385 LYS A N 1
ATOM 2988 C CA . LYS A 1 385 ? 6.464 -3.723 -33.426 1.00 97.44 385 LYS A CA 1
ATOM 2989 C C . LYS A 1 385 ? 7.126 -4.546 -34.523 1.00 97.44 385 LYS A C 1
ATOM 2991 O O . LYS A 1 385 ? 6.547 -5.524 -35.002 1.00 97.44 385 LYS A O 1
ATOM 2996 N N . ARG A 1 386 ? 8.321 -4.147 -34.952 1.00 96.00 386 ARG A N 1
ATOM 2997 C CA . ARG A 1 386 ? 9.045 -4.875 -35.988 1.00 96.00 386 ARG A CA 1
ATOM 2998 C C . ARG A 1 386 ? 9.613 -6.196 -35.467 1.00 96.00 386 ARG A C 1
ATOM 3000 O O . ARG A 1 386 ? 9.567 -7.173 -36.209 1.00 96.00 386 ARG A O 1
ATOM 3007 N N . ALA A 1 387 ? 10.036 -6.265 -34.204 1.00 95.56 387 ALA A N 1
ATOM 3008 C CA . ALA A 1 387 ? 10.434 -7.511 -33.553 1.00 95.56 387 ALA A CA 1
ATOM 3009 C C . ALA A 1 387 ? 9.291 -8.539 -33.534 1.00 95.56 387 ALA A C 1
ATOM 3011 O O . ALA A 1 387 ? 9.505 -9.699 -33.885 1.00 95.56 387 ALA A O 1
ATOM 3012 N N . ILE A 1 388 ? 8.057 -8.109 -33.234 1.00 95.50 388 ILE A N 1
ATOM 3013 C CA . ILE A 1 388 ? 6.853 -8.954 -33.350 1.00 95.50 388 ILE A CA 1
ATOM 3014 C C . ILE A 1 388 ? 6.670 -9.458 -34.792 1.00 95.50 388 ILE A C 1
ATOM 3016 O O . ILE A 1 388 ? 6.422 -10.647 -35.021 1.00 95.50 388 ILE A O 1
ATOM 3020 N N . GLY A 1 389 ? 6.810 -8.566 -35.778 1.00 93.44 389 GLY A N 1
ATOM 3021 C CA . GLY A 1 389 ? 6.705 -8.916 -37.196 1.00 93.44 389 GLY A CA 1
ATOM 3022 C C . GLY A 1 389 ? 7.766 -9.926 -37.640 1.00 93.44 389 GLY A C 1
ATOM 3023 O O . GLY A 1 389 ? 7.436 -10.909 -38.296 1.00 93.44 389 GLY A O 1
ATOM 3024 N N . TYR A 1 390 ? 9.021 -9.729 -37.235 1.00 92.62 390 TYR A N 1
ATOM 3025 C CA . TYR A 1 390 ? 10.129 -10.642 -37.516 1.00 92.62 390 TYR A CA 1
ATOM 3026 C C . TYR A 1 390 ? 9.934 -12.005 -36.853 1.00 92.62 390 TYR A C 1
ATOM 3028 O O . TYR A 1 390 ? 10.083 -13.032 -37.505 1.00 92.62 390 TYR A O 1
ATOM 3036 N N . ALA A 1 391 ? 9.526 -12.040 -35.585 1.00 91.56 391 ALA A N 1
ATOM 3037 C CA . ALA A 1 391 ? 9.225 -13.296 -34.906 1.00 91.56 391 ALA A CA 1
ATOM 3038 C C . ALA A 1 391 ? 8.117 -14.089 -35.620 1.00 91.56 391 ALA A C 1
ATOM 3040 O O . ALA A 1 391 ? 8.163 -15.313 -35.624 1.00 91.56 391 ALA A O 1
ATOM 3041 N N . SER A 1 392 ? 7.174 -13.400 -36.273 1.00 86.06 392 SER A N 1
ATOM 3042 C CA . SER A 1 392 ? 6.095 -14.024 -37.050 1.00 86.06 392 SER A CA 1
ATOM 3043 C C . SER A 1 392 ? 6.555 -14.622 -38.389 1.00 86.06 392 SER A C 1
ATOM 3045 O O . SER A 1 392 ? 5.830 -15.432 -38.963 1.00 86.06 392 SER A O 1
ATOM 3047 N N . THR A 1 393 ? 7.724 -14.229 -38.915 1.00 85.31 393 THR A N 1
ATOM 3048 C CA . THR A 1 393 ? 8.308 -14.838 -40.128 1.00 85.31 393 THR A CA 1
ATOM 3049 C C . THR A 1 393 ? 9.197 -16.035 -39.812 1.00 85.31 393 THR A C 1
ATOM 3051 O O . THR A 1 393 ? 9.388 -16.903 -40.664 1.00 85.31 393 THR A O 1
ATOM 3054 N N . GLN A 1 394 ? 9.721 -16.102 -38.588 1.00 80.19 394 GLN A N 1
ATOM 3055 C CA . GLN A 1 394 ? 10.369 -17.292 -38.057 1.00 80.19 394 GLN A CA 1
ATOM 3056 C C . GLN A 1 394 ? 9.286 -18.343 -37.774 1.00 80.19 394 GLN A C 1
ATOM 3058 O O . GLN A 1 394 ? 8.191 -18.008 -37.339 1.00 80.19 394 GLN A O 1
ATOM 3063 N N . THR A 1 395 ? 9.558 -19.633 -37.977 1.00 65.25 395 THR A N 1
ATOM 3064 C CA . THR A 1 395 ? 8.578 -20.726 -37.771 1.00 65.25 395 THR A CA 1
ATOM 3065 C C . THR A 1 395 ? 8.086 -20.882 -36.318 1.00 65.25 395 THR A C 1
ATOM 3067 O O . THR A 1 395 ? 7.384 -21.840 -36.001 1.00 65.25 395 THR A O 1
ATOM 3070 N N . SER A 1 396 ? 8.464 -19.971 -35.417 1.00 67.31 396 SER A N 1
ATOM 3071 C CA . SER A 1 396 ? 7.985 -19.866 -34.044 1.00 67.31 396 SER A CA 1
ATOM 3072 C C . SER A 1 396 ? 6.730 -18.998 -33.963 1.00 67.31 396 SER A C 1
ATOM 3074 O O . SER A 1 396 ? 6.772 -17.807 -34.259 1.00 67.31 396 SER A O 1
ATOM 3076 N N . THR A 1 397 ? 5.621 -19.566 -33.502 1.00 74.88 397 THR A N 1
ATOM 3077 C CA . THR A 1 397 ? 4.384 -18.809 -33.291 1.00 74.88 397 THR A CA 1
ATOM 3078 C C . THR A 1 397 ? 4.451 -18.016 -31.989 1.00 74.88 397 THR A C 1
ATOM 3080 O O . THR A 1 397 ? 4.500 -18.614 -30.916 1.00 74.88 397 THR A O 1
ATOM 3083 N N . LEU A 1 398 ? 4.395 -16.685 -32.078 1.00 82.94 398 LEU A N 1
ATOM 3084 C CA . LEU A 1 398 ? 4.111 -15.825 -30.928 1.00 82.94 398 LEU A CA 1
ATOM 3085 C C . LEU A 1 398 ? 2.686 -16.076 -30.402 1.00 82.94 398 LEU A C 1
ATOM 3087 O O . LEU A 1 398 ? 1.772 -16.294 -31.208 1.00 82.94 398 LEU A O 1
ATOM 3091 N N . PRO A 1 399 ? 2.441 -15.956 -29.083 1.00 89.50 399 PRO A N 1
ATOM 3092 C CA . PRO A 1 399 ? 1.087 -15.936 -28.548 1.00 89.50 399 PRO A CA 1
ATOM 3093 C C . PRO A 1 399 ? 0.237 -14.856 -29.231 1.00 89.50 399 PRO A C 1
ATOM 3095 O O . PRO A 1 399 ? 0.670 -13.714 -29.403 1.00 89.50 399 PRO A O 1
ATOM 3098 N N . ALA A 1 400 ? -1.007 -15.190 -29.586 1.00 91.44 400 ALA A N 1
ATOM 3099 C CA . ALA A 1 400 ? -1.876 -14.311 -30.377 1.00 91.44 400 ALA A CA 1
ATOM 3100 C C . ALA A 1 400 ? -2.092 -12.920 -29.746 1.00 91.44 400 ALA A C 1
ATOM 3102 O O . ALA A 1 400 ? -2.247 -11.933 -30.464 1.00 91.44 400 ALA A O 1
ATOM 3103 N N . ARG A 1 401 ? -2.075 -12.823 -28.408 1.00 92.50 401 ARG A N 1
ATOM 3104 C CA . ARG A 1 401 ? -2.194 -11.543 -27.688 1.00 92.50 401 ARG A CA 1
ATOM 3105 C C . ARG A 1 401 ? -0.968 -10.648 -27.887 1.00 92.50 401 ARG A C 1
ATOM 3107 O O . ARG A 1 401 ? -1.145 -9.456 -28.108 1.00 92.50 401 ARG A O 1
ATOM 3114 N N . VAL A 1 402 ? 0.238 -11.224 -27.884 1.00 94.69 402 VAL A N 1
ATOM 3115 C CA . VAL A 1 402 ? 1.492 -10.502 -28.161 1.00 94.69 402 VAL A CA 1
ATOM 3116 C C . VAL A 1 402 ? 1.533 -10.070 -29.625 1.00 94.69 402 VAL A C 1
ATOM 3118 O O . VAL A 1 402 ? 1.761 -8.899 -29.913 1.00 94.69 402 VAL A O 1
ATOM 3121 N N . ALA A 1 403 ? 1.207 -10.972 -30.558 1.00 93.75 403 ALA A N 1
ATOM 3122 C CA . ALA A 1 403 ? 1.113 -10.634 -31.981 1.00 93.75 403 ALA A CA 1
ATOM 3123 C C . ALA A 1 403 ? 0.086 -9.514 -32.248 1.00 93.75 403 ALA A C 1
ATOM 3125 O O . ALA A 1 403 ? 0.317 -8.615 -33.059 1.00 93.75 403 ALA A O 1
ATOM 3126 N N . GLY A 1 404 ? -1.031 -9.519 -31.514 1.00 95.50 404 GLY A N 1
ATOM 3127 C CA . GLY A 1 404 ? -2.072 -8.496 -31.590 1.00 95.50 404 GLY A CA 1
ATOM 3128 C C . GLY A 1 404 ? -1.600 -7.074 -31.260 1.00 95.50 404 GLY A C 1
ATOM 3129 O O . GLY A 1 404 ? -2.188 -6.126 -31.787 1.00 95.50 404 GLY A O 1
ATOM 3130 N N . LEU A 1 405 ? -0.537 -6.900 -30.461 1.00 97.19 405 LEU A N 1
ATOM 3131 C CA . LEU A 1 405 ? 0.018 -5.580 -30.120 1.00 97.19 405 LEU A CA 1
ATOM 3132 C C . LEU A 1 405 ? 0.454 -4.811 -31.376 1.00 97.19 405 LEU A C 1
ATOM 3134 O O . LEU A 1 405 ? 0.168 -3.621 -31.508 1.00 97.19 405 LEU A O 1
ATOM 3138 N N . ALA A 1 406 ? 1.052 -5.499 -32.357 1.00 95.69 406 ALA A N 1
ATOM 3139 C CA . ALA A 1 406 ? 1.455 -4.897 -33.633 1.00 95.69 406 ALA A CA 1
ATOM 3140 C C . ALA A 1 406 ? 0.263 -4.369 -34.462 1.00 95.69 406 ALA A C 1
ATOM 3142 O O . ALA A 1 406 ? 0.441 -3.536 -35.356 1.00 95.69 406 ALA A O 1
ATOM 3143 N N . HIS A 1 407 ? -0.951 -4.817 -34.131 1.00 95.75 407 HIS A N 1
ATOM 3144 C CA . HIS A 1 407 ? -2.217 -4.429 -34.748 1.00 95.75 407 HIS A CA 1
ATOM 3145 C C . HIS A 1 407 ? -3.076 -3.524 -33.846 1.00 95.75 407 HIS A C 1
ATOM 3147 O O . HIS A 1 407 ? -4.278 -3.394 -34.077 1.00 95.75 407 HIS A O 1
ATOM 3153 N N . GLY A 1 408 ? -2.487 -2.906 -32.815 1.00 96.69 408 GLY A N 1
ATOM 3154 C CA . GLY A 1 408 ? -3.183 -1.971 -31.925 1.00 96.69 408 GLY A CA 1
ATOM 3155 C C . GLY A 1 408 ? -4.148 -2.632 -30.937 1.00 96.69 408 GLY A C 1
ATOM 3156 O O . GLY A 1 408 ? -5.012 -1.956 -30.381 1.00 96.69 408 GLY A O 1
ATOM 3157 N N . ARG A 1 409 ? -4.043 -3.951 -30.721 1.00 97.81 409 ARG A N 1
ATOM 3158 C CA . ARG A 1 409 ? -4.739 -4.628 -29.616 1.00 97.81 409 ARG A CA 1
ATOM 3159 C C . ARG A 1 409 ? -3.990 -4.392 -28.306 1.00 97.81 409 ARG A C 1
ATOM 3161 O O . ARG A 1 409 ? -2.817 -4.033 -28.317 1.00 97.81 409 ARG A O 1
ATOM 3168 N N . THR A 1 410 ? -4.671 -4.636 -27.193 1.00 98.06 410 THR A N 1
ATOM 3169 C CA . THR A 1 410 ? -4.079 -4.629 -25.853 1.00 98.06 410 THR A CA 1
ATOM 3170 C C . THR A 1 410 ? -3.919 -6.046 -25.303 1.00 98.06 410 THR A C 1
ATOM 3172 O O . THR A 1 410 ? -4.596 -6.984 -25.739 1.00 98.06 410 THR A O 1
ATOM 3175 N N . ILE A 1 411 ? -3.032 -6.197 -2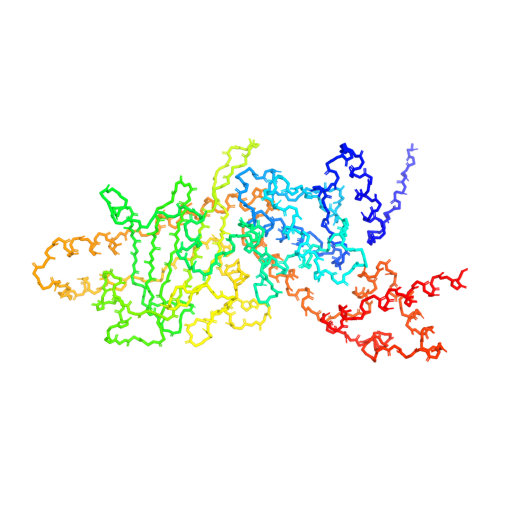4.322 1.00 98.06 411 ILE A N 1
ATOM 3176 C CA . ILE A 1 411 ? -2.811 -7.421 -23.546 1.00 98.06 411 ILE A CA 1
ATOM 3177 C C . ILE A 1 411 ? -3.114 -7.156 -22.064 1.00 98.06 411 ILE A C 1
ATOM 3179 O O . ILE A 1 411 ? -2.938 -6.042 -21.581 1.00 98.06 411 ILE A O 1
ATOM 3183 N N . THR A 1 412 ? -3.630 -8.147 -21.336 1.00 97.00 412 THR A N 1
ATOM 3184 C CA . THR A 1 412 ? -3.842 -8.023 -19.883 1.00 97.00 412 THR A CA 1
ATOM 3185 C C . THR A 1 412 ? -2.510 -8.135 -19.143 1.00 97.00 412 THR A C 1
ATOM 3187 O O . THR A 1 412 ? -1.597 -8.781 -19.652 1.00 97.00 412 THR A O 1
ATOM 3190 N N . ARG A 1 413 ? -2.410 -7.554 -17.939 1.00 95.56 413 ARG A N 1
ATOM 3191 C CA . ARG A 1 413 ? -1.199 -7.614 -17.100 1.00 95.56 413 ARG A CA 1
ATOM 3192 C C . ARG A 1 413 ? -0.686 -9.045 -16.904 1.00 95.56 413 ARG A C 1
ATOM 3194 O O . ARG A 1 413 ? 0.443 -9.318 -17.287 1.00 95.56 413 ARG A O 1
ATOM 3201 N N . SER A 1 414 ? -1.542 -9.960 -16.447 1.00 94.50 414 SER A N 1
ATOM 3202 C CA . SER A 1 414 ? -1.173 -11.368 -16.225 1.00 94.50 414 SER A CA 1
ATOM 3203 C C . SER A 1 414 ? -0.631 -12.057 -17.482 1.00 94.50 414 SER A C 1
ATOM 3205 O O . SER A 1 414 ? 0.446 -12.635 -17.470 1.00 94.50 414 SER A O 1
ATOM 3207 N N . ALA A 1 415 ? -1.327 -11.919 -18.614 1.00 96.44 415 ALA A N 1
ATOM 3208 C CA . ALA A 1 415 ? -0.889 -12.516 -19.876 1.00 96.44 415 ALA A CA 1
ATOM 3209 C C . ALA A 1 415 ? 0.419 -11.900 -20.399 1.00 96.44 415 ALA A C 1
ATOM 3211 O O . ALA A 1 415 ? 1.157 -12.552 -21.137 1.00 96.44 415 ALA A O 1
ATOM 3212 N N . TRP A 1 416 ? 0.685 -10.633 -20.076 1.00 97.31 416 TRP A N 1
ATOM 3213 C CA . TRP A 1 416 ? 1.953 -9.995 -20.401 1.00 97.31 416 TRP A CA 1
ATOM 3214 C C . TRP A 1 416 ? 3.089 -10.521 -19.529 1.00 97.31 416 TRP A C 1
ATOM 3216 O O . TRP A 1 416 ? 4.130 -10.862 -20.073 1.00 97.31 416 TRP A O 1
ATOM 3226 N N . GLU A 1 417 ? 2.883 -10.651 -18.220 1.00 95.69 417 GLU A N 1
ATOM 3227 C CA . GLU A 1 417 ? 3.873 -11.222 -17.298 1.00 95.69 417 GLU A CA 1
ATOM 3228 C C . GLU A 1 417 ? 4.232 -12.662 -17.681 1.00 95.69 417 GLU A C 1
ATOM 3230 O O . GLU A 1 417 ? 5.413 -12.970 -17.831 1.00 95.69 417 GLU A O 1
ATOM 3235 N N . ASP A 1 418 ? 3.234 -13.489 -18.010 1.00 95.12 418 ASP A N 1
ATOM 3236 C CA . ASP A 1 418 ? 3.429 -14.862 -18.500 1.00 95.12 418 ASP A CA 1
ATOM 3237 C C . ASP A 1 418 ? 4.284 -14.940 -19.779 1.00 95.12 418 ASP A C 1
ATOM 3239 O O . ASP A 1 418 ? 4.918 -15.958 -20.061 1.00 95.12 418 ASP A O 1
ATOM 3243 N N . THR A 1 419 ? 4.283 -13.880 -20.594 1.00 95.19 419 THR A N 1
ATOM 3244 C CA . THR A 1 419 ? 4.962 -13.844 -21.900 1.00 95.19 419 THR A CA 1
ATOM 3245 C C . THR A 1 419 ? 6.149 -12.883 -21.944 1.00 95.19 419 THR A C 1
ATOM 3247 O O . THR A 1 419 ? 6.801 -12.771 -22.985 1.00 95.19 419 THR A O 1
ATOM 3250 N N . TYR A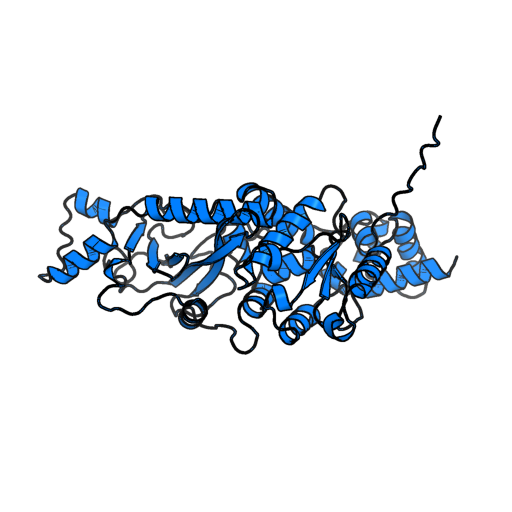 1 420 ? 6.482 -12.223 -20.829 1.00 95.62 420 TYR A N 1
ATOM 3251 C CA . TYR A 1 420 ? 7.473 -11.146 -20.778 1.00 95.62 420 TYR A CA 1
ATOM 3252 C C . TYR A 1 420 ? 8.858 -11.617 -21.236 1.00 95.62 420 TYR A C 1
ATOM 3254 O O . TYR A 1 420 ? 9.495 -10.987 -22.085 1.00 95.62 420 TYR A O 1
ATOM 3262 N N . HIS A 1 421 ? 9.310 -12.764 -20.728 1.00 94.50 421 HIS A N 1
ATOM 3263 C CA . HIS A 1 421 ? 10.612 -13.333 -21.078 1.00 94.50 421 HIS A CA 1
ATOM 3264 C C . HIS A 1 421 ? 10.686 -13.760 -22.547 1.00 94.50 421 HIS A C 1
ATOM 3266 O O . HIS A 1 421 ? 11.686 -13.493 -23.215 1.00 94.50 421 HIS A O 1
ATOM 3272 N N . GLU A 1 422 ? 9.620 -14.360 -23.088 1.00 93.69 422 GLU A N 1
ATOM 3273 C CA . GLU A 1 422 ? 9.559 -14.683 -24.516 1.00 93.69 422 GLU A CA 1
ATOM 3274 C C . GLU A 1 422 ? 9.617 -13.401 -25.360 1.00 93.69 422 GLU A C 1
ATOM 3276 O O . GLU A 1 422 ? 10.394 -13.321 -26.313 1.00 93.69 422 GLU A O 1
ATOM 3281 N N . ALA A 1 423 ? 8.845 -12.375 -24.992 1.00 94.62 423 ALA A N 1
ATOM 3282 C CA . ALA A 1 423 ? 8.842 -11.085 -25.673 1.00 94.62 423 ALA A CA 1
ATOM 3283 C C . ALA A 1 423 ? 10.240 -10.446 -25.685 1.00 94.62 423 ALA A C 1
ATOM 3285 O O . ALA A 1 423 ? 10.715 -10.008 -26.738 1.00 94.62 423 ALA A O 1
ATOM 3286 N N . ARG A 1 424 ? 10.946 -10.484 -24.550 1.00 94.38 424 ARG A N 1
ATOM 3287 C CA . ARG A 1 424 ? 12.328 -10.010 -24.427 1.00 94.38 424 ARG A CA 1
ATOM 3288 C C . ARG A 1 424 ? 13.291 -10.774 -25.333 1.00 94.38 424 ARG A C 1
ATOM 3290 O O . ARG A 1 424 ? 14.113 -10.155 -26.002 1.00 94.38 424 ARG A O 1
ATOM 3297 N N . GLN A 1 425 ? 13.167 -12.099 -25.413 1.00 93.06 425 GLN A N 1
ATOM 3298 C CA . GLN A 1 425 ? 13.975 -12.913 -26.328 1.00 93.06 425 GLN A CA 1
ATOM 3299 C C . GLN A 1 425 ? 13.720 -12.549 -27.797 1.00 93.06 425 GLN A C 1
ATOM 3301 O O . GLN A 1 425 ? 14.663 -12.497 -28.587 1.00 93.06 425 GLN A O 1
ATOM 3306 N N . ARG A 1 426 ? 12.465 -12.262 -28.181 1.00 93.31 426 ARG A N 1
ATOM 3307 C CA . ARG A 1 426 ? 12.141 -11.835 -29.555 1.00 93.31 426 ARG A CA 1
ATOM 3308 C C . ARG A 1 426 ? 12.715 -10.467 -29.889 1.00 93.31 426 ARG A C 1
ATOM 3310 O O . ARG A 1 426 ? 13.237 -10.296 -30.988 1.00 93.31 426 ARG A O 1
ATOM 3317 N N . LEU A 1 427 ? 12.631 -9.520 -28.957 1.00 94.38 427 LEU A N 1
ATOM 3318 C CA . LEU A 1 427 ? 13.254 -8.210 -29.116 1.00 94.38 427 LEU A CA 1
ATOM 3319 C C . LEU A 1 427 ? 14.772 -8.349 -29.284 1.00 94.38 427 LEU A C 1
ATOM 3321 O O . LEU A 1 427 ? 15.331 -7.797 -30.223 1.00 94.38 427 LEU A O 1
ATOM 3325 N N . HIS A 1 428 ? 15.421 -9.165 -28.456 1.00 93.56 428 HIS A N 1
ATOM 3326 C CA . HIS A 1 428 ? 16.859 -9.390 -28.565 1.00 93.56 428 HIS A CA 1
ATOM 3327 C C . HIS A 1 428 ? 17.262 -10.029 -29.907 1.00 93.56 428 HIS A C 1
ATOM 3329 O O . HIS A 1 428 ? 18.219 -9.601 -30.547 1.00 93.56 428 HIS A O 1
ATOM 3335 N N . ALA A 1 429 ? 16.504 -11.022 -30.385 1.00 93.00 429 ALA A N 1
ATOM 3336 C CA . ALA A 1 429 ? 16.738 -11.625 -31.698 1.00 93.00 429 ALA A CA 1
ATOM 3337 C C . ALA A 1 429 ? 16.573 -10.611 -32.846 1.00 93.00 429 ALA A C 1
ATOM 3339 O O . ALA A 1 429 ? 17.266 -10.701 -33.858 1.00 93.00 429 ALA A O 1
ATOM 3340 N N . TRP A 1 430 ? 15.665 -9.646 -32.687 1.00 94.00 430 TRP A N 1
ATOM 3341 C CA . TRP A 1 430 ? 15.509 -8.530 -33.613 1.00 94.00 430 TRP A CA 1
ATOM 3342 C C . TRP A 1 430 ? 16.706 -7.572 -33.576 1.00 94.00 430 TRP A C 1
ATOM 3344 O O . TRP A 1 430 ? 17.161 -7.144 -34.629 1.00 94.00 430 TRP A O 1
ATOM 3354 N N . GLU A 1 431 ? 17.242 -7.257 -32.402 1.00 93.00 431 GLU A N 1
ATOM 3355 C CA . GLU A 1 431 ? 18.404 -6.369 -32.260 1.00 93.00 431 GLU A CA 1
ATOM 3356 C C . GLU A 1 431 ? 19.687 -6.971 -32.855 1.00 93.00 431 GLU A C 1
ATOM 3358 O O . GLU A 1 431 ? 20.518 -6.236 -33.366 1.00 93.00 431 GLU A O 1
ATOM 3363 N N . LEU A 1 432 ? 19.838 -8.301 -32.836 1.00 92.50 432 LEU A N 1
ATOM 3364 C CA . LEU A 1 432 ? 21.020 -9.003 -33.361 1.00 92.50 432 LEU A CA 1
ATOM 3365 C C . LEU A 1 432 ? 21.055 -9.172 -34.888 1.00 92.50 432 LEU A C 1
ATOM 3367 O O . LEU A 1 432 ? 22.038 -9.688 -35.422 1.00 92.50 432 LEU A O 1
ATOM 3371 N N . ARG A 1 433 ? 19.971 -8.841 -35.595 1.00 87.00 433 ARG A N 1
ATOM 3372 C CA . ARG A 1 433 ? 19.925 -8.976 -37.063 1.00 87.00 433 ARG A CA 1
ATOM 3373 C C . ARG A 1 433 ? 20.570 -7.784 -37.784 1.00 87.00 433 ARG A C 1
ATOM 3375 O O . ARG A 1 433 ? 20.883 -7.918 -38.967 1.00 87.00 433 ARG A O 1
ATOM 3382 N N . ASP A 1 434 ? 20.628 -6.640 -37.098 1.00 57.25 434 ASP A N 1
ATOM 3383 C CA . ASP A 1 434 ? 21.255 -5.393 -37.537 1.00 57.25 434 ASP A CA 1
ATOM 3384 C C . ASP A 1 434 ? 22.728 -5.427 -37.106 1.00 57.25 434 ASP A C 1
ATOM 3386 O O . ASP A 1 434 ? 23.574 -4.954 -37.901 1.00 57.25 434 ASP A O 1
#

Radius of gyration: 25.16 Å; chains: 1; bounding box: 66×54×80 Å

Foldseek 3Di:
DDDPPPPPPDQDAPVVLLVLLVVVLVVDDPVQSLFKAKAFLLLDDPVLQLLLLLQLLQLQLLLALQQELVLRFFDDSDSGMTMHGLVSSVFDSVLVLVLQCPQLQDPDSDDRYGYSLVVSCVCAFCVVHDSSQCRNQNDVQRDFFLVSVCVSQPFDDDDDPPQLLVKAWFWFQQDPWWPRRTKTWIWTDDPAATKIKIFWALDQDPQQPCLLVLVPRGQGFKMKMKTFNWHAHPVVRAIFGRIAIFIATSVRTTDQWDDLSTTFLPVCQLPDGIQGPPNSVLLVQLQHDDDGPDGVNVVCVVVVNPPPPPPDPVVVVSSCSRHVDDCVVVRVRNSVRNQRSSCVSNVDGSNSSSVSSSVSSNVLQDWDALCSLCSSLRHHSVLLLVLLVVCVVPPDDDDPQSNCNNVGHTHGNVVCSVCVVVSNVSSVVSVVVD

Sequence (434 aa):
MLPIAMLLAVAATPATEAEAALAHRRQFPPEEWGYHYYLSCAAAAPEHQADLAVAVKLMVASSSLQPIVERCTPQHVTPTLLHIDLRDLQWNPGDWKQVLADYPYSDAQLPLVVRADWLLLQLSDQTEGDAYFRLLFGGDRLPKQRDDWLDLLKVSRERGEGFDALRFGLIESESGVAKQPARWMENHPTLGGYAWGTRDVLEVRRGTDPLENPDGGFRHDGEEWIVGIPKVDIASGDRGTLQVYALANGAGRLVEEAPVDLVEDSTLFRRQRAVRNPGSCVQCHAAGLNAPSTNDFRQLIADGVDVVFLGDKAKQDQIEAFHLGRVERSLERANEDFQAIVRRVTGVDSAAASKAFKAAVNRHDAPLDLAATARELGAAPDDWKRAIGYASTQTSTLPARVAGLAHGRTITRSAWEDTYHEARQRLHAWELRD

pLDDT: mean 91.83, std 11.12, range [32.12, 98.81]